Protein AF-A0A7V9JT36-F1 (afdb_monomer)

Structure (mmCIF, N/CA/C/O backbone):
data_AF-A0A7V9JT36-F1
#
_entry.id   AF-A0A7V9JT36-F1
#
loop_
_atom_site.group_PDB
_atom_site.id
_atom_site.type_symbol
_atom_site.label_atom_id
_atom_site.label_alt_id
_atom_site.label_comp_id
_atom_site.label_asym_id
_atom_site.label_entity_id
_atom_site.label_seq_id
_atom_site.pdbx_PDB_ins_code
_atom_site.Cartn_x
_atom_site.Cartn_y
_atom_site.Cartn_z
_atom_site.occupancy
_atom_site.B_iso_or_equiv
_atom_site.auth_seq_id
_atom_site.auth_comp_id
_atom_site.auth_asym_id
_atom_site.auth_atom_id
_atom_site.pdbx_PDB_model_num
ATOM 1 N N . MET A 1 1 ? -65.929 8.886 84.415 1.00 33.97 1 MET A N 1
ATOM 2 C CA . MET A 1 1 ? -65.923 7.506 84.951 1.00 33.97 1 MET A CA 1
ATOM 3 C C . MET A 1 1 ? -67.337 7.181 85.400 1.00 33.97 1 MET A C 1
ATOM 5 O O . MET A 1 1 ? -67.935 8.020 86.059 1.00 33.97 1 MET A O 1
ATOM 9 N N . VAL A 1 2 ? -67.877 6.020 85.024 1.00 34.97 2 VAL A N 1
ATOM 10 C CA . 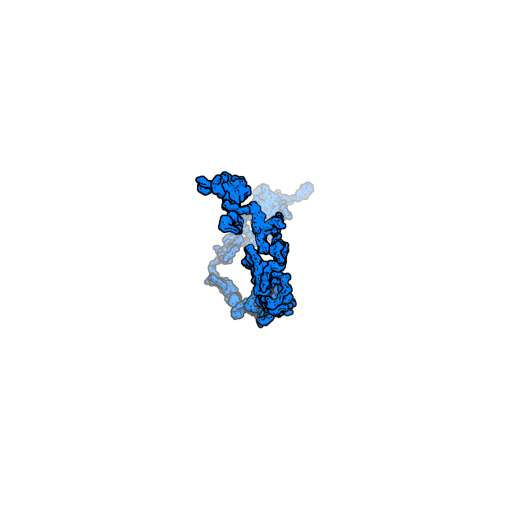VAL A 1 2 ? -69.152 5.509 85.555 1.00 34.97 2 VAL A CA 1
ATOM 11 C C . VAL A 1 2 ? -68.795 4.335 86.457 1.00 34.97 2 VAL A C 1
ATOM 13 O O . VAL A 1 2 ? -68.430 3.274 85.961 1.00 34.97 2 VAL A O 1
ATOM 16 N N . GLY A 1 3 ? -68.810 4.559 87.768 1.00 36.75 3 GLY A N 1
ATOM 17 C CA . GLY A 1 3 ? -68.701 3.493 88.760 1.00 36.75 3 GLY A CA 1
ATOM 18 C C . GLY A 1 3 ? -70.102 3.074 89.184 1.00 36.75 3 GLY A C 1
ATOM 19 O O . GLY A 1 3 ? -70.925 3.930 89.502 1.00 36.75 3 GLY A O 1
ATOM 20 N N . ARG A 1 4 ? -70.390 1.773 89.155 1.00 37.62 4 ARG A N 1
ATOM 21 C CA . ARG A 1 4 ? -71.619 1.204 89.715 1.00 37.62 4 ARG A CA 1
ATOM 22 C C . ARG A 1 4 ? -71.351 0.865 91.185 1.00 37.62 4 ARG A C 1
ATOM 24 O O . ARG A 1 4 ? -70.444 0.085 91.446 1.00 37.62 4 ARG A O 1
ATOM 31 N N . ILE A 1 5 ? -72.126 1.439 92.103 1.00 40.00 5 ILE A N 1
ATOM 32 C C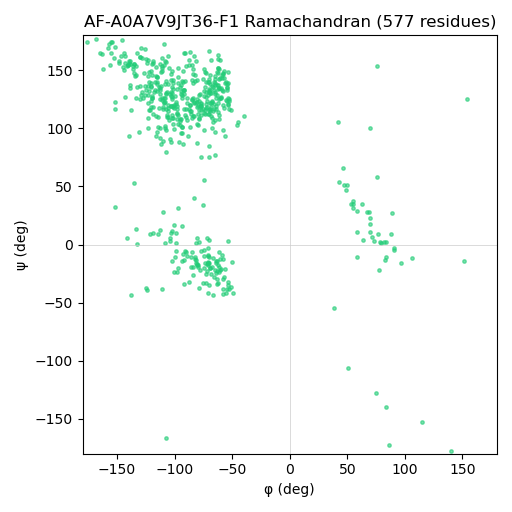A . ILE A 1 5 ? -72.195 1.062 93.530 1.00 40.00 5 ILE A CA 1
ATOM 33 C C . ILE A 1 5 ? -73.482 0.223 93.722 1.00 40.00 5 ILE A C 1
ATOM 35 O O . ILE A 1 5 ? -74.411 0.396 92.924 1.00 40.00 5 ILE A O 1
ATOM 39 N N . PRO A 1 6 ? -73.541 -0.743 94.665 1.00 46.94 6 PRO A N 1
ATOM 40 C CA . PRO A 1 6 ? -74.615 -1.724 94.732 1.00 46.94 6 PRO A CA 1
ATOM 41 C C . PRO A 1 6 ? -75.752 -1.268 95.661 1.00 46.94 6 PRO A C 1
ATOM 43 O O . PRO A 1 6 ? -75.815 -1.653 96.823 1.00 46.94 6 PRO A O 1
ATOM 46 N N . ASP A 1 7 ? -76.692 -0.501 95.125 1.00 44.97 7 ASP A N 1
ATOM 47 C CA . ASP A 1 7 ? -78.078 -0.415 95.596 1.00 44.97 7 ASP A CA 1
ATOM 48 C C . ASP A 1 7 ? -79.015 -0.249 94.381 1.00 44.97 7 ASP A C 1
ATOM 50 O O . ASP A 1 7 ? -78.597 0.214 93.319 1.00 44.97 7 ASP A O 1
ATOM 54 N N . GLU A 1 8 ? -80.262 -0.731 94.462 1.00 46.22 8 GLU A N 1
ATOM 55 C CA . GLU A 1 8 ? -81.133 -0.858 93.274 1.00 46.22 8 GLU A CA 1
ATOM 56 C C . GLU A 1 8 ? -81.645 0.482 92.707 1.00 46.22 8 GLU A C 1
ATOM 58 O O . GLU A 1 8 ? -82.151 0.485 91.587 1.00 46.22 8 GLU A O 1
ATOM 63 N N . ASP A 1 9 ? -81.440 1.619 93.387 1.00 43.53 9 ASP A N 1
ATOM 64 C CA . ASP A 1 9 ? -82.061 2.902 93.013 1.00 43.53 9 ASP A CA 1
ATOM 65 C C . ASP A 1 9 ? -81.127 4.138 92.989 1.00 43.53 9 ASP A C 1
ATOM 67 O O . ASP A 1 9 ? -81.622 5.265 92.865 1.00 43.53 9 ASP A O 1
ATOM 71 N N . THR A 1 10 ? -79.792 3.989 93.023 1.00 45.12 10 THR A N 1
ATOM 72 C CA . THR A 1 10 ? -78.876 5.152 92.987 1.00 45.12 10 THR A CA 1
ATOM 73 C C . THR A 1 10 ? -77.756 5.026 91.942 1.00 45.12 10 THR A C 1
ATOM 75 O O . THR A 1 10 ? -77.109 3.993 91.800 1.00 45.12 10 THR A O 1
ATOM 78 N N . ALA A 1 11 ? -77.483 6.105 91.195 1.00 46.34 11 ALA A N 1
ATOM 79 C CA . ALA A 1 11 ? -76.348 6.195 90.271 1.00 46.34 11 ALA A CA 1
ATOM 80 C C . ALA A 1 11 ? -75.558 7.492 90.500 1.00 46.34 11 ALA A C 1
ATOM 82 O O . ALA A 1 11 ? -76.111 8.588 90.417 1.00 46.34 11 ALA A O 1
ATOM 83 N N . LEU A 1 12 ? -74.247 7.377 90.739 1.00 47.62 12 LEU A N 1
ATOM 84 C CA . LEU A 1 12 ? -73.328 8.515 90.736 1.00 47.62 12 LEU A CA 1
ATOM 85 C C . LEU A 1 12 ? -72.775 8.704 89.318 1.00 47.62 12 LEU A C 1
ATOM 87 O O . LEU A 1 12 ? -71.972 7.903 88.838 1.00 47.62 12 LEU A O 1
ATOM 91 N N . LEU A 1 13 ? -73.191 9.775 88.642 1.00 52.53 13 LEU A N 1
ATOM 92 C CA . LEU A 1 13 ? -72.681 10.136 87.321 1.00 52.53 13 LEU A CA 1
ATOM 93 C C . LEU A 1 13 ? -71.737 11.339 87.439 1.00 52.53 13 LEU A C 1
ATOM 95 O O . LEU A 1 13 ? -72.173 12.463 87.685 1.00 52.53 13 LEU A O 1
ATOM 99 N N . VAL A 1 14 ? -70.439 11.101 87.233 1.00 51.47 14 VAL A N 1
ATOM 100 C CA . VAL A 1 14 ? -69.422 12.158 87.135 1.00 51.47 14 VAL A CA 1
ATOM 101 C C . VAL A 1 14 ? -69.098 12.383 85.658 1.00 51.47 14 VAL A C 1
ATOM 103 O O . VAL A 1 14 ? -68.410 11.573 85.025 1.00 51.47 14 VAL A O 1
ATOM 106 N N . LEU A 1 15 ? -69.624 13.476 85.100 1.00 51.66 15 LEU A N 1
ATOM 107 C CA . LEU A 1 15 ? -69.366 13.905 83.725 1.00 51.66 15 LEU A CA 1
ATOM 108 C C . LEU A 1 15 ? -68.200 14.898 83.717 1.00 51.66 15 LEU A C 1
ATOM 110 O O . LEU A 1 15 ? -68.239 15.913 84.409 1.00 51.66 15 LEU A O 1
ATOM 114 N N . TRP A 1 16 ? -67.174 14.617 82.914 1.00 42.22 16 TRP A N 1
ATOM 115 C CA . TRP A 1 16 ? -66.037 15.515 82.706 1.00 42.22 16 TRP A CA 1
ATOM 116 C C . TRP A 1 16 ? -65.960 15.872 81.216 1.00 42.22 16 TRP A C 1
ATOM 118 O O . TRP A 1 16 ? -65.930 14.972 80.376 1.00 42.22 16 TRP A O 1
ATOM 128 N N . GLY A 1 17 ? -65.995 17.168 80.879 1.00 58.31 17 GLY A N 1
ATOM 129 C CA . GLY A 1 17 ? -65.944 17.665 79.493 1.00 58.31 17 GLY A CA 1
ATOM 130 C C . GLY A 1 17 ? -67.211 18.383 78.990 1.00 58.31 17 GLY A C 1
ATOM 131 O O . GLY A 1 17 ? -67.945 19.001 79.759 1.00 58.31 17 GLY A O 1
ATOM 132 N N . LEU A 1 18 ? -67.435 18.344 77.667 1.00 48.69 18 LEU A N 1
ATOM 133 C CA . LEU A 1 18 ? -68.406 19.109 76.842 1.00 48.69 18 LEU A CA 1
ATOM 134 C C . LEU A 1 18 ? -69.900 19.061 77.254 1.00 48.69 18 LEU A C 1
ATOM 136 O O . LEU A 1 18 ? -70.725 19.653 76.570 1.00 48.69 18 LEU A O 1
ATOM 140 N N . CYS A 1 19 ? -70.262 18.392 78.350 1.00 51.53 19 CYS A N 1
ATOM 141 C CA . CYS A 1 19 ? -71.650 18.166 78.771 1.00 51.53 19 CYS A CA 1
ATOM 142 C C . CYS A 1 19 ? -72.093 18.981 80.002 1.00 51.53 19 CYS A C 1
ATOM 144 O O . CYS A 1 19 ? -73.231 18.826 80.438 1.00 51.53 19 CYS A O 1
ATOM 146 N N . CYS A 1 20 ? -71.235 19.830 80.579 1.00 58.12 20 CYS A N 1
ATOM 147 C CA . CYS A 1 20 ? -71.697 20.827 81.551 1.00 58.12 20 CYS A CA 1
ATOM 148 C C . CYS A 1 20 ? -72.524 21.904 80.835 1.00 58.12 20 CYS A C 1
ATOM 150 O O . CYS A 1 20 ? -72.083 22.420 79.808 1.00 58.12 20 CYS A O 1
ATOM 152 N N . LEU A 1 21 ? -73.702 22.229 81.378 1.00 65.69 21 LEU A N 1
ATOM 153 C CA . LEU A 1 21 ? -74.489 23.382 80.939 1.00 65.69 21 LEU A CA 1
ATOM 154 C C . LEU A 1 21 ? -73.643 24.645 81.146 1.00 65.69 21 LEU A C 1
ATOM 156 O O . LEU A 1 21 ? -73.108 24.856 82.237 1.00 65.69 21 LEU A O 1
ATOM 160 N N . ASP A 1 22 ? -73.483 25.438 80.091 1.00 64.38 22 ASP A N 1
ATOM 161 C CA . ASP A 1 22 ? -72.765 26.707 80.172 1.00 64.38 22 ASP A CA 1
ATOM 162 C C . ASP A 1 22 ? -73.573 27.717 81.031 1.00 64.38 22 ASP A C 1
ATOM 164 O O . ASP A 1 22 ? -74.776 27.553 81.242 1.00 64.38 22 ASP A O 1
ATOM 168 N N . ASP A 1 23 ? -72.898 28.739 81.568 1.00 68.31 23 ASP A N 1
ATOM 169 C CA . ASP A 1 23 ? -73.474 29.843 82.366 1.00 68.31 23 ASP A CA 1
ATOM 170 C C . ASP A 1 23 ? -74.009 29.515 83.783 1.00 68.31 23 ASP A C 1
ATOM 172 O O . ASP A 1 23 ? -74.713 30.327 84.390 1.00 68.31 23 ASP A O 1
ATOM 176 N N . LEU A 1 24 ? -73.635 28.375 84.377 1.00 72.56 24 LEU A N 1
ATOM 177 C CA . LEU A 1 24 ? -73.885 28.103 85.803 1.00 72.56 24 LEU A CA 1
ATOM 178 C C . LEU A 1 24 ? -72.840 28.780 86.707 1.00 72.56 24 LEU A C 1
ATOM 180 O O . LEU A 1 24 ? -71.645 28.785 86.409 1.00 72.56 24 LEU A O 1
ATOM 184 N N . ALA A 1 25 ? -73.274 29.303 87.855 1.00 74.94 25 ALA A N 1
ATOM 185 C CA . ALA A 1 25 ? -72.378 29.898 88.840 1.00 74.94 25 ALA A CA 1
ATOM 186 C C . ALA A 1 25 ? -71.472 28.818 89.472 1.00 74.94 25 ALA A C 1
ATOM 188 O O . ALA A 1 25 ? -71.966 27.741 89.830 1.00 74.94 25 ALA A O 1
ATOM 189 N N . PRO A 1 26 ? -70.160 29.077 89.637 1.00 72.06 26 PRO A N 1
ATOM 190 C CA . PRO A 1 26 ? -69.265 28.162 90.338 1.00 72.06 26 PRO A CA 1
ATOM 191 C C . PRO A 1 26 ? -69.738 27.904 91.774 1.00 72.06 26 PRO A C 1
ATOM 193 O O . PRO A 1 26 ? -70.296 28.788 92.425 1.00 72.06 26 PRO A O 1
ATOM 196 N N . HIS A 1 27 ? -69.503 26.692 92.270 1.00 72.00 27 HIS A N 1
ATOM 197 C CA . HIS A 1 27 ? -69.822 26.231 93.627 1.00 72.00 27 HIS A CA 1
ATOM 198 C C . HIS A 1 27 ? -71.288 26.411 94.045 1.00 72.00 27 HIS A C 1
ATOM 200 O O . HIS A 1 27 ? -71.579 26.627 95.221 1.00 72.00 27 HIS A O 1
ATOM 206 N N . THR A 1 28 ? -72.219 26.333 93.092 1.00 72.88 28 THR A N 1
ATOM 207 C CA . THR A 1 28 ? -73.651 26.526 93.348 1.00 72.88 28 THR A CA 1
ATOM 208 C C . THR A 1 28 ? -74.431 25.231 93.118 1.00 72.88 28 THR A C 1
ATOM 210 O O . THR A 1 28 ? -74.217 24.530 92.125 1.00 72.88 28 THR A O 1
ATOM 213 N N . ASP A 1 29 ? -75.342 24.930 94.046 1.00 75.81 29 ASP A N 1
ATOM 214 C CA . ASP A 1 29 ? -76.279 23.808 93.966 1.00 75.81 29 ASP A CA 1
ATOM 215 C C . ASP A 1 29 ? -77.513 24.203 93.152 1.00 75.81 29 ASP A C 1
ATOM 217 O O . ASP A 1 29 ? -78.193 25.177 93.474 1.00 75.81 29 ASP A O 1
ATOM 221 N N . TYR A 1 30 ? -77.835 23.412 92.133 1.00 78.00 30 TYR A N 1
ATOM 222 C CA . TYR A 1 30 ? -79.008 23.597 91.287 1.00 78.00 30 TYR A CA 1
ATOM 223 C C . TYR A 1 30 ? -80.019 22.459 91.484 1.00 78.00 30 TYR A C 1
ATOM 225 O O . TYR A 1 30 ? -79.692 21.268 91.396 1.00 78.00 30 TYR A O 1
ATOM 233 N N . TRP A 1 31 ? -81.270 22.849 91.727 1.00 78.31 31 TRP A N 1
ATOM 234 C CA . TRP A 1 31 ? -82.426 21.991 91.998 1.00 78.31 31 TRP A CA 1
ATOM 235 C C . TRP A 1 31 ? -83.398 22.015 90.809 1.00 78.31 31 TRP A C 1
ATOM 237 O O . TRP A 1 31 ? -83.438 23.007 90.082 1.00 78.31 31 TRP A O 1
ATOM 247 N N . LEU A 1 32 ? -84.204 20.966 90.609 1.00 76.88 32 LEU A N 1
ATOM 248 C CA . LEU A 1 32 ? -85.340 21.025 89.668 1.00 76.88 32 LEU A CA 1
ATOM 249 C C . LEU A 1 32 ? -86.350 22.067 90.169 1.00 76.88 32 LEU A C 1
ATOM 251 O O . LEU A 1 32 ? -86.789 21.987 91.317 1.00 76.88 32 LEU A O 1
ATOM 255 N N . ASP A 1 33 ? -86.720 23.024 89.322 1.00 73.50 33 ASP A N 1
ATOM 256 C CA . ASP A 1 33 ? -87.750 24.007 89.652 1.00 73.50 33 ASP A CA 1
ATOM 257 C C . ASP A 1 33 ? -89.136 23.327 89.635 1.00 73.50 33 ASP A C 1
ATOM 259 O O . ASP A 1 33 ? -89.564 22.841 88.582 1.00 73.50 33 ASP A O 1
ATOM 263 N N . PRO A 1 34 ? -89.864 23.262 90.767 1.00 70.12 34 PRO A N 1
ATOM 264 C CA . PRO A 1 34 ? -91.188 22.644 90.799 1.00 70.12 34 PRO A CA 1
ATOM 265 C C . PRO A 1 34 ? -92.258 23.480 90.074 1.00 70.12 34 PRO A C 1
ATOM 267 O O . PRO A 1 34 ? -93.328 22.956 89.769 1.00 70.12 34 PRO A O 1
ATOM 270 N N . VAL A 1 35 ? -91.998 24.765 89.796 1.00 75.69 35 VAL A N 1
ATOM 271 C CA . VAL A 1 35 ? -92.928 25.690 89.127 1.00 75.69 35 VAL A CA 1
ATOM 272 C C . VAL A 1 35 ? -92.790 25.623 87.604 1.00 75.69 35 VAL A C 1
ATOM 274 O O . VAL A 1 35 ? -93.780 25.781 86.888 1.00 75.69 35 VAL A O 1
ATOM 277 N N . VAL A 1 36 ? -91.581 25.364 87.095 1.00 76.25 36 VAL A N 1
ATOM 278 C CA . VAL A 1 36 ? -91.288 25.296 85.656 1.00 76.25 36 VAL A CA 1
ATOM 279 C C . VAL A 1 36 ? -90.687 23.927 85.315 1.00 76.25 36 VAL A C 1
ATOM 281 O O . VAL A 1 36 ? -89.489 23.716 85.511 1.00 76.25 36 VAL A O 1
ATOM 284 N N . PRO A 1 37 ? -91.484 22.985 84.771 1.00 73.06 37 PRO A N 1
ATOM 285 C CA . PRO A 1 37 ? -91.005 21.647 84.438 1.00 73.06 37 PRO A CA 1
ATOM 286 C C . PRO A 1 37 ? -89.764 21.684 83.535 1.00 73.06 37 PRO A C 1
ATOM 288 O O . PRO A 1 37 ? -89.810 22.201 82.420 1.00 73.06 37 PRO A O 1
ATOM 291 N N . GLY A 1 38 ? -88.657 21.115 84.018 1.00 67.06 38 GLY A N 1
ATOM 292 C CA . GLY A 1 38 ? -87.394 21.008 83.280 1.00 67.06 38 GLY A CA 1
ATOM 293 C C . GLY A 1 38 ? -86.412 22.172 83.460 1.00 67.06 38 GLY A C 1
ATOM 294 O O . GLY A 1 38 ? -85.308 22.087 82.926 1.00 67.06 38 GLY A O 1
ATOM 295 N N . ALA A 1 39 ? -86.759 23.223 84.211 1.00 76.56 39 ALA A N 1
ATOM 296 C CA . ALA A 1 39 ? -85.820 24.291 84.561 1.00 76.56 39 ALA A CA 1
ATOM 297 C C . ALA A 1 39 ? -85.023 23.962 85.838 1.00 76.56 39 ALA A C 1
ATOM 299 O O . ALA A 1 39 ? -85.476 23.203 86.697 1.00 76.56 39 ALA A O 1
ATOM 300 N N . LEU A 1 40 ? -83.831 24.553 85.963 1.00 77.44 40 LEU A N 1
ATOM 301 C CA . LEU A 1 40 ? -82.982 24.460 87.153 1.00 77.44 40 LEU A CA 1
ATOM 302 C C . LEU A 1 40 ? -83.013 25.779 87.929 1.00 77.44 40 LEU A C 1
ATOM 304 O O . LEU A 1 40 ? -82.909 26.849 87.331 1.00 77.44 40 LEU A O 1
ATOM 308 N N . THR A 1 41 ? -83.093 25.706 89.257 1.00 78.25 41 THR A N 1
ATOM 309 C CA . THR A 1 41 ? -83.057 26.870 90.152 1.00 78.25 41 THR A CA 1
ATOM 310 C C . THR A 1 41 ? -81.926 26.749 91.180 1.00 78.25 41 THR A C 1
ATOM 312 O O . THR A 1 41 ? -81.739 25.674 91.755 1.00 78.25 41 THR A O 1
ATOM 315 N N . PRO A 1 42 ? -81.162 27.826 91.449 1.00 80.88 42 PRO A N 1
ATOM 316 C CA . PRO A 1 42 ? -80.162 27.846 92.518 1.00 80.88 42 PRO A CA 1
ATOM 317 C C . PRO A 1 42 ? -80.787 28.005 93.919 1.00 80.88 42 PRO A C 1
ATOM 319 O O . PRO A 1 42 ? -80.085 27.961 94.927 1.00 80.88 42 PRO A O 1
ATOM 322 N N . VAL A 1 43 ? -82.106 28.220 94.009 1.00 79.44 43 VAL A N 1
ATOM 323 C CA . VAL A 1 43 ? -82.835 28.358 95.276 1.00 79.44 43 VAL A CA 1
ATOM 324 C C . VAL A 1 43 ? -83.493 27.027 95.625 1.00 79.44 43 VAL A C 1
ATOM 326 O O . VAL A 1 43 ? -84.302 26.516 94.857 1.00 79.44 43 VAL A O 1
ATOM 329 N N . LYS A 1 44 ? -83.177 26.474 96.801 1.00 79.44 44 LYS A N 1
ATOM 330 C CA . LYS A 1 44 ? -83.735 25.198 97.266 1.00 79.44 44 LYS A CA 1
ATOM 331 C C . LYS A 1 44 ? -85.269 25.280 97.424 1.00 79.44 44 LYS A C 1
ATOM 333 O O . LYS A 1 44 ? -85.731 26.092 98.229 1.00 79.44 44 LYS A O 1
ATOM 338 N N . PRO A 1 45 ? -86.055 24.434 96.732 1.00 78.19 45 PRO A N 1
ATOM 339 C CA . PRO A 1 45 ? -87.506 24.376 96.905 1.00 78.19 45 PRO A CA 1
ATOM 340 C C . PRO A 1 45 ? -87.923 23.964 98.324 1.00 78.19 45 PRO A C 1
ATOM 342 O O . PRO A 1 45 ? -87.240 23.172 98.977 1.00 78.19 45 PRO A O 1
ATOM 345 N N . THR A 1 46 ? -89.057 24.485 98.803 1.00 73.31 46 THR A N 1
ATOM 346 C CA . THR A 1 46 ? -89.604 24.163 100.135 1.00 73.31 46 THR A CA 1
ATOM 347 C C . THR A 1 46 ? -90.321 22.813 100.200 1.00 73.31 46 THR A C 1
ATOM 349 O O . THR A 1 46 ? -90.415 22.248 101.285 1.00 73.31 46 THR A O 1
ATOM 352 N N . GLU A 1 47 ? -90.780 22.276 99.067 1.00 62.56 47 GLU A N 1
ATOM 353 C CA . GLU A 1 47 ? -91.404 20.950 98.947 1.00 62.56 47 GLU A CA 1
ATOM 354 C C . GLU A 1 47 ? -90.658 20.130 97.878 1.00 62.56 47 GLU A C 1
ATOM 356 O O . GLU A 1 47 ? -90.276 20.673 96.842 1.00 62.56 47 GLU A O 1
ATOM 361 N N . ASP A 1 48 ? -90.390 18.852 98.168 1.00 58.94 48 ASP A N 1
ATOM 362 C CA . ASP A 1 48 ? -89.677 17.879 97.318 1.00 58.94 48 ASP A CA 1
ATOM 363 C C . ASP A 1 48 ? -88.405 18.383 96.594 1.00 58.94 48 ASP A C 1
ATOM 365 O O . ASP A 1 48 ? -88.266 18.219 95.375 1.00 58.94 48 ASP A O 1
ATOM 369 N N . PRO A 1 49 ? -87.419 18.961 97.311 1.00 67.06 49 PRO A N 1
ATOM 370 C CA . PRO A 1 49 ? -86.203 19.454 96.681 1.00 67.06 49 PRO A CA 1
ATOM 371 C C . PRO A 1 49 ? -85.367 18.284 96.132 1.00 67.06 49 PRO A C 1
ATOM 373 O O . PRO A 1 49 ? -84.747 17.535 96.886 1.00 67.06 49 PRO A O 1
ATOM 376 N N . ARG A 1 50 ? -85.314 18.147 94.802 1.00 63.78 50 ARG A N 1
ATOM 377 C CA . ARG A 1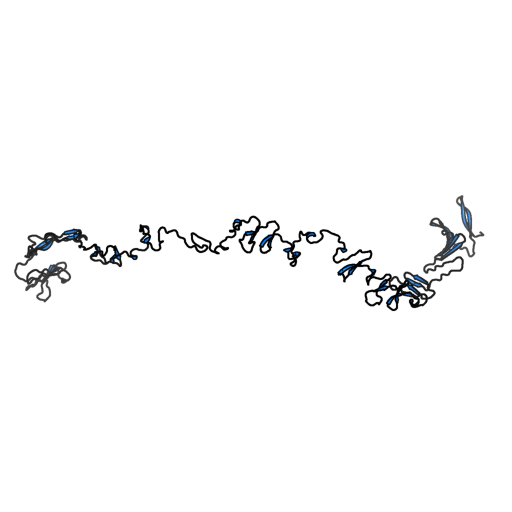 50 ? -84.420 17.209 94.102 1.00 63.78 50 ARG A CA 1
ATOM 378 C C . ARG A 1 50 ? -83.176 17.949 93.624 1.00 63.78 50 ARG A C 1
ATOM 380 O O . ARG A 1 50 ? -83.266 18.779 92.718 1.00 63.78 50 ARG A O 1
ATOM 387 N N . LEU A 1 51 ? -82.039 17.686 94.268 1.00 64.50 51 LEU A N 1
ATOM 388 C CA . LEU A 1 51 ? -80.741 18.219 93.850 1.00 64.50 51 LEU A CA 1
ATOM 389 C C . LEU A 1 51 ? -80.345 17.521 92.551 1.00 64.50 51 LEU A C 1
ATOM 391 O O . LEU A 1 51 ? -80.501 16.307 92.449 1.00 64.50 51 LEU A O 1
ATOM 395 N N . ILE A 1 52 ? -79.877 18.265 91.551 1.00 66.06 52 ILE A N 1
ATOM 396 C CA . ILE A 1 52 ? -79.545 17.667 90.249 1.00 66.06 52 ILE A CA 1
ATOM 397 C C . ILE A 1 52 ? -78.115 17.949 89.862 1.00 66.06 52 ILE A C 1
ATOM 399 O O . ILE A 1 52 ? -77.464 17.047 89.353 1.00 66.06 52 ILE A O 1
ATOM 403 N N . LEU A 1 53 ? -77.595 19.147 90.122 1.00 67.44 53 LEU A N 1
ATOM 404 C CA . LEU A 1 53 ? -76.257 19.526 89.680 1.00 67.44 53 LEU A CA 1
ATOM 405 C C . LEU A 1 53 ? -75.573 20.389 90.737 1.00 67.44 53 LEU A C 1
ATOM 407 O O . LEU A 1 53 ? -76.109 21.418 91.134 1.00 67.44 53 LEU A O 1
ATOM 411 N N . HIS A 1 54 ? -74.368 19.996 91.145 1.00 64.06 54 HIS A N 1
ATOM 412 C CA . HIS A 1 54 ? -73.403 20.894 91.773 1.00 64.06 54 HIS A CA 1
ATOM 413 C C . HIS A 1 54 ? -72.373 21.306 90.717 1.00 64.06 54 HIS A C 1
ATOM 415 O O . HIS A 1 54 ? -71.701 20.443 90.143 1.00 64.06 54 HIS A O 1
ATOM 421 N N . SER A 1 55 ? -72.269 22.607 90.443 1.00 64.38 55 SER A N 1
ATOM 422 C CA . SER A 1 55 ? -71.252 23.167 89.545 1.00 64.38 55 SER A CA 1
ATOM 423 C C . SER A 1 55 ? -69.973 23.438 90.338 1.00 64.38 55 SER A C 1
ATOM 425 O O . SER A 1 55 ? -70.014 24.215 91.285 1.00 64.38 55 SER A O 1
ATOM 427 N N . ALA A 1 56 ? -68.844 22.821 89.986 1.00 59.41 56 ALA A N 1
ATOM 428 C CA . ALA A 1 56 ? -67.529 23.101 90.570 1.00 59.41 56 ALA A CA 1
ATOM 429 C C . ALA A 1 56 ? -66.621 23.849 89.573 1.00 59.41 56 ALA A C 1
ATOM 431 O O . ALA A 1 56 ? -66.837 23.815 88.357 1.00 59.41 56 ALA A O 1
ATOM 432 N N . GLU A 1 57 ? -65.601 24.546 90.083 1.00 64.00 57 GLU A N 1
ATOM 433 C CA . GLU A 1 57 ? -64.621 25.269 89.263 1.00 64.00 57 GLU A CA 1
ATOM 434 C C . GLU A 1 57 ? -63.972 24.336 88.212 1.00 64.00 57 GLU A C 1
ATOM 436 O O . GLU A 1 57 ? -63.622 23.195 88.511 1.00 64.00 57 GLU A O 1
ATOM 441 N N . GLY A 1 58 ? -63.839 24.795 86.958 1.00 61.38 58 GLY A N 1
ATOM 442 C CA . GLY A 1 58 ? -63.182 24.025 85.886 1.00 61.38 58 GLY A CA 1
ATOM 443 C C . GLY A 1 58 ? -64.066 23.070 85.060 1.00 61.38 58 GLY A C 1
ATOM 444 O O . GLY A 1 58 ? -63.545 22.101 84.512 1.00 61.38 58 GLY A O 1
ATOM 445 N N . ARG A 1 59 ? -65.378 23.339 84.919 1.00 59.88 59 ARG A N 1
ATOM 446 C CA . ARG A 1 59 ? -66.356 22.504 84.166 1.00 59.88 59 ARG A CA 1
ATOM 447 C C . ARG A 1 59 ? -66.539 21.089 84.744 1.00 59.88 59 ARG A C 1
ATOM 449 O O . ARG A 1 59 ? -66.757 20.133 83.998 1.00 59.88 59 ARG A O 1
ATOM 456 N N . LEU A 1 60 ? -66.463 20.947 86.067 1.00 57.19 60 LEU A N 1
ATOM 457 C CA . LEU A 1 60 ? -66.802 19.706 86.761 1.00 57.19 60 LEU A CA 1
ATOM 458 C C . LEU A 1 60 ? -68.238 19.801 87.296 1.00 57.19 60 LEU A C 1
ATOM 460 O O . LEU A 1 60 ? -68.515 20.593 88.192 1.00 57.19 60 LEU A O 1
ATOM 464 N N . CYS A 1 61 ? -69.147 18.992 86.752 1.00 59.16 61 CYS A N 1
ATOM 465 C CA . CYS A 1 61 ? -70.538 18.926 87.200 1.00 59.16 61 CYS A CA 1
ATOM 466 C C . CYS A 1 61 ? -70.785 17.595 87.921 1.00 59.16 61 CYS A C 1
ATOM 468 O O . CYS A 1 61 ? -70.591 16.528 87.335 1.00 59.16 61 CYS A O 1
ATOM 470 N N . VAL A 1 62 ? -71.220 17.647 89.183 1.00 60.66 62 VAL A N 1
ATOM 471 C CA . VAL A 1 62 ? -71.542 16.449 89.977 1.00 60.66 62 VAL A CA 1
ATOM 472 C C . VAL A 1 62 ? -73.057 16.315 90.090 1.00 60.66 62 VAL A C 1
ATOM 474 O O . VAL A 1 62 ? -73.714 17.185 90.664 1.00 60.66 62 VAL A O 1
ATOM 477 N N . VAL A 1 63 ? -73.612 15.226 89.552 1.00 61.38 63 VAL A N 1
ATOM 478 C CA . VAL A 1 63 ? -75.040 14.905 89.676 1.00 61.38 63 VAL A CA 1
ATOM 479 C C . VAL A 1 63 ? -75.262 14.106 90.955 1.00 61.38 63 VAL A C 1
ATOM 481 O O . VAL A 1 63 ? -74.734 13.005 91.099 1.00 61.38 63 VAL A O 1
ATOM 484 N N . ARG A 1 64 ? -76.033 14.662 91.897 1.00 58.19 64 ARG A N 1
ATOM 485 C CA . ARG A 1 64 ? -76.402 13.995 93.157 1.00 58.19 64 ARG A CA 1
ATOM 486 C C . ARG A 1 64 ? -77.897 13.693 93.175 1.00 58.19 64 ARG A C 1
ATOM 488 O O . ARG A 1 64 ? -78.673 14.514 93.646 1.00 58.19 64 ARG A O 1
ATOM 495 N N . THR A 1 65 ? -78.314 12.515 92.721 1.00 53.31 65 THR A N 1
ATOM 496 C CA . THR A 1 65 ? -79.700 12.062 92.918 1.00 53.31 65 THR A CA 1
ATOM 497 C C . THR A 1 65 ? -79.855 11.498 94.329 1.00 53.31 65 THR A C 1
ATOM 499 O O . THR A 1 65 ? -79.650 10.312 94.559 1.00 53.31 65 THR A O 1
ATOM 502 N N . GLY A 1 66 ? -80.161 12.362 95.297 1.00 49.12 66 GLY A N 1
ATOM 503 C CA . GLY A 1 66 ? -80.458 11.949 96.668 1.00 49.12 66 GLY A CA 1
ATOM 504 C C . GLY A 1 66 ? -81.947 11.668 96.852 1.00 49.12 66 GLY A C 1
ATOM 505 O O . GLY A 1 66 ? -82.744 12.605 96.905 1.00 49.12 66 GLY A O 1
ATOM 506 N N . GLY A 1 67 ? -82.320 10.394 96.973 1.00 43.75 67 GLY A N 1
ATOM 507 C CA . GLY A 1 67 ? -83.587 9.994 97.580 1.00 43.75 67 GLY A CA 1
ATOM 508 C C . GLY A 1 67 ? -83.515 10.218 99.091 1.00 43.75 67 GLY A C 1
ATOM 509 O O . GLY A 1 67 ? -82.613 9.720 99.760 1.00 43.75 67 GLY A O 1
ATOM 510 N N . GLY A 1 68 ? -84.443 11.003 99.635 1.00 50.62 68 GLY A N 1
ATOM 511 C CA . GLY A 1 68 ? -84.582 11.185 101.075 1.00 50.62 68 GLY A CA 1
ATOM 512 C C . GLY A 1 68 ? -85.019 9.884 101.748 1.00 50.62 68 GLY A C 1
ATOM 513 O O . GLY A 1 68 ? -86.184 9.512 101.666 1.00 50.62 68 GLY A O 1
ATOM 514 N N . GLY A 1 69 ? -84.101 9.215 102.443 1.00 42.19 69 GLY A N 1
ATOM 515 C CA . GLY A 1 69 ? -84.389 8.078 103.314 1.00 42.19 69 GLY A CA 1
ATOM 516 C C . GLY A 1 69 ? -83.346 8.001 104.425 1.00 42.19 69 GLY A C 1
ATOM 517 O O . GLY A 1 69 ? -82.160 7.864 104.153 1.00 42.19 69 GLY A O 1
ATOM 518 N N . GLY A 1 70 ? -83.774 8.160 105.679 1.00 50.78 70 GLY A N 1
ATOM 519 C CA . GLY A 1 70 ? -82.914 8.289 106.860 1.00 50.78 70 GLY A CA 1
ATOM 520 C C . GLY A 1 70 ? -82.160 7.019 107.273 1.00 50.78 70 GLY A C 1
ATOM 521 O O . GLY A 1 70 ? -82.496 6.414 108.286 1.00 50.78 70 GLY A O 1
ATOM 522 N N . GLY A 1 71 ? -81.104 6.671 106.541 1.00 52.53 71 GLY A N 1
ATOM 523 C CA . GLY A 1 71 ? -79.973 5.868 107.013 1.00 52.53 71 GLY A CA 1
ATOM 524 C C . GLY A 1 71 ? -78.698 6.696 106.858 1.00 52.53 71 GLY A C 1
ATOM 525 O O . GLY A 1 71 ? -78.586 7.430 105.882 1.00 52.53 71 GLY A O 1
ATOM 526 N N . ALA A 1 72 ? -77.789 6.660 107.837 1.00 59.47 72 ALA A N 1
ATOM 527 C CA . ALA A 1 72 ? -76.572 7.478 107.873 1.00 59.47 72 ALA A CA 1
ATOM 528 C C . ALA A 1 72 ? -75.842 7.479 106.513 1.00 59.47 72 ALA A C 1
ATOM 530 O O . ALA A 1 72 ? -75.214 6.493 106.142 1.00 59.47 72 ALA A O 1
ATOM 531 N N . SER A 1 73 ? -75.978 8.565 105.744 1.00 60.59 73 SER A N 1
ATOM 532 C CA . SER A 1 73 ? -75.326 8.688 104.442 1.00 60.59 73 SER A CA 1
ATOM 533 C C . SER A 1 73 ? -73.829 8.832 104.645 1.00 60.59 73 SER A C 1
ATOM 535 O O . SER A 1 73 ? -73.398 9.684 105.422 1.00 60.59 73 SER A O 1
ATOM 537 N N . ALA A 1 74 ? -73.058 8.040 103.909 1.00 68.62 74 ALA A N 1
ATOM 538 C CA . ALA A 1 74 ? -71.630 8.246 103.763 1.00 68.62 74 ALA A CA 1
ATOM 539 C C . ALA A 1 74 ? -71.362 9.694 103.310 1.00 68.62 74 ALA A C 1
ATOM 541 O O . ALA A 1 74 ? -71.826 10.131 102.255 1.00 68.62 74 ALA A O 1
ATOM 542 N N . THR A 1 75 ? -70.670 10.465 104.143 1.00 75.06 75 THR A N 1
ATOM 543 C CA . THR A 1 75 ? -70.285 11.861 103.888 1.00 75.06 75 THR A CA 1
ATOM 544 C C . THR A 1 75 ? -68.859 11.988 103.356 1.00 75.06 75 THR A C 1
ATOM 546 O O . THR A 1 75 ? -68.527 12.995 102.730 1.00 75.06 75 THR A O 1
ATOM 549 N N . THR A 1 76 ? -68.027 10.966 103.564 1.00 80.69 76 THR A N 1
ATOM 550 C CA . THR A 1 76 ? -66.648 10.869 103.085 1.00 80.69 76 THR A CA 1
ATOM 551 C C . THR A 1 76 ? -66.405 9.531 102.384 1.00 80.69 76 THR A C 1
ATOM 553 O O . THR A 1 76 ? -67.152 8.575 102.578 1.00 80.69 76 THR A O 1
ATOM 556 N N . PHE A 1 77 ? -65.347 9.444 101.570 1.00 80.62 77 PHE A N 1
ATOM 557 C CA . PHE A 1 77 ? -64.940 8.189 100.917 1.00 80.62 77 PHE A CA 1
ATOM 558 C C . PHE A 1 77 ? -64.664 7.066 101.938 1.00 80.62 77 PHE A C 1
ATOM 560 O O . PHE A 1 77 ? -64.896 5.905 101.634 1.00 80.62 77 PHE A O 1
ATOM 567 N N . ALA A 1 78 ? -64.260 7.424 103.165 1.00 82.06 78 ALA A N 1
ATOM 568 C CA . ALA A 1 78 ? -64.030 6.502 104.279 1.00 82.06 78 ALA A CA 1
ATOM 569 C C . ALA A 1 78 ? -65.310 5.933 104.912 1.00 82.06 78 ALA A C 1
ATOM 571 O O . ALA A 1 78 ? -65.238 4.965 105.661 1.00 82.06 78 ALA A O 1
ATOM 572 N N . ASP A 1 79 ? -66.469 6.539 104.646 1.00 81.38 79 ASP A N 1
ATOM 573 C CA . ASP A 1 79 ? -67.742 6.096 105.222 1.00 81.38 79 ASP A CA 1
ATOM 574 C C . ASP A 1 79 ? -68.378 4.952 104.402 1.00 81.38 79 ASP A C 1
ATOM 576 O O . ASP A 1 79 ? -69.412 4.406 104.794 1.00 81.38 79 ASP A O 1
ATOM 580 N N . LEU A 1 80 ? -67.795 4.607 103.248 1.00 83.50 80 LEU A N 1
ATOM 581 C CA . LEU A 1 80 ? -68.228 3.491 102.412 1.00 83.50 80 LEU A CA 1
ATOM 582 C C . LEU A 1 80 ? -67.716 2.175 103.008 1.00 83.50 80 LEU A C 1
ATOM 584 O O . LEU A 1 80 ? -66.535 2.031 103.301 1.00 83.50 80 LEU A O 1
ATOM 588 N N . THR A 1 81 ? -68.609 1.200 103.190 1.00 84.12 81 THR A N 1
ATOM 589 C CA . THR A 1 81 ? -68.291 -0.061 103.887 1.00 84.12 81 THR A CA 1
ATOM 590 C C . THR A 1 81 ? -67.312 -0.955 103.133 1.00 84.12 81 THR A C 1
ATOM 592 O O . THR A 1 81 ? -66.738 -1.859 103.727 1.00 84.12 81 THR A O 1
ATOM 595 N N . ASP A 1 82 ? -67.171 -0.735 101.829 1.00 84.94 82 ASP A N 1
ATOM 596 C CA . ASP A 1 82 ? -66.258 -1.438 100.937 1.00 84.94 82 ASP A CA 1
ATOM 597 C C . ASP A 1 82 ? -64.962 -0.651 100.685 1.00 84.94 82 ASP A C 1
ATOM 599 O O . ASP A 1 82 ? -64.192 -1.021 99.807 1.00 84.94 82 ASP A O 1
ATOM 603 N N . VAL A 1 83 ? -64.707 0.431 101.426 1.00 87.88 83 VAL A N 1
ATOM 604 C CA . VAL A 1 83 ? -63.503 1.256 101.301 1.00 87.88 83 VAL A CA 1
ATOM 605 C C . VAL A 1 83 ? -62.752 1.258 102.621 1.00 87.88 83 VAL A C 1
ATOM 607 O O . VAL A 1 83 ? -63.286 1.643 103.658 1.00 87.88 83 VAL A O 1
ATOM 610 N N . ASP A 1 84 ? -61.472 0.913 102.570 1.00 85.88 84 ASP A N 1
ATOM 611 C CA . ASP A 1 84 ? -60.581 1.047 103.709 1.00 85.88 84 ASP A CA 1
ATOM 612 C C . ASP A 1 84 ? -59.472 2.053 103.422 1.00 85.88 84 ASP A C 1
ATOM 614 O O . ASP A 1 84 ? -58.421 1.740 102.874 1.00 85.88 84 ASP A O 1
ATOM 618 N N . VAL A 1 85 ? -59.733 3.293 103.824 1.00 85.19 85 VAL A N 1
ATOM 619 C CA . VAL A 1 85 ? -58.751 4.388 103.863 1.00 85.19 85 VAL A CA 1
ATOM 620 C C . VAL A 1 85 ? -58.447 4.813 105.300 1.00 85.19 85 VAL A C 1
ATOM 622 O O . VAL A 1 85 ? -57.892 5.886 105.535 1.00 85.19 85 VAL A O 1
ATOM 625 N N . THR A 1 86 ? -58.875 4.008 106.280 1.00 81.31 86 THR A N 1
ATOM 626 C CA . THR A 1 86 ? -58.797 4.357 107.706 1.00 81.31 86 THR A CA 1
ATOM 627 C C . THR A 1 86 ? -57.786 3.503 108.449 1.00 81.31 86 THR A C 1
ATOM 629 O O . THR A 1 86 ? -57.056 4.037 109.285 1.00 81.31 86 THR A O 1
ATOM 632 N N . THR A 1 87 ? -57.688 2.209 108.127 1.00 82.75 87 THR A N 1
ATOM 633 C CA . THR A 1 87 ? -56.631 1.345 108.667 1.00 82.75 87 THR A CA 1
ATOM 634 C C . THR A 1 87 ? -55.287 1.676 108.021 1.00 82.75 87 THR A C 1
ATOM 636 O O . THR A 1 87 ? -54.252 1.651 108.687 1.00 82.75 87 THR A O 1
ATOM 639 N N . THR A 1 88 ? -55.317 2.071 106.745 1.00 80.00 88 THR A N 1
ATOM 640 C CA . THR A 1 88 ? -54.180 2.562 105.965 1.00 80.00 88 THR A CA 1
ATOM 641 C C . THR A 1 88 ? -54.568 3.865 105.263 1.00 80.00 88 THR A C 1
ATOM 643 O O . THR A 1 88 ? -55.202 3.844 104.210 1.00 80.00 88 THR A O 1
ATOM 646 N N . PRO A 1 89 ? -54.233 5.029 105.848 1.00 85.75 89 PRO A N 1
ATOM 647 C CA . PRO A 1 89 ? -54.491 6.316 105.211 1.00 85.75 89 PRO A CA 1
ATOM 648 C C . PRO A 1 89 ? -53.731 6.455 103.878 1.00 85.75 89 PRO A C 1
ATOM 650 O O . PRO A 1 89 ? -52.536 6.153 103.852 1.00 85.75 89 PRO A O 1
ATOM 653 N N . PRO A 1 90 ? -54.373 6.933 102.793 1.00 87.88 90 PRO A N 1
ATOM 654 C CA . PRO A 1 90 ? -53.708 7.133 101.509 1.00 87.88 90 PRO A CA 1
ATOM 655 C C . PRO A 1 90 ? -52.630 8.218 101.592 1.00 87.88 90 PRO A C 1
ATOM 657 O O . PRO A 1 90 ? -52.828 9.258 102.226 1.00 87.88 90 PRO A O 1
ATOM 660 N N . THR A 1 91 ? -51.519 8.008 100.891 1.00 87.56 91 THR A N 1
ATOM 661 C CA . THR A 1 91 ? -50.506 9.034 100.607 1.00 87.56 91 THR A CA 1
ATOM 662 C C . THR A 1 91 ? -50.576 9.493 99.149 1.00 87.56 91 THR A C 1
ATOM 664 O O . THR A 1 91 ? -51.137 8.807 98.293 1.00 87.56 91 THR A O 1
ATOM 667 N N . ASP A 1 92 ? -49.987 10.653 98.843 1.00 81.25 92 ASP A N 1
ATOM 668 C CA . ASP A 1 92 ? -49.867 11.140 97.462 1.00 81.25 92 ASP A CA 1
ATOM 669 C C . ASP A 1 92 ? -49.190 10.094 96.561 1.00 81.25 92 ASP A C 1
ATOM 671 O O . ASP A 1 92 ? -48.204 9.467 96.949 1.00 81.25 92 ASP A O 1
ATOM 675 N N . GLY A 1 93 ? -49.719 9.921 95.345 1.00 78.31 93 GLY A N 1
ATOM 676 C CA . GLY A 1 93 ? -49.230 8.922 94.386 1.00 78.31 93 GLY A CA 1
ATOM 677 C C . GLY A 1 93 ? -49.869 7.535 94.516 1.00 78.31 93 GLY A C 1
ATOM 678 O O . GLY A 1 93 ? -49.427 6.609 93.841 1.00 78.31 93 GLY A O 1
ATOM 679 N N . GLN A 1 94 ? -50.912 7.390 95.338 1.00 86.00 94 GLN A N 1
ATOM 680 C CA . GLN A 1 94 ? -51.690 6.157 95.468 1.00 86.00 94 GLN A CA 1
ATOM 681 C C . GLN A 1 94 ? -53.056 6.258 94.780 1.00 86.00 94 GLN A C 1
ATOM 683 O O . GLN A 1 94 ? -53.650 7.334 94.681 1.00 86.00 94 GLN A O 1
ATOM 688 N N . ALA A 1 95 ? -53.577 5.120 94.328 1.00 84.62 95 ALA A N 1
ATOM 689 C CA . ALA A 1 95 ? -54.950 4.978 93.852 1.00 84.62 95 ALA A CA 1
ATOM 690 C C . ALA A 1 95 ? -55.702 3.945 94.699 1.00 84.62 95 ALA A C 1
ATOM 692 O O . ALA A 1 95 ? -55.098 3.046 95.280 1.00 84.62 95 ALA A O 1
ATOM 693 N N . ALA A 1 96 ? -57.030 4.057 94.750 1.00 86.31 96 ALA A N 1
ATOM 694 C CA . ALA A 1 96 ? -57.867 3.013 95.330 1.00 86.31 96 ALA A CA 1
ATOM 695 C C . ALA A 1 96 ? -57.853 1.785 94.405 1.00 86.31 96 ALA A C 1
ATOM 697 O O . ALA A 1 96 ? -58.323 1.854 93.267 1.00 86.31 96 ALA A O 1
ATOM 698 N N . VAL A 1 97 ? -57.311 0.671 94.893 1.00 85.25 97 VAL A N 1
ATOM 699 C CA . VAL A 1 97 ? -57.232 -0.606 94.177 1.00 85.25 97 VAL A CA 1
ATOM 700 C C . VAL A 1 97 ? -58.049 -1.643 94.940 1.00 85.25 97 VAL A C 1
ATOM 702 O O . VAL A 1 97 ? -57.948 -1.749 96.161 1.00 85.25 97 VAL A O 1
ATOM 705 N N . TRP A 1 98 ? -58.887 -2.391 94.221 1.00 87.88 98 TRP A N 1
ATOM 706 C CA . TRP A 1 98 ? -59.706 -3.449 94.807 1.00 87.88 98 TRP A CA 1
ATOM 707 C C . TRP A 1 98 ? -58.820 -4.582 95.331 1.00 87.88 98 TRP A C 1
ATOM 709 O O . TRP A 1 98 ? -58.077 -5.197 94.563 1.00 87.88 98 TRP A O 1
ATOM 719 N N . ASN A 1 99 ? -58.913 -4.867 96.628 1.00 81.25 99 ASN A N 1
ATOM 720 C CA . ASN A 1 99 ? -58.297 -6.027 97.252 1.00 81.25 99 ASN A CA 1
ATOM 721 C C . ASN A 1 99 ? -59.332 -7.154 97.338 1.00 81.25 99 ASN A C 1
ATOM 723 O O . ASN A 1 99 ? -60.197 -7.148 98.209 1.00 81.25 99 ASN A O 1
ATOM 727 N N . ASP A 1 100 ? -59.227 -8.143 96.449 1.00 83.94 100 ASP A N 1
ATOM 728 C CA . ASP A 1 100 ? -60.170 -9.265 96.409 1.00 83.94 100 ASP A CA 1
ATOM 729 C C . ASP A 1 100 ? -60.092 -10.162 97.659 1.00 83.94 100 ASP A C 1
ATOM 731 O O . ASP A 1 100 ? -61.095 -10.738 98.068 1.00 83.94 100 ASP A O 1
ATOM 735 N N . ALA A 1 101 ? -58.936 -10.250 98.326 1.00 84.19 101 ALA A N 1
ATOM 736 C CA . ALA A 1 101 ? -58.804 -11.057 99.541 1.00 84.19 101 ALA A CA 1
ATOM 737 C C . ALA A 1 101 ? -59.564 -10.445 100.728 1.00 84.19 101 ALA A C 1
ATOM 739 O O . ALA A 1 101 ? -60.119 -11.168 101.554 1.00 84.19 101 ALA A O 1
ATOM 740 N N . GLU A 1 102 ? -59.599 -9.116 100.796 1.00 84.62 102 GLU A N 1
ATOM 741 C CA . GLU A 1 102 ? -60.250 -8.374 101.878 1.00 84.62 102 GLU A CA 1
ATOM 742 C C . GLU A 1 102 ? -61.640 -7.859 101.486 1.00 84.62 102 GLU A C 1
ATOM 744 O O . GLU A 1 102 ? -62.400 -7.458 102.361 1.00 84.62 102 GLU A O 1
ATOM 749 N N . GLN A 1 103 ? -62.001 -7.942 100.198 1.00 87.62 103 GLN A N 1
ATOM 750 C CA . GLN A 1 103 ? -63.230 -7.396 99.609 1.00 87.62 103 GLN A CA 1
ATOM 751 C C . GLN A 1 103 ? -63.394 -5.889 99.895 1.00 87.62 103 GLN A C 1
ATOM 753 O O . GLN A 1 103 ? -64.501 -5.414 100.150 1.00 87.62 103 GLN A O 1
ATOM 758 N N . LEU A 1 104 ? -62.279 -5.148 99.871 1.00 88.69 104 LEU A N 1
ATOM 759 C CA . LEU A 1 104 ? -62.208 -3.715 100.174 1.00 88.69 104 LEU A CA 1
ATOM 760 C C . LEU A 1 104 ? -61.365 -2.975 99.125 1.00 88.69 104 LEU A C 1
ATOM 762 O O . LEU A 1 104 ? -60.360 -3.486 98.631 1.00 88.69 104 LEU A O 1
ATOM 766 N N . TRP A 1 105 ? -61.736 -1.738 98.811 1.00 87.38 105 TRP A N 1
ATOM 767 C CA . TRP A 1 105 ? -60.902 -0.779 98.094 1.00 87.38 105 TRP A CA 1
ATOM 768 C C . TRP A 1 105 ? -59.877 -0.182 99.051 1.00 87.38 105 TRP A C 1
ATOM 770 O O . TRP A 1 105 ? -60.250 0.494 100.009 1.00 87.38 105 TRP A O 1
ATOM 780 N N . MET A 1 106 ? -58.594 -0.383 98.763 1.00 87.19 106 MET A N 1
ATOM 781 C CA . MET A 1 106 ? -57.500 0.110 99.602 1.00 87.19 106 MET A CA 1
ATOM 782 C C . MET A 1 106 ? -56.559 1.018 98.809 1.00 87.19 106 MET A C 1
ATOM 784 O O . MET A 1 106 ? -56.366 0.792 97.608 1.00 87.19 106 MET A O 1
ATOM 788 N N . PRO A 1 107 ? -55.931 2.023 99.442 1.00 88.69 107 PRO A N 1
ATOM 789 C CA . PRO A 1 107 ? -54.844 2.772 98.828 1.00 88.69 107 PRO A CA 1
ATOM 790 C C . PRO A 1 107 ? -53.677 1.856 98.464 1.00 88.69 107 PRO A C 1
ATOM 792 O O . PRO A 1 107 ? -53.158 1.131 99.313 1.00 88.69 107 PRO A O 1
ATOM 795 N N . ARG A 1 108 ? -53.241 1.907 97.206 1.00 82.88 108 ARG A N 1
ATOM 796 C CA . ARG A 1 108 ? -52.003 1.268 96.749 1.00 82.88 108 ARG A CA 1
ATOM 797 C C . ARG A 1 108 ? -51.215 2.183 95.835 1.00 82.88 108 ARG A C 1
ATOM 799 O O . ARG A 1 108 ? -51.789 3.017 95.134 1.00 82.88 108 ARG A O 1
ATOM 806 N N . ASP A 1 109 ? -49.901 1.999 95.842 1.00 83.06 109 ASP A N 1
ATOM 807 C CA . ASP A 1 109 ? -48.988 2.719 94.964 1.00 83.06 109 ASP A CA 1
ATOM 808 C C . ASP A 1 109 ? -49.333 2.435 93.500 1.00 83.06 109 ASP A C 1
ATOM 810 O O . ASP A 1 109 ? -49.547 1.288 93.100 1.00 83.06 109 ASP A O 1
ATOM 814 N N . ILE A 1 110 ? -49.373 3.487 92.684 1.00 79.62 110 ILE A N 1
ATOM 815 C CA . ILE A 1 110 ? -49.448 3.352 91.231 1.00 79.62 110 ILE A CA 1
ATOM 816 C C . ILE A 1 110 ? -48.082 3.632 90.623 1.00 79.62 110 ILE A C 1
ATOM 818 O O . ILE A 1 110 ? -47.360 4.537 91.039 1.00 79.62 110 ILE A O 1
ATOM 822 N N . VAL A 1 111 ? -47.723 2.868 89.594 1.00 74.00 111 VAL A N 1
ATOM 823 C CA . VAL A 1 111 ? -46.507 3.144 88.831 1.00 74.00 111 VAL A CA 1
ATOM 824 C C . VAL A 1 111 ? -46.761 4.357 87.943 1.00 74.00 111 VAL A C 1
ATOM 826 O O . VAL A 1 111 ? -47.356 4.245 86.873 1.00 74.00 111 VAL A O 1
ATOM 829 N N . ALA A 1 112 ? -46.311 5.524 88.395 1.00 67.25 112 ALA A N 1
ATOM 830 C CA . ALA A 1 112 ? -46.305 6.748 87.608 1.00 67.25 112 ALA A CA 1
ATOM 831 C C . ALA A 1 112 ? -44.875 7.019 87.120 1.00 67.25 112 ALA A C 1
ATOM 833 O O . ALA A 1 112 ? -44.092 7.692 87.785 1.00 67.25 112 ALA A O 1
ATOM 834 N N . SER A 1 113 ? -44.509 6.475 85.961 1.00 62.75 113 SER A N 1
ATOM 835 C CA . SER A 1 113 ? -43.305 6.911 85.247 1.00 62.75 113 SER A CA 1
ATOM 836 C C . SER A 1 113 ? -43.736 7.553 83.937 1.00 62.75 113 SER A C 1
ATOM 838 O O . SER A 1 113 ? -44.080 6.859 82.981 1.00 62.75 113 SER A O 1
ATOM 840 N N . ASP A 1 114 ? -43.748 8.880 83.907 1.00 69.06 114 ASP A N 1
ATOM 841 C CA . ASP A 1 114 ? -43.926 9.646 82.680 1.00 69.06 114 ASP A CA 1
ATOM 842 C C . ASP A 1 114 ? -42.707 10.565 82.493 1.00 69.06 114 ASP A C 1
ATOM 844 O O . ASP A 1 114 ? -42.488 11.435 83.345 1.00 69.06 114 ASP A O 1
ATOM 848 N N . PRO A 1 115 ? -41.888 10.381 81.436 1.00 74.38 115 PRO A N 1
ATOM 849 C CA . PRO A 1 115 ? -41.951 9.340 80.394 1.00 74.38 115 PRO A CA 1
ATOM 850 C C . PRO A 1 115 ? -41.276 8.015 80.807 1.00 74.38 115 PRO A C 1
ATOM 852 O O . PRO A 1 115 ? -40.252 8.022 81.488 1.00 74.38 115 PRO A O 1
ATOM 855 N N . VAL A 1 116 ? -41.798 6.873 80.340 1.00 77.75 116 VAL A N 1
ATOM 856 C CA . VAL A 1 116 ? -41.097 5.570 80.396 1.00 77.75 116 VAL A CA 1
ATOM 857 C C . VAL A 1 116 ? -39.958 5.568 79.373 1.00 77.75 116 VAL A C 1
ATOM 859 O O . VAL A 1 116 ? -40.187 5.887 78.203 1.00 77.75 116 VAL A O 1
ATOM 862 N N . ASP A 1 117 ? -38.749 5.162 79.770 1.00 80.56 117 ASP A N 1
ATOM 863 C CA . ASP A 1 117 ? -37.639 5.014 78.823 1.00 80.56 117 ASP A CA 1
ATOM 864 C C . ASP A 1 117 ? -37.937 3.922 77.767 1.00 80.56 117 ASP A C 1
ATOM 866 O O . ASP A 1 117 ? -38.380 2.830 78.132 1.00 80.56 117 ASP A O 1
ATOM 870 N N . PRO A 1 118 ? -37.631 4.134 76.467 1.00 79.25 118 PRO A N 1
ATOM 871 C CA . PRO A 1 118 ? -37.997 3.215 75.374 1.00 79.25 118 PRO A CA 1
ATOM 872 C C . PRO A 1 118 ? -37.427 1.791 75.471 1.00 79.25 118 PRO A C 1
ATOM 874 O O . PRO A 1 118 ? -37.811 0.916 74.696 1.00 79.25 118 PRO A O 1
ATOM 877 N N . HIS A 1 119 ? -36.465 1.570 76.365 1.00 82.81 119 HIS A N 1
ATOM 878 C CA . HIS A 1 119 ? -35.784 0.290 76.566 1.00 82.81 119 HIS A CA 1
ATOM 879 C C . HIS A 1 119 ? -36.255 -0.447 77.816 1.00 82.81 119 HIS A C 1
ATOM 881 O O . HIS A 1 119 ? -35.706 -1.501 78.137 1.00 82.81 119 HIS A O 1
ATOM 887 N N . LEU A 1 120 ? -37.237 0.115 78.520 1.00 86.06 120 LEU A N 1
ATOM 888 C CA . LEU A 1 120 ? -37.797 -0.482 79.709 1.00 86.06 120 LEU A CA 1
ATOM 889 C C . LEU A 1 120 ? -39.082 -1.241 79.381 1.00 86.06 120 LEU A C 1
ATOM 891 O O . LEU A 1 120 ? -39.967 -0.740 78.690 1.00 86.06 120 LEU A O 1
ATOM 895 N N . VAL A 1 121 ? -39.186 -2.451 79.914 1.00 86.62 121 VAL A N 1
ATOM 896 C CA . VAL A 1 121 ? -40.405 -3.258 79.900 1.00 86.62 121 VAL A CA 1
ATOM 897 C C . VAL A 1 121 ? -41.001 -3.292 81.301 1.00 86.62 121 VAL A C 1
ATOM 899 O O . VAL A 1 121 ? -40.273 -3.348 82.296 1.00 86.62 121 VAL A O 1
ATOM 902 N N . LEU A 1 122 ? -42.330 -3.223 81.381 1.00 86.69 122 LEU A N 1
ATOM 903 C CA . LEU A 1 122 ? -43.053 -3.365 82.640 1.00 86.69 122 LEU A CA 1
ATOM 904 C C . LEU A 1 122 ? -43.097 -4.847 83.006 1.00 86.69 122 LEU A C 1
ATOM 906 O O . LEU A 1 122 ? -43.682 -5.645 82.273 1.00 86.69 122 LEU A O 1
ATOM 910 N N . ILE A 1 123 ? -42.518 -5.203 84.145 1.00 81.00 123 ILE A N 1
ATOM 911 C CA . ILE A 1 123 ? -42.669 -6.535 84.718 1.00 81.00 123 ILE A CA 1
ATOM 912 C C . ILE A 1 123 ? -43.680 -6.483 85.855 1.00 81.00 123 ILE A C 1
ATOM 914 O O . ILE A 1 123 ? -43.581 -5.669 86.775 1.00 81.00 123 ILE A O 1
ATOM 918 N N . GLY A 1 124 ? -44.695 -7.336 85.730 1.00 69.62 124 GLY A N 1
ATOM 919 C CA . GLY A 1 124 ? -45.754 -7.491 86.716 1.00 69.62 124 GLY A CA 1
ATOM 920 C C . GLY A 1 124 ? -45.219 -7.975 88.065 1.00 69.62 124 GLY A C 1
ATOM 921 O O . GLY A 1 124 ? -44.104 -8.502 88.127 1.00 69.62 124 GLY A O 1
ATOM 922 N N . PRO A 1 125 ? -46.012 -7.827 89.136 1.00 66.00 125 PRO A N 1
ATOM 923 C CA . PRO A 1 125 ? -45.659 -8.379 90.434 1.00 66.00 125 PRO A CA 1
ATOM 924 C C . PRO A 1 125 ? -45.324 -9.870 90.321 1.00 66.00 125 PRO A C 1
ATOM 926 O O . PRO A 1 125 ? -46.107 -10.653 89.780 1.00 66.00 125 PRO A O 1
ATOM 929 N N . THR A 1 126 ? -44.145 -10.270 90.794 1.00 67.06 126 THR A N 1
ATOM 930 C CA . THR A 1 126 ? -43.640 -11.643 90.629 1.00 67.06 126 THR A CA 1
ATOM 931 C C . THR A 1 126 ? -44.124 -12.599 91.721 1.00 67.06 126 THR A C 1
ATOM 933 O O . THR A 1 126 ? -43.954 -13.811 91.574 1.00 67.06 126 THR A O 1
ATOM 936 N N . SER A 1 127 ? -44.744 -12.085 92.790 1.00 63.44 127 SER A N 1
ATOM 937 C CA . SER A 1 127 ? -45.129 -12.870 93.972 1.00 63.44 127 SER A CA 1
ATOM 938 C C . SER A 1 127 ? -46.510 -12.553 94.549 1.00 63.44 127 SER A C 1
ATOM 940 O O . SER A 1 127 ? -47.235 -13.495 94.866 1.00 63.44 127 SER A O 1
ATOM 942 N N . ASP A 1 128 ? -46.898 -11.281 94.673 1.00 71.12 128 ASP A N 1
ATOM 943 C CA . ASP A 1 128 ? -48.192 -10.874 95.237 1.00 71.12 128 ASP A CA 1
ATOM 944 C C . ASP A 1 128 ? -48.908 -9.910 94.277 1.00 71.12 128 ASP A C 1
ATOM 946 O O . ASP A 1 128 ? -48.290 -8.936 93.858 1.00 71.12 128 ASP A O 1
ATOM 950 N N . PRO A 1 129 ? -50.200 -10.094 93.938 1.00 66.25 129 PRO A N 1
ATOM 951 C CA . PRO A 1 129 ? -50.992 -9.093 93.209 1.00 66.25 129 PRO A CA 1
ATOM 952 C C . PRO A 1 129 ? -50.931 -7.665 93.794 1.00 66.25 129 PRO A C 1
ATOM 954 O O . PRO A 1 129 ? -51.356 -6.715 93.136 1.00 66.25 129 PRO A O 1
ATOM 957 N N . ALA A 1 130 ? -50.454 -7.518 95.034 1.00 67.31 130 ALA A N 1
ATOM 958 C CA . ALA A 1 130 ? -50.171 -6.268 95.722 1.00 67.31 130 ALA A CA 1
ATOM 959 C C . ALA A 1 130 ? -48.819 -5.621 95.450 1.00 67.31 130 ALA A C 1
ATOM 961 O O . ALA A 1 130 ? -48.690 -4.427 95.726 1.00 67.31 130 ALA A O 1
ATOM 962 N N . ASP A 1 131 ? -47.836 -6.359 94.940 1.00 75.31 131 ASP A N 1
ATOM 963 C CA . ASP A 1 131 ? -46.511 -5.803 94.702 1.00 75.31 131 ASP A CA 1
ATOM 964 C C . ASP A 1 131 ? -46.563 -4.785 93.552 1.00 75.31 131 ASP A C 1
ATOM 966 O O . ASP A 1 131 ? -47.205 -4.983 92.514 1.00 75.31 131 ASP A O 1
ATOM 970 N N . THR A 1 132 ? -45.855 -3.673 93.722 1.00 71.75 132 THR A N 1
ATOM 971 C CA . THR A 1 132 ? -45.735 -2.654 92.681 1.00 71.75 132 THR A CA 1
ATOM 972 C C . THR A 1 132 ? -44.936 -3.229 91.505 1.00 71.75 132 THR A C 1
ATOM 974 O O . THR A 1 132 ? -43.793 -3.658 91.705 1.00 71.75 132 THR A O 1
ATOM 977 N N . PRO A 1 133 ? -45.476 -3.244 90.270 1.00 78.81 133 PRO A N 1
ATOM 978 C CA . PRO A 1 133 ? -44.707 -3.680 89.116 1.00 78.81 133 PRO A CA 1
ATOM 979 C C . PRO A 1 133 ? -43.517 -2.740 88.894 1.00 78.81 133 PRO A C 1
ATOM 981 O O . PRO A 1 133 ? -43.572 -1.551 89.204 1.00 78.81 133 PRO A O 1
ATOM 984 N N . THR A 1 134 ? -42.416 -3.267 88.369 1.00 83.81 134 THR A N 1
ATOM 985 C CA . THR A 1 134 ? -41.192 -2.480 88.157 1.00 83.81 134 THR A CA 1
ATOM 986 C C . THR A 1 134 ? -40.829 -2.446 86.684 1.00 83.81 134 THR A C 1
ATOM 988 O O . THR A 1 134 ? -41.236 -3.301 85.899 1.00 83.81 134 THR A O 1
ATOM 991 N N . PHE A 1 135 ? -40.080 -1.426 86.286 1.00 85.75 135 PHE A N 1
ATOM 992 C CA . PHE A 1 135 ? -39.495 -1.361 84.958 1.00 85.75 135 PHE A CA 1
ATOM 993 C C . PHE A 1 135 ? -38.093 -1.961 84.985 1.00 85.75 135 PHE A C 1
ATOM 995 O O . PHE A 1 135 ? -37.286 -1.616 85.850 1.00 85.75 135 PHE A O 1
ATOM 1002 N N . ARG A 1 136 ? -37.785 -2.824 84.017 1.00 87.19 136 ARG A N 1
ATOM 1003 C CA . ARG A 1 136 ? -36.432 -3.355 83.795 1.00 87.19 136 ARG A CA 1
ATOM 1004 C C . ARG A 1 136 ? -36.010 -3.171 82.345 1.00 87.19 136 ARG A C 1
ATOM 1006 O O . ARG A 1 136 ? -36.865 -2.995 81.482 1.00 87.19 136 ARG A O 1
ATOM 1013 N N . LEU A 1 137 ? -34.706 -3.229 82.081 1.00 88.88 137 LEU A N 1
ATOM 1014 C CA . LEU A 1 137 ? -34.194 -3.268 80.710 1.00 88.88 137 LEU A CA 1
ATOM 1015 C C . LEU A 1 137 ? -34.756 -4.485 79.968 1.00 88.88 137 LEU A C 1
ATOM 1017 O O . LEU A 1 137 ? -34.902 -5.549 80.562 1.00 88.88 137 LEU A O 1
ATOM 1021 N N . LEU A 1 138 ? -35.037 -4.311 78.677 1.00 86.44 138 LEU A N 1
ATOM 1022 C CA . LEU A 1 138 ? -35.397 -5.397 77.770 1.00 86.44 138 LEU A CA 1
ATOM 1023 C C . LEU A 1 138 ? -34.330 -6.501 77.813 1.00 86.44 138 LEU A C 1
ATOM 1025 O O . LEU A 1 138 ? -33.163 -6.262 77.489 1.00 86.44 138 LEU A O 1
ATOM 1029 N N . GLU A 1 139 ? -34.742 -7.710 78.170 1.00 87.19 139 GLU A N 1
ATOM 1030 C CA . GLU A 1 139 ? -33.903 -8.902 78.191 1.00 87.19 139 GLU A CA 1
ATOM 1031 C C . GLU A 1 139 ? -34.288 -9.881 77.075 1.00 87.19 139 GLU A C 1
ATOM 1033 O O . GLU A 1 139 ? -35.263 -9.696 76.347 1.00 87.19 139 GLU A O 1
ATOM 1038 N N . LEU A 1 140 ? -33.486 -10.938 76.914 1.00 82.38 140 LEU A N 1
ATOM 1039 C CA . LEU A 1 140 ? -33.698 -11.955 75.883 1.00 82.38 140 LEU A CA 1
ATOM 1040 C C . LEU A 1 140 ? -35.077 -12.622 76.002 1.00 82.38 140 LEU A C 1
ATOM 1042 O O . LEU A 1 140 ? -35.720 -12.851 74.983 1.00 82.38 140 LEU A O 1
ATOM 1046 N N . ASP A 1 141 ? -35.538 -12.874 77.228 1.00 83.94 141 ASP A N 1
ATOM 1047 C CA . ASP A 1 141 ? -36.822 -13.535 77.499 1.00 83.94 141 ASP A CA 1
ATOM 1048 C C . ASP A 1 141 ? -38.040 -12.647 77.181 1.00 83.94 141 ASP A C 1
ATOM 1050 O O . ASP A 1 141 ? -39.155 -13.148 77.054 1.00 83.94 141 ASP A O 1
ATOM 1054 N N . ASP A 1 142 ? -37.841 -11.334 77.021 1.00 84.00 142 ASP A N 1
ATOM 1055 C CA . ASP A 1 142 ? -38.892 -10.407 76.585 1.00 84.00 142 ASP A CA 1
ATOM 1056 C C . ASP A 1 142 ? -39.069 -10.407 75.054 1.00 84.00 142 ASP A C 1
ATOM 1058 O O . ASP A 1 142 ? -40.033 -9.840 74.525 1.00 84.00 142 ASP A O 1
ATOM 1062 N N . LEU A 1 143 ? -38.133 -11.015 74.315 1.00 83.00 143 LEU A N 1
ATOM 1063 C CA . LEU A 1 143 ? -38.220 -11.167 72.867 1.00 83.00 143 LEU A CA 1
ATOM 1064 C C . LEU A 1 143 ? -39.097 -12.378 72.507 1.00 83.00 143 LEU A C 1
ATOM 1066 O O . LEU A 1 143 ? -39.087 -13.390 73.205 1.00 83.00 143 LEU A O 1
ATOM 1070 N N . PRO A 1 144 ? -39.857 -12.317 71.398 1.00 80.81 144 PRO A N 1
ATOM 1071 C CA . PRO A 1 144 ? -40.663 -13.450 70.965 1.00 80.81 144 PRO A CA 1
ATOM 1072 C C . PRO A 1 144 ? -39.775 -14.654 70.626 1.00 80.81 144 PRO A C 1
ATOM 1074 O O . PRO A 1 144 ? -38.769 -14.509 69.930 1.00 80.81 144 PRO A O 1
ATOM 1077 N N . GLU A 1 145 ? -40.185 -15.849 71.051 1.00 82.94 145 GLU A N 1
ATOM 1078 C CA . GLU A 1 145 ? -39.541 -17.099 70.645 1.00 82.94 145 GLU A CA 1
ATOM 1079 C C . GLU A 1 145 ? -39.683 -17.298 69.125 1.00 82.94 145 GLU A C 1
ATOM 1081 O O . GLU A 1 145 ? -40.779 -17.198 68.564 1.00 82.94 145 GLU A O 1
ATOM 1086 N N . LEU A 1 146 ? -38.563 -17.557 68.440 1.00 84.69 146 LEU A N 1
ATOM 1087 C CA . LEU A 1 146 ? -38.512 -17.710 66.984 1.00 84.69 146 LEU A CA 1
ATOM 1088 C C . LEU A 1 146 ? -38.213 -19.168 66.616 1.00 84.69 146 LEU A C 1
ATOM 1090 O O . LEU A 1 146 ? -37.194 -19.719 67.018 1.00 84.69 146 LEU A O 1
ATOM 1094 N N . ALA A 1 147 ? -39.076 -19.783 65.804 1.00 71.94 147 ALA A N 1
ATOM 1095 C CA . ALA A 1 147 ? -39.018 -21.216 65.482 1.00 71.94 147 ALA A CA 1
ATOM 1096 C C . ALA A 1 147 ? -37.893 -21.638 64.504 1.00 71.94 147 ALA A C 1
ATOM 1098 O O . ALA A 1 147 ? -37.743 -22.826 64.224 1.00 71.94 147 ALA A O 1
ATOM 1099 N N . ALA A 1 148 ? -37.124 -20.696 63.946 1.00 78.69 148 ALA A N 1
ATOM 1100 C CA . ALA A 1 148 ? -36.093 -20.944 62.931 1.00 78.69 148 ALA A CA 1
ATOM 1101 C C . ALA A 1 148 ? -35.003 -19.858 62.953 1.00 78.69 148 ALA A C 1
ATOM 1103 O O . ALA A 1 148 ? -35.162 -18.834 63.622 1.00 78.69 148 ALA A O 1
ATOM 1104 N N . THR A 1 149 ? -33.939 -20.029 62.156 1.00 86.50 149 THR A N 1
ATOM 1105 C CA . THR A 1 149 ? -32.951 -18.976 61.864 1.00 86.50 149 THR A CA 1
ATOM 1106 C C . THR A 1 149 ? -33.652 -17.770 61.238 1.00 86.50 149 THR A C 1
ATOM 1108 O O . THR A 1 149 ? -33.991 -17.747 60.059 1.00 86.50 149 THR A O 1
ATOM 1111 N N . SER A 1 150 ? -33.927 -16.767 62.066 1.00 89.31 150 SER A N 1
ATOM 1112 C CA . SER A 1 150 ? -34.783 -15.637 61.714 1.00 89.31 150 SER A CA 1
ATOM 1113 C C . SER A 1 150 ? -34.153 -14.334 62.169 1.00 89.31 150 SER A C 1
ATOM 1115 O O . SER A 1 150 ? -33.389 -14.297 63.132 1.00 89.31 150 SER A O 1
ATOM 1117 N N . VAL A 1 151 ? -34.523 -13.249 61.500 1.00 89.69 151 VAL A N 1
ATOM 1118 C CA . VAL A 1 151 ? -34.201 -11.886 61.929 1.00 89.69 151 VAL A CA 1
ATOM 1119 C C . VAL A 1 151 ? -35.488 -11.149 62.278 1.00 89.69 151 VAL A C 1
ATOM 1121 O O . VAL A 1 151 ? -36.493 -11.293 61.585 1.00 89.69 151 VAL A O 1
ATOM 1124 N N . VAL A 1 152 ? -35.478 -10.358 63.351 1.00 89.25 152 VAL A N 1
ATOM 1125 C CA . VAL A 1 152 ? -36.602 -9.475 63.688 1.00 89.25 152 VAL A CA 1
ATOM 1126 C C . VAL A 1 152 ? -36.441 -8.186 62.895 1.00 89.25 152 VAL A C 1
ATOM 1128 O O . VAL A 1 152 ? -35.506 -7.421 63.123 1.00 89.25 152 VAL A O 1
ATOM 1131 N N . VAL A 1 153 ? -37.326 -7.962 61.928 1.00 88.44 153 VAL A N 1
ATOM 1132 C CA . VAL A 1 153 ? -37.220 -6.852 60.979 1.00 88.44 153 VAL A CA 1
ATOM 1133 C C . VAL A 1 153 ? -38.578 -6.219 60.726 1.00 88.44 153 VAL A C 1
ATOM 1135 O O . VAL A 1 153 ? -39.633 -6.831 60.896 1.00 88.44 153 VAL A O 1
ATOM 1138 N N . ASN A 1 154 ? -38.552 -4.975 60.267 1.00 91.31 154 ASN A N 1
ATOM 1139 C CA . ASN A 1 154 ? -39.676 -4.402 59.552 1.00 91.31 154 ASN A CA 1
ATOM 1140 C C . ASN A 1 154 ? -39.412 -4.590 58.055 1.00 91.31 154 ASN A C 1
ATOM 1142 O O . ASN A 1 154 ? -38.633 -3.846 57.460 1.00 91.31 154 ASN A O 1
ATOM 1146 N N . ALA A 1 155 ? -39.964 -5.659 57.477 1.00 88.19 155 ALA A N 1
ATOM 1147 C CA . ALA A 1 155 ? -39.643 -6.054 56.105 1.00 88.19 155 ALA A CA 1
ATOM 1148 C C . ALA A 1 155 ? -40.169 -5.057 55.060 1.00 88.19 155 ALA A C 1
ATOM 1150 O O . ALA A 1 155 ? -39.616 -4.952 53.967 1.00 88.19 155 ALA A O 1
ATOM 1151 N N . THR A 1 156 ? -41.217 -4.314 55.411 1.00 85.62 156 THR A N 1
ATOM 1152 C CA . THR A 1 156 ? -41.841 -3.282 54.583 1.00 85.62 156 THR A CA 1
ATOM 1153 C C . THR A 1 156 ? -41.321 -1.894 54.945 1.00 85.62 156 THR A C 1
ATOM 1155 O O . THR A 1 156 ? -40.994 -1.628 56.098 1.00 85.62 156 THR A O 1
ATOM 1158 N N . ALA A 1 157 ? -41.324 -0.962 53.992 1.00 81.69 157 ALA A N 1
ATOM 1159 C CA . ALA A 1 157 ? -40.928 0.431 54.228 1.00 81.69 157 ALA A CA 1
ATOM 1160 C C . ALA A 1 157 ? -41.916 1.247 55.101 1.00 81.69 157 ALA A C 1
ATOM 1162 O O . ALA A 1 157 ? -41.732 2.447 55.292 1.00 81.69 157 ALA A O 1
ATOM 1163 N N . THR A 1 158 ? -42.975 0.627 55.628 1.00 84.94 158 THR A N 1
ATOM 1164 C CA . THR A 1 158 ? -44.003 1.271 56.458 1.00 84.94 158 THR A CA 1
ATOM 1165 C C . THR A 1 158 ? -43.729 1.057 57.936 1.00 84.94 158 THR A C 1
ATOM 1167 O O . THR A 1 158 ? -43.400 -0.056 58.331 1.00 84.94 158 THR A O 1
ATOM 1170 N N . ALA A 1 159 ? -43.923 2.077 58.776 1.00 83.81 159 ALA A N 1
ATOM 1171 C CA . ALA A 1 159 ? -43.854 1.915 60.228 1.00 83.81 159 ALA A CA 1
ATOM 1172 C C . ALA A 1 159 ? -44.819 0.810 60.694 1.00 83.81 159 ALA A C 1
ATOM 1174 O O . ALA A 1 159 ? -46.012 0.848 60.400 1.00 83.81 159 ALA A O 1
ATOM 1175 N N . GLY A 1 160 ? -44.292 -0.183 61.402 1.00 81.50 160 GLY A N 1
ATOM 1176 C CA . GLY A 1 160 ? -45.046 -1.345 61.846 1.00 81.50 160 GLY A CA 1
ATOM 1177 C C . GLY A 1 160 ? -44.310 -2.079 62.955 1.00 81.50 160 GLY A C 1
ATOM 1178 O O . GLY A 1 160 ? -43.118 -1.856 63.182 1.00 81.50 160 GLY A O 1
ATOM 1179 N N . LYS A 1 161 ? -45.033 -2.953 63.658 1.00 82.75 161 LYS A N 1
ATOM 1180 C CA . LYS A 1 161 ? -44.434 -3.839 64.656 1.00 82.75 161 LYS A CA 1
ATOM 1181 C C . LYS A 1 161 ? -43.409 -4.744 63.951 1.00 82.75 161 LYS A C 1
ATOM 1183 O O . LYS A 1 161 ? -43.795 -5.418 62.994 1.00 82.75 161 LYS A O 1
ATOM 1188 N N . PRO A 1 162 ? -42.141 -4.786 64.401 1.00 86.44 162 PRO A N 1
ATOM 1189 C CA . PRO A 1 162 ? -41.171 -5.728 63.862 1.00 86.44 162 PRO A CA 1
ATOM 1190 C C . PRO A 1 162 ? -41.688 -7.164 63.975 1.00 86.44 162 PRO A C 1
ATOM 1192 O O . PRO A 1 162 ? -42.303 -7.539 64.975 1.00 86.44 162 PRO A O 1
ATOM 1195 N N . SER A 1 163 ? -41.445 -7.960 62.941 1.00 87.81 163 SER A N 1
ATOM 1196 C CA . SER A 1 163 ? -41.850 -9.364 62.876 1.00 87.81 163 SER A CA 1
ATOM 1197 C C . SER A 1 163 ? -40.667 -10.232 62.467 1.00 87.81 163 SER A C 1
ATOM 1199 O O . SER A 1 163 ? -39.655 -9.735 61.967 1.00 87.81 163 SER A O 1
ATOM 1201 N N . ALA A 1 164 ? -40.766 -11.529 62.732 1.00 89.25 164 ALA A N 1
ATOM 1202 C CA . ALA A 1 164 ? -39.724 -12.472 62.369 1.00 89.25 164 ALA A CA 1
ATOM 1203 C C . ALA A 1 164 ? -39.747 -12.747 60.861 1.00 89.25 164 ALA A C 1
ATOM 1205 O O . ALA A 1 164 ? -40.777 -13.136 60.312 1.00 89.25 164 ALA A O 1
ATOM 1206 N N . LEU A 1 165 ? -38.597 -12.592 60.212 1.00 91.00 165 LEU A N 1
ATOM 1207 C CA . LEU A 1 165 ? -38.360 -13.015 58.839 1.00 91.00 165 LEU A CA 1
ATOM 1208 C C . LEU A 1 165 ? -37.425 -14.228 58.858 1.00 91.00 165 LEU A C 1
ATOM 1210 O O . LEU A 1 165 ? -36.211 -14.086 59.028 1.00 91.00 165 LEU A O 1
ATOM 1214 N N . ALA A 1 166 ? -38.010 -15.416 58.713 1.00 91.12 166 ALA A N 1
ATOM 1215 C CA . ALA A 1 166 ? -37.279 -16.679 58.685 1.00 91.12 166 ALA A CA 1
ATOM 1216 C C . ALA A 1 166 ? -36.465 -16.822 57.392 1.00 91.12 166 ALA A C 1
ATOM 1218 O O . ALA A 1 166 ? -36.940 -16.459 56.314 1.00 91.12 166 ALA A O 1
ATOM 1219 N N . ALA A 1 167 ? -35.247 -17.349 57.507 1.00 90.81 167 ALA A N 1
ATOM 1220 C CA . ALA A 1 167 ? -34.461 -17.781 56.360 1.00 90.81 167 ALA A CA 1
ATOM 1221 C C . ALA A 1 167 ? -35.109 -19.027 55.734 1.00 90.81 167 ALA A C 1
ATOM 1223 O O . ALA A 1 167 ? -35.490 -19.957 56.444 1.00 90.81 167 ALA A O 1
ATOM 1224 N N . ASP A 1 168 ? -35.255 -19.035 54.409 1.00 86.88 168 ASP A N 1
ATOM 1225 C CA . ASP A 1 168 ? -35.900 -20.119 53.660 1.00 86.88 168 ASP A CA 1
ATOM 1226 C C . ASP A 1 168 ? -34.900 -21.121 53.052 1.00 86.88 168 ASP A C 1
ATOM 1228 O O . ASP A 1 168 ? -35.269 -22.272 52.817 1.00 86.88 168 ASP A O 1
ATOM 1232 N N . ALA A 1 169 ? -33.647 -20.710 52.816 1.00 89.44 169 ALA A N 1
ATOM 1233 C CA . ALA A 1 169 ? -32.559 -21.555 52.321 1.00 89.44 169 ALA A CA 1
ATOM 1234 C C . ALA A 1 169 ? -31.164 -21.000 52.686 1.00 89.44 169 ALA A C 1
ATOM 1236 O O . ALA A 1 169 ? -30.987 -19.792 52.845 1.00 89.44 169 ALA A O 1
ATOM 1237 N N . ASP A 1 170 ? -30.164 -21.886 52.760 1.00 89.25 170 ASP A N 1
ATOM 1238 C CA . ASP A 1 170 ? -28.779 -21.547 53.142 1.00 89.25 170 ASP A CA 1
ATOM 1239 C C . ASP A 1 170 ? -28.003 -20.761 52.064 1.00 89.25 170 ASP A C 1
ATOM 1241 O O . ASP A 1 170 ? -26.967 -20.162 52.350 1.00 89.25 170 ASP A O 1
ATOM 1245 N N . ASP A 1 171 ? -28.471 -20.753 50.813 1.00 91.25 171 ASP A N 1
ATOM 1246 C CA . ASP A 1 171 ? -27.808 -20.119 49.664 1.00 91.25 171 ASP A CA 1
ATOM 1247 C C . ASP A 1 171 ? -28.283 -18.681 49.391 1.00 91.25 171 ASP A C 1
ATOM 1249 O O . ASP A 1 171 ? -28.036 -18.115 48.318 1.00 91.25 171 ASP A O 1
ATOM 1253 N N . ARG A 1 172 ? -28.962 -18.069 50.366 1.00 91.94 172 ARG A N 1
ATOM 1254 C CA . ARG A 1 172 ? -29.561 -16.738 50.238 1.00 91.94 172 ARG A CA 1
ATOM 1255 C C . ARG A 1 172 ? -28.947 -15.719 51.176 1.00 91.94 172 ARG A C 1
ATOM 1257 O O . ARG A 1 172 ? -28.467 -16.025 52.262 1.00 91.94 172 ARG A O 1
ATOM 1264 N N . VAL A 1 173 ? -29.012 -14.462 50.751 1.00 93.44 173 VAL A N 1
ATOM 1265 C CA . VAL A 1 173 ? -28.596 -13.304 51.541 1.00 93.44 173 VAL A CA 1
ATOM 1266 C C . VAL A 1 173 ? -29.794 -12.405 51.817 1.00 93.44 173 VAL A C 1
ATOM 1268 O O . VAL A 1 173 ? -30.685 -12.258 50.977 1.00 93.44 173 VAL A O 1
ATOM 1271 N N . LEU A 1 174 ? -29.818 -11.794 53.002 1.00 93.12 174 LEU A N 1
ATOM 1272 C CA . LEU A 1 174 ? -30.819 -10.794 53.350 1.00 93.12 174 LEU A CA 1
ATOM 1273 C C . LEU A 1 174 ? -30.498 -9.511 52.588 1.00 93.12 174 LEU A C 1
ATOM 1275 O O . LEU A 1 174 ? -29.491 -8.857 52.859 1.00 93.12 174 LEU A O 1
ATOM 1279 N N . MET A 1 175 ? -31.347 -9.142 51.635 1.00 92.56 175 MET A N 1
ATOM 1280 C CA . MET A 1 175 ? -31.169 -7.919 50.864 1.00 92.56 175 MET A CA 1
ATOM 1281 C C . MET A 1 175 ? -32.487 -7.197 50.623 1.00 92.56 175 MET A C 1
ATOM 1283 O O . MET A 1 175 ? -33.572 -7.777 50.659 1.00 92.56 175 MET A O 1
ATOM 1287 N N . ARG A 1 176 ? -32.390 -5.889 50.387 1.00 90.88 176 ARG A N 1
ATOM 1288 C CA . ARG A 1 176 ? -33.542 -5.077 50.003 1.00 90.88 176 ARG A CA 1
ATOM 1289 C C . ARG A 1 176 ? -33.717 -5.148 48.491 1.00 90.88 176 ARG A C 1
ATOM 1291 O O . ARG A 1 176 ? -32.836 -4.714 47.755 1.00 90.88 176 ARG A O 1
ATOM 1298 N N . ALA A 1 177 ? -34.867 -5.633 48.040 1.00 88.88 177 ALA A N 1
ATOM 1299 C CA . ALA A 1 177 ? -35.245 -5.674 46.632 1.00 88.88 177 ALA A CA 1
ATOM 1300 C C . ALA A 1 177 ? -36.717 -5.279 46.485 1.00 88.88 177 ALA A C 1
ATOM 1302 O O . ALA A 1 177 ? -37.551 -5.736 47.265 1.00 88.88 177 ALA A O 1
ATOM 1303 N N . ALA A 1 178 ? -37.019 -4.415 45.507 1.00 86.88 178 ALA A N 1
ATOM 1304 C CA . ALA A 1 178 ? -38.358 -3.850 45.296 1.00 86.88 178 ALA A CA 1
ATOM 1305 C C . ALA A 1 178 ? -38.991 -3.321 46.604 1.00 86.88 178 ALA A C 1
ATOM 1307 O O . ALA A 1 178 ? -40.087 -3.717 46.985 1.00 86.88 178 ALA A O 1
ATOM 1308 N N . GLU A 1 179 ? -38.242 -2.479 47.329 1.00 90.06 179 GLU A N 1
ATOM 1309 C CA . GLU A 1 179 ? -38.661 -1.828 48.589 1.00 90.06 179 GLU A CA 1
ATOM 1310 C C . GLU A 1 179 ? -38.956 -2.763 49.775 1.00 90.06 179 GLU A C 1
ATOM 1312 O O . GLU A 1 179 ? -39.303 -2.291 50.855 1.00 90.06 179 GLU A O 1
ATOM 1317 N N . THR A 1 180 ? -38.735 -4.069 49.618 1.00 91.25 180 THR A N 1
ATOM 1318 C CA . THR A 1 180 ? -38.960 -5.070 50.665 1.00 91.25 180 THR A CA 1
ATOM 1319 C C . THR A 1 180 ? -37.639 -5.722 51.066 1.00 91.25 180 THR A C 1
ATOM 1321 O O . THR A 1 180 ? -36.800 -6.027 50.213 1.00 91.25 180 THR A O 1
ATOM 1324 N N . LEU A 1 181 ? -37.431 -5.930 52.364 1.00 92.88 181 LEU A N 1
ATOM 1325 C CA . LEU A 1 181 ? -36.324 -6.731 52.883 1.00 92.88 181 LEU A CA 1
ATOM 1326 C C . LEU A 1 181 ? -36.693 -8.220 52.799 1.00 92.88 181 LEU A C 1
ATOM 1328 O O . LEU A 1 181 ? -37.708 -8.631 53.355 1.00 92.88 181 LEU A O 1
ATOM 1332 N N . GLN A 1 182 ? -35.893 -9.016 52.091 1.00 92.25 182 GLN A N 1
ATOM 1333 C CA . GLN A 1 182 ? -36.196 -10.422 51.801 1.00 92.25 182 GLN A CA 1
ATOM 1334 C C . GLN A 1 182 ? -34.924 -11.259 51.590 1.00 92.25 182 GLN A C 1
ATOM 1336 O O . GLN A 1 182 ? -33.850 -10.719 51.311 1.00 92.25 182 GLN A O 1
ATOM 1341 N N . TRP A 1 183 ? -35.050 -12.582 51.713 1.00 93.12 183 TRP A N 1
ATOM 1342 C CA . TRP A 1 183 ? -33.978 -13.545 51.449 1.00 93.12 183 TRP A CA 1
ATOM 1343 C C . TRP A 1 183 ? -33.941 -13.918 49.967 1.00 93.12 183 TRP A C 1
ATOM 1345 O O . TRP A 1 183 ? -34.872 -14.524 49.431 1.00 93.12 183 TRP A O 1
ATOM 1355 N N . LEU A 1 184 ? -32.855 -13.564 49.285 1.00 92.81 184 LEU A N 1
ATOM 1356 C CA . LEU A 1 184 ? -32.706 -13.767 47.846 1.00 92.81 184 LEU A CA 1
ATOM 1357 C C . LEU A 1 184 ? -31.299 -14.259 47.500 1.00 92.81 184 LEU A C 1
ATOM 1359 O O . LEU A 1 184 ? -30.330 -13.987 48.207 1.00 92.81 184 LEU A O 1
ATOM 1363 N N . THR A 1 185 ? -31.174 -14.948 46.369 1.00 93.88 185 THR A N 1
ATOM 1364 C CA . THR A 1 185 ? -29.872 -15.194 45.739 1.00 93.88 185 THR A CA 1
ATOM 1365 C C . THR A 1 185 ? -29.309 -13.886 45.186 1.00 93.88 185 THR A C 1
ATOM 1367 O O . THR A 1 185 ? -30.067 -13.059 44.673 1.00 93.88 185 THR A O 1
ATOM 1370 N N . ILE A 1 186 ? -27.987 -13.711 45.214 1.00 92.19 186 ILE A N 1
ATOM 1371 C CA . ILE A 1 186 ? -27.333 -12.537 44.618 1.00 92.19 186 ILE A CA 1
ATOM 1372 C C . ILE A 1 186 ? -27.600 -12.524 43.105 1.00 92.19 186 ILE A C 1
ATOM 1374 O O . ILE A 1 186 ? -27.154 -13.407 42.376 1.00 92.19 186 ILE A O 1
ATOM 1378 N N . THR A 1 187 ? -28.346 -11.526 42.631 1.00 90.06 187 THR A N 1
ATOM 1379 C CA . THR A 1 187 ? -28.644 -11.342 41.204 1.00 90.06 187 THR A CA 1
ATOM 1380 C C . THR A 1 187 ? -27.545 -10.532 40.516 1.00 90.06 187 THR A C 1
ATOM 1382 O O . THR A 1 187 ? -26.743 -9.872 41.175 1.00 90.06 187 THR A O 1
ATOM 1385 N N . THR A 1 188 ? -27.522 -10.521 39.180 1.00 85.62 188 THR A N 1
ATOM 1386 C CA . THR A 1 188 ? -26.596 -9.661 38.422 1.00 85.62 188 THR A CA 1
ATOM 1387 C C . THR A 1 188 ? -26.782 -8.187 38.772 1.00 85.62 188 THR A C 1
ATOM 1389 O O . THR A 1 188 ? -25.804 -7.502 39.016 1.00 85.62 188 THR A O 1
ATOM 1392 N N . ALA A 1 189 ? -28.026 -7.714 38.895 1.00 86.31 189 ALA A N 1
ATOM 1393 C CA . ALA A 1 189 ? -28.325 -6.335 39.282 1.00 86.31 189 ALA A CA 1
ATOM 1394 C C . ALA A 1 189 ? -27.972 -6.008 40.748 1.00 86.31 189 ALA A C 1
ATOM 1396 O O . ALA A 1 189 ? -27.823 -4.836 41.087 1.00 86.31 189 ALA A O 1
ATOM 1397 N N . ALA A 1 190 ? -27.834 -7.017 41.620 1.00 88.94 190 ALA A N 1
ATOM 1398 C CA . ALA A 1 190 ? -27.404 -6.817 43.005 1.00 88.94 190 ALA A CA 1
ATOM 1399 C C . ALA A 1 190 ? -25.916 -6.434 43.110 1.00 88.94 190 ALA A C 1
ATOM 1401 O O . ALA A 1 190 ? -25.491 -5.892 44.130 1.00 88.94 190 ALA A O 1
ATOM 1402 N N . ILE A 1 191 ? -25.131 -6.681 42.056 1.00 90.88 191 ILE A N 1
ATOM 1403 C CA . ILE A 1 191 ? -23.736 -6.260 41.933 1.00 90.88 191 ILE A CA 1
ATOM 1404 C C . ILE A 1 191 ? -23.652 -5.243 40.793 1.00 90.88 191 ILE A C 1
ATOM 1406 O O . ILE A 1 191 ? -23.781 -5.597 39.628 1.00 90.88 191 ILE A O 1
ATOM 1410 N N . GLY A 1 192 ? -23.419 -3.971 41.115 1.00 89.25 192 GLY A N 1
ATOM 1411 C CA . GLY A 1 192 ? -23.276 -2.937 40.086 1.00 89.25 192 GLY A CA 1
ATOM 1412 C C . GLY A 1 192 ? -22.087 -3.177 39.144 1.00 89.25 192 GLY A C 1
ATOM 1413 O O . GLY A 1 192 ? -21.116 -3.855 39.498 1.00 89.25 192 GLY A O 1
ATOM 1414 N N . ASP A 1 193 ? -22.133 -2.554 37.966 1.00 90.25 193 ASP A N 1
ATOM 1415 C CA . ASP A 1 193 ? -21.029 -2.587 37.005 1.00 90.25 193 ASP A CA 1
ATOM 1416 C C . ASP A 1 193 ? -19.712 -2.138 37.661 1.00 90.25 193 ASP A C 1
ATOM 1418 O O . ASP A 1 193 ? -19.676 -1.211 38.477 1.00 90.25 193 ASP A O 1
ATOM 1422 N N . ALA A 1 194 ? -18.622 -2.834 37.322 1.00 89.31 194 ALA A N 1
ATOM 1423 C CA . ALA A 1 194 ? -17.274 -2.618 37.858 1.00 89.31 194 ALA A CA 1
ATOM 1424 C C . ALA A 1 194 ? -17.124 -2.739 39.394 1.00 89.31 194 ALA A C 1
ATOM 1426 O O . ALA A 1 194 ? -16.062 -2.427 39.934 1.00 89.31 194 ALA A O 1
ATOM 1427 N N . GLN A 1 195 ? -18.136 -3.228 40.124 1.00 94.06 195 GLN A N 1
ATOM 1428 C CA . GLN A 1 195 ? -18.021 -3.414 41.575 1.00 94.06 195 GLN A CA 1
ATOM 1429 C C . GLN A 1 195 ? -17.124 -4.595 41.952 1.00 94.06 195 GLN A C 1
ATOM 1431 O O . GLN A 1 195 ? -16.544 -4.584 43.038 1.00 94.06 195 GLN A O 1
ATOM 1436 N N . VAL A 1 196 ? -16.976 -5.598 41.086 1.00 93.19 196 VAL A N 1
ATOM 1437 C CA . VAL A 1 196 ? -16.006 -6.687 41.265 1.00 93.19 196 VAL A CA 1
ATOM 1438 C C . VAL A 1 196 ? -14.727 -6.309 40.526 1.00 93.19 196 VAL A C 1
ATOM 1440 O O . VAL A 1 196 ? -14.664 -6.393 39.305 1.00 93.19 196 VAL A O 1
ATOM 1443 N N . THR A 1 197 ? -13.725 -5.846 41.271 1.00 93.38 197 THR A N 1
ATOM 1444 C CA . THR A 1 197 ? -12.396 -5.506 40.746 1.00 93.38 197 THR A CA 1
ATOM 1445 C C . THR A 1 197 ? -11.454 -6.702 40.843 1.00 93.38 197 THR A C 1
ATOM 1447 O O . THR A 1 197 ? -11.702 -7.621 41.623 1.00 93.38 197 THR A O 1
ATOM 1450 N N . ASP A 1 198 ? -10.325 -6.659 40.135 1.00 91.00 198 ASP A N 1
ATOM 1451 C CA . ASP A 1 198 ? -9.307 -7.719 40.185 1.00 91.00 198 ASP A CA 1
ATOM 1452 C C . ASP A 1 198 ? -8.844 -8.019 41.619 1.00 91.00 198 ASP A C 1
ATOM 1454 O O . ASP A 1 198 ? -8.698 -9.174 42.000 1.00 91.00 198 ASP A O 1
ATOM 1458 N N . ALA A 1 199 ? -8.712 -6.994 42.470 1.00 93.19 199 ALA A N 1
ATOM 1459 C CA . ALA A 1 199 ? -8.339 -7.162 43.878 1.00 93.19 199 ALA A CA 1
ATOM 1460 C C . ALA A 1 199 ? -9.381 -7.938 44.709 1.00 93.19 199 ALA A C 1
ATOM 1462 O O . ALA A 1 199 ? -9.036 -8.521 45.735 1.00 93.19 199 ALA A O 1
ATOM 1463 N N . LYS A 1 200 ? -10.652 -7.946 44.284 1.00 94.56 200 LYS A N 1
ATOM 1464 C CA . LYS A 1 200 ? -11.719 -8.744 44.912 1.00 94.56 200 LYS A CA 1
ATOM 1465 C C . LYS A 1 200 ? -11.713 -10.200 44.431 1.00 94.56 200 LYS A C 1
ATOM 1467 O O . LYS A 1 200 ? -12.397 -11.029 45.027 1.00 94.56 200 LYS A O 1
ATOM 1472 N N . ILE A 1 201 ? -10.948 -10.528 43.389 1.00 93.19 201 ILE A N 1
ATOM 1473 C CA . ILE A 1 201 ? -10.848 -11.867 42.807 1.00 93.19 201 ILE A CA 1
ATOM 1474 C C . ILE A 1 201 ? -9.490 -12.471 43.181 1.00 93.19 201 ILE A C 1
ATOM 1476 O O . ILE A 1 201 ? -8.476 -12.219 42.540 1.00 93.19 201 ILE A O 1
ATOM 1480 N N . GLN A 1 202 ? -9.460 -13.319 44.210 1.00 93.62 202 GLN A N 1
ATOM 1481 C CA . GLN A 1 202 ? -8.213 -13.971 44.630 1.00 93.62 202 GLN A CA 1
ATOM 1482 C C . GLN A 1 202 ? -7.682 -14.959 43.578 1.00 93.62 202 GLN A C 1
ATOM 1484 O O . GLN A 1 202 ? -6.482 -15.024 43.324 1.00 93.62 202 GLN A O 1
ATOM 1489 N N . SER A 1 203 ? -8.569 -15.768 42.995 1.00 90.81 203 SER A N 1
ATOM 1490 C CA . SER A 1 203 ? -8.246 -16.676 41.892 1.00 90.81 203 SER A CA 1
ATOM 1491 C C . SER A 1 203 ? -9.518 -17.127 41.177 1.00 90.81 203 SER A C 1
ATOM 1493 O O . SER A 1 203 ? -10.585 -17.232 41.785 1.00 90.81 203 SER A O 1
ATOM 1495 N N . VAL A 1 204 ? -9.398 -17.432 39.886 1.00 90.19 204 VAL A N 1
ATOM 1496 C CA . VAL A 1 204 ? -10.437 -18.105 39.099 1.00 90.19 204 VAL A CA 1
ATOM 1497 C C . VAL A 1 204 ? -9.785 -19.299 38.424 1.00 90.19 204 VAL A C 1
ATOM 1499 O O . VAL A 1 204 ? -8.765 -19.160 37.753 1.00 90.19 204 VAL A O 1
ATOM 1502 N N . ALA A 1 205 ? -10.355 -20.488 38.612 1.00 88.81 205 ALA A N 1
ATOM 1503 C CA . ALA A 1 205 ? -9.880 -21.674 37.914 1.00 88.81 205 ALA A CA 1
ATOM 1504 C C . ALA A 1 205 ? -10.044 -21.486 36.399 1.00 88.81 205 ALA A C 1
ATOM 1506 O O . ALA A 1 205 ? -11.113 -21.084 35.943 1.00 88.81 205 ALA A O 1
ATOM 1507 N N . TRP A 1 206 ? -9.012 -21.828 35.624 1.00 87.81 206 TRP A N 1
ATOM 1508 C CA . TRP A 1 206 ? -8.994 -21.642 34.168 1.00 87.81 206 TRP A CA 1
ATOM 1509 C C . TRP A 1 206 ? -10.210 -22.262 33.463 1.00 87.81 206 TRP A C 1
ATOM 1511 O O . TRP A 1 206 ? -10.800 -21.656 32.576 1.00 87.81 206 TRP A O 1
ATOM 1521 N N . THR A 1 207 ? -10.654 -23.429 33.938 1.00 87.56 207 THR A N 1
ATOM 1522 C CA . THR A 1 207 ? -11.823 -24.160 33.421 1.00 87.56 207 THR A CA 1
ATOM 1523 C C . THR A 1 207 ? -13.158 -23.433 33.601 1.00 87.56 207 THR A C 1
ATOM 1525 O O . THR A 1 207 ? -14.144 -23.832 32.987 1.00 87.56 207 THR A O 1
ATOM 1528 N N . LYS A 1 208 ? -13.218 -22.385 34.434 1.00 90.00 208 LYS A N 1
ATOM 1529 C CA . LYS A 1 208 ? -14.421 -21.569 34.658 1.00 90.00 208 LYS A CA 1
ATOM 1530 C C . LYS A 1 208 ? -14.498 -20.338 33.748 1.00 90.00 208 LYS A C 1
ATOM 1532 O O . LYS A 1 208 ? -15.521 -19.662 33.757 1.00 90.00 208 LYS A O 1
ATOM 1537 N N . ILE A 1 209 ? -13.446 -20.033 32.987 1.00 89.62 209 ILE A N 1
ATOM 1538 C CA . ILE A 1 209 ? -13.400 -18.877 32.086 1.00 89.62 209 ILE A CA 1
ATOM 1539 C C . ILE A 1 209 ? -13.726 -19.359 30.667 1.00 89.62 209 ILE A C 1
ATOM 1541 O O . ILE A 1 209 ? -13.019 -20.197 30.113 1.00 89.62 209 ILE A O 1
ATOM 1545 N N . THR A 1 210 ? -14.799 -18.845 30.068 1.00 88.62 210 THR A N 1
ATOM 1546 C CA . THR A 1 210 ? -15.215 -19.187 28.697 1.00 88.62 210 THR A CA 1
ATOM 1547 C C . THR A 1 210 ? -14.465 -18.358 27.652 1.00 88.62 210 THR A C 1
ATOM 1549 O O . THR A 1 210 ? -14.108 -17.214 27.919 1.00 88.62 210 THR A O 1
ATOM 1552 N N . GLY A 1 211 ? -14.267 -18.897 26.443 1.00 85.75 211 GLY A N 1
ATOM 1553 C CA . GLY A 1 211 ? -13.560 -18.196 25.356 1.00 85.75 211 GLY A CA 1
ATOM 1554 C C . GLY A 1 211 ? -12.034 -18.171 25.507 1.00 85.75 211 GLY A C 1
ATOM 1555 O O . GLY A 1 211 ? -11.350 -17.476 24.761 1.00 85.75 211 GLY A O 1
ATOM 1556 N N . THR A 1 212 ? -11.498 -18.927 26.465 1.00 83.19 212 THR A N 1
ATOM 1557 C CA . THR A 1 212 ? -10.062 -19.098 26.678 1.00 83.19 212 THR A CA 1
ATOM 1558 C C . THR A 1 212 ? -9.493 -20.244 25.836 1.00 83.19 212 THR A C 1
ATOM 1560 O O . THR A 1 212 ? -10.229 -21.147 25.422 1.00 83.19 212 THR A O 1
ATOM 1563 N N . PRO A 1 213 ? -8.170 -20.254 25.590 1.00 83.12 213 PRO A N 1
ATOM 1564 C CA . PRO A 1 213 ? -7.469 -21.445 25.123 1.00 83.12 213 PRO A CA 1
ATOM 1565 C C . PRO A 1 213 ? -7.716 -22.660 26.028 1.00 83.12 213 PRO A C 1
ATOM 1567 O O . PRO A 1 213 ? -7.840 -22.530 27.244 1.00 83.12 213 PRO A O 1
ATOM 1570 N N . THR A 1 214 ? -7.717 -23.865 25.457 1.00 80.62 214 THR A N 1
ATOM 1571 C CA . THR A 1 214 ? -8.025 -25.120 26.173 1.00 80.62 214 THR A CA 1
ATOM 1572 C C . THR A 1 214 ? -7.043 -25.480 27.297 1.00 80.62 214 THR A C 1
ATOM 1574 O O . THR A 1 214 ? -7.365 -26.326 28.129 1.00 80.62 214 THR A O 1
ATOM 1577 N N . ALA A 1 215 ? -5.869 -24.843 27.357 1.00 78.50 215 ALA A N 1
ATOM 1578 C CA . ALA A 1 215 ? -4.865 -25.020 28.405 1.00 78.50 215 ALA A CA 1
ATOM 1579 C C . ALA A 1 215 ? -4.194 -23.683 28.770 1.00 78.50 215 ALA A C 1
ATOM 1581 O O . ALA A 1 215 ? -4.101 -22.787 27.929 1.00 78.50 215 ALA A O 1
ATOM 1582 N N . PHE A 1 216 ? -3.701 -23.573 30.011 1.00 76.38 216 PHE A N 1
ATOM 1583 C CA . PHE A 1 216 ? -2.859 -22.465 30.470 1.00 76.38 216 PHE A CA 1
ATOM 1584 C C . PHE A 1 216 ? -1.516 -22.983 31.029 1.00 76.38 216 PHE A C 1
ATOM 1586 O O . PHE A 1 216 ? -1.536 -23.852 31.904 1.00 76.38 216 PHE A O 1
ATOM 1593 N N . PRO A 1 217 ? -0.365 -22.444 30.580 1.00 77.44 217 PRO A N 1
ATOM 1594 C CA . PRO A 1 217 ? -0.248 -21.516 29.455 1.00 77.44 217 PRO A CA 1
ATOM 1595 C C . PRO A 1 217 ? -0.717 -22.181 28.143 1.00 77.44 217 PRO A C 1
ATOM 1597 O O . PRO A 1 217 ? -0.656 -23.409 28.031 1.00 77.44 217 PRO A O 1
ATOM 1600 N N . PRO A 1 218 ? -1.229 -21.407 27.168 1.00 80.31 218 PRO A N 1
ATOM 1601 C CA . PRO A 1 218 ? -1.644 -21.962 25.886 1.00 80.31 218 PRO A CA 1
ATOM 1602 C C . PRO A 1 218 ? -0.479 -22.705 25.236 1.00 80.31 218 PRO A C 1
ATOM 1604 O O . PRO A 1 218 ? 0.668 -22.257 25.281 1.00 80.31 218 PRO A O 1
ATOM 1607 N N . THR A 1 219 ? -0.773 -23.856 24.634 1.00 81.50 219 THR A N 1
ATOM 1608 C CA . THR A 1 219 ? 0.234 -24.612 23.892 1.00 81.50 219 THR A CA 1
ATOM 1609 C C . THR A 1 219 ? 0.739 -23.760 22.729 1.00 81.50 219 THR A C 1
ATOM 1611 O O . THR A 1 219 ? -0.039 -23.023 22.110 1.00 81.50 219 THR A O 1
ATOM 1614 N N . ALA A 1 220 ? 2.040 -23.849 22.440 1.00 80.81 220 ALA A N 1
ATOM 1615 C CA . ALA A 1 220 ? 2.610 -23.198 21.269 1.00 80.81 220 ALA A CA 1
ATOM 1616 C C . ALA A 1 220 ? 1.821 -23.631 20.027 1.00 80.81 220 ALA A C 1
ATO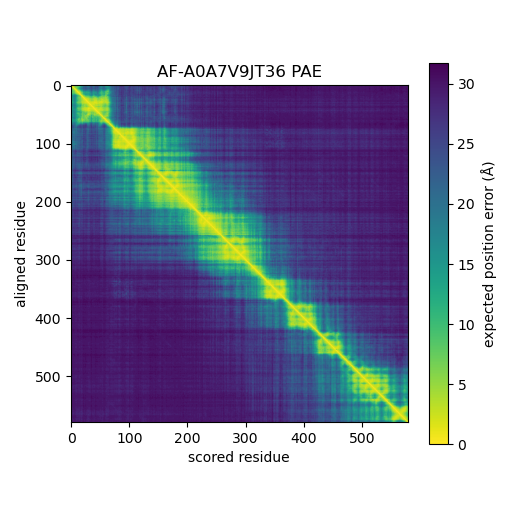M 1618 O O . ALA A 1 220 ? 1.616 -24.823 19.794 1.00 80.81 220 ALA A O 1
ATOM 1619 N N . HIS A 1 221 ? 1.342 -22.652 19.273 1.00 85.06 221 HIS A N 1
ATOM 1620 C CA . HIS A 1 221 ? 0.593 -22.848 18.045 1.00 85.06 221 HIS A CA 1
ATOM 1621 C C . HIS A 1 221 ? 0.961 -21.740 17.071 1.00 85.06 221 HIS A C 1
ATOM 1623 O O . HIS A 1 221 ? 1.545 -20.723 17.450 1.00 85.06 221 HIS A O 1
ATOM 1629 N N . ASP A 1 222 ? 0.610 -21.964 15.816 1.00 90.31 222 ASP A N 1
ATOM 1630 C CA . ASP A 1 222 ? 0.900 -21.045 14.740 1.00 90.31 222 ASP A CA 1
ATOM 1631 C C . ASP A 1 222 ? -0.321 -20.220 14.356 1.00 90.31 222 ASP A C 1
ATOM 1633 O O . ASP A 1 222 ? -1.438 -20.735 14.268 1.00 90.31 222 ASP A O 1
ATOM 1637 N N . HIS A 1 223 ? -0.086 -18.946 14.057 1.00 88.75 223 HIS A N 1
ATOM 1638 C CA . HIS A 1 223 ? -1.081 -18.097 13.419 1.00 88.75 223 HIS A CA 1
ATOM 1639 C C . HIS A 1 223 ? -0.895 -18.137 11.908 1.00 88.75 223 HIS A C 1
ATOM 1641 O O . HIS A 1 223 ? 0.232 -18.103 11.412 1.00 88.75 223 HIS A O 1
ATOM 1647 N N . VAL A 1 224 ? -2.007 -18.175 11.176 1.00 94.06 224 VAL A N 1
ATOM 1648 C CA . VAL A 1 224 ? -2.000 -17.958 9.728 1.00 94.06 224 VAL A CA 1
ATOM 1649 C C . VAL A 1 224 ? -1.649 -16.495 9.465 1.00 94.06 224 VAL A C 1
ATOM 1651 O O . VAL A 1 224 ? -2.236 -15.596 10.067 1.00 94.06 224 VAL A O 1
ATOM 1654 N N . LEU A 1 225 ? -0.681 -16.270 8.581 1.00 95.31 225 LEU A N 1
ATOM 1655 C CA . LEU A 1 225 ? -0.262 -14.937 8.155 1.00 95.31 225 LEU A CA 1
ATOM 1656 C C . LEU A 1 225 ? -1.075 -14.488 6.933 1.00 95.31 225 LEU A C 1
ATOM 1658 O O . LEU A 1 225 ? -1.560 -15.318 6.163 1.00 95.31 225 LEU A O 1
ATOM 1662 N N . GLY A 1 226 ? -1.224 -13.176 6.757 1.00 91.50 226 GLY A N 1
ATOM 1663 C CA . GLY A 1 226 ? -1.932 -12.579 5.623 1.00 91.50 226 GLY A CA 1
ATOM 1664 C C . GLY A 1 226 ? -1.313 -11.252 5.183 1.00 91.50 226 GLY A C 1
ATOM 1665 O O . GLY A 1 226 ? -0.385 -10.749 5.819 1.00 91.50 226 GLY A O 1
ATOM 1666 N N . GLY A 1 227 ? -1.850 -10.679 4.103 1.00 92.62 227 GLY A N 1
ATOM 1667 C CA . GLY A 1 227 ? -1.287 -9.492 3.454 1.00 92.62 227 GLY A CA 1
ATOM 1668 C C . GLY A 1 227 ? -0.034 -9.849 2.656 1.00 92.62 227 GLY A C 1
ATOM 1669 O O . GLY A 1 227 ? -0.055 -10.791 1.865 1.00 92.62 227 GLY A O 1
ATOM 1670 N N . ASP A 1 228 ? 1.058 -9.131 2.911 1.00 93.88 228 ASP A N 1
ATOM 1671 C CA . ASP A 1 228 ? 2.347 -9.332 2.232 1.00 93.88 228 ASP A CA 1
ATOM 1672 C C . ASP A 1 228 ? 3.045 -10.639 2.635 1.00 93.88 228 ASP A C 1
ATOM 1674 O O . ASP A 1 228 ? 4.024 -11.062 2.015 1.00 93.88 228 ASP A O 1
ATOM 1678 N N . LEU A 1 229 ? 2.533 -11.299 3.678 1.00 94.94 229 LEU A N 1
ATOM 1679 C CA . LEU A 1 229 ? 2.986 -12.596 4.153 1.00 94.94 229 LEU A CA 1
ATOM 1680 C C . LEU A 1 229 ? 1.916 -13.667 3.918 1.00 94.94 229 LEU A C 1
ATOM 1682 O O . LEU A 1 229 ? 0.715 -13.426 3.996 1.00 94.94 229 LEU A O 1
ATOM 1686 N N . THR A 1 230 ? 2.380 -14.886 3.675 1.00 95.19 230 THR A N 1
ATOM 1687 C CA . THR A 1 230 ? 1.585 -16.113 3.563 1.00 95.19 230 THR A CA 1
ATOM 1688 C C . THR A 1 230 ? 2.178 -17.196 4.460 1.00 95.19 230 THR A C 1
ATOM 1690 O O . THR A 1 230 ? 3.285 -17.053 4.987 1.00 95.19 230 THR A O 1
ATOM 1693 N N . GLY A 1 231 ? 1.441 -18.292 4.638 1.00 94.31 231 GLY A N 1
ATOM 1694 C CA . GLY A 1 231 ? 1.857 -19.402 5.490 1.00 94.31 231 GLY A CA 1
ATOM 1695 C C . GLY A 1 231 ? 1.510 -19.155 6.956 1.00 94.31 231 GLY A C 1
ATOM 1696 O O . GLY A 1 231 ? 0.425 -18.661 7.271 1.00 94.31 231 GLY A O 1
ATOM 1697 N N . THR A 1 232 ? 2.416 -19.533 7.851 1.00 95.62 232 THR A N 1
ATOM 1698 C CA . THR A 1 232 ? 2.230 -19.441 9.304 1.00 95.62 232 THR A CA 1
ATOM 1699 C C . THR A 1 232 ? 3.363 -18.679 9.977 1.00 95.62 232 THR A C 1
ATOM 1701 O O . THR A 1 232 ? 4.408 -18.456 9.378 1.00 95.62 232 THR A O 1
ATOM 1704 N N . THR A 1 233 ? 3.199 -18.318 11.249 1.00 93.19 233 THR A N 1
ATOM 1705 C CA . THR A 1 233 ? 4.266 -17.712 12.064 1.00 93.19 233 THR A CA 1
ATOM 1706 C C . THR A 1 233 ? 5.568 -18.523 12.100 1.00 93.19 233 THR A C 1
ATOM 1708 O O . THR A 1 233 ? 6.639 -17.923 12.150 1.00 93.19 233 THR A O 1
ATOM 1711 N N . SER A 1 234 ? 5.514 -19.857 12.029 1.00 9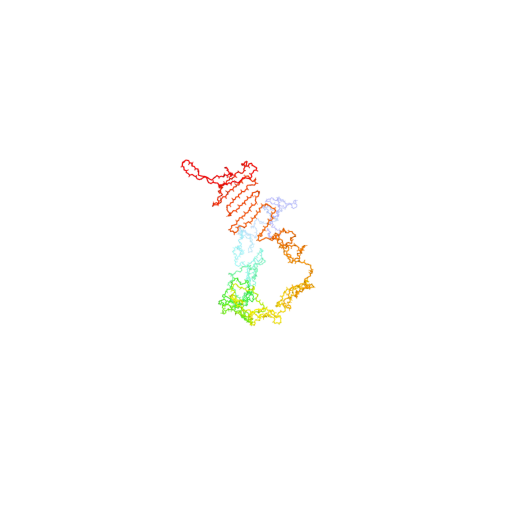3.31 234 SER A N 1
ATOM 1712 C CA . SER A 1 234 ? 6.696 -20.732 11.941 1.00 93.31 234 SER A CA 1
ATOM 1713 C C . SER A 1 234 ? 7.229 -20.947 10.519 1.00 93.31 234 SER A C 1
ATOM 1715 O O . SER A 1 234 ? 8.384 -21.338 10.348 1.00 93.31 234 SER A O 1
ATOM 1717 N N . ALA A 1 235 ? 6.409 -20.692 9.500 1.00 93.25 235 ALA A N 1
ATOM 1718 C CA . ALA A 1 235 ? 6.721 -20.921 8.093 1.00 93.25 235 ALA A CA 1
ATOM 1719 C C . ALA A 1 235 ? 6.283 -19.718 7.246 1.00 93.25 235 ALA A C 1
ATOM 1721 O O . ALA A 1 235 ? 5.520 -19.851 6.286 1.00 93.25 235 ALA A O 1
ATOM 1722 N N . ALA A 1 236 ? 6.742 -18.530 7.641 1.00 95.81 236 ALA A N 1
ATOM 1723 C CA . ALA A 1 236 ? 6.386 -17.288 6.977 1.00 95.81 236 ALA A CA 1
ATOM 1724 C C . ALA A 1 236 ? 7.064 -17.206 5.605 1.00 95.81 236 ALA A C 1
ATOM 1726 O O . ALA A 1 236 ? 8.284 -17.345 5.494 1.00 95.81 236 ALA A O 1
ATOM 1727 N N . ALA A 1 237 ? 6.277 -16.932 4.569 1.00 95.12 237 ALA A N 1
ATOM 1728 C CA . ALA A 1 237 ? 6.772 -16.655 3.228 1.00 95.12 237 ALA A CA 1
ATOM 1729 C C . ALA A 1 237 ? 6.205 -15.329 2.722 1.00 95.12 237 ALA A C 1
ATOM 1731 O O . ALA A 1 237 ? 5.070 -14.976 3.036 1.00 95.12 237 ALA A O 1
ATOM 1732 N N . ILE A 1 238 ? 6.974 -14.609 1.908 1.00 95.25 238 ILE A N 1
ATOM 1733 C CA . ILE A 1 238 ? 6.466 -13.434 1.191 1.00 95.25 238 ILE A CA 1
ATOM 1734 C C . ILE A 1 238 ? 5.401 -13.908 0.198 1.00 95.25 238 ILE A C 1
ATOM 1736 O O . ILE A 1 238 ? 5.628 -14.873 -0.538 1.00 95.25 238 ILE A O 1
ATOM 1740 N N . ALA A 1 239 ? 4.238 -13.257 0.186 1.00 94.19 239 ALA A N 1
ATOM 1741 C CA . ALA A 1 239 ? 3.160 -13.622 -0.722 1.00 94.19 239 ALA A CA 1
ATOM 1742 C C . ALA A 1 239 ? 3.576 -13.382 -2.189 1.00 94.19 239 ALA A C 1
ATOM 1744 O O . ALA A 1 239 ? 4.281 -12.410 -2.482 1.00 94.19 239 ALA A O 1
ATOM 1745 N N . PRO A 1 240 ? 3.142 -14.222 -3.147 1.00 91.88 240 PRO A N 1
ATOM 1746 C CA . PRO A 1 240 ? 3.372 -13.955 -4.562 1.00 91.88 240 PRO A CA 1
ATOM 1747 C C . PRO A 1 240 ? 2.850 -12.567 -4.955 1.00 91.88 240 PRO A C 1
ATOM 1749 O O . PRO A 1 240 ? 1.677 -12.266 -4.756 1.00 91.88 240 PRO A O 1
ATOM 1752 N N . GLY A 1 241 ? 3.726 -11.732 -5.515 1.00 90.50 241 GLY A N 1
ATOM 1753 C CA . GLY A 1 241 ? 3.381 -10.367 -5.924 1.00 90.50 241 GLY A CA 1
ATOM 1754 C C . GLY A 1 241 ? 3.322 -9.332 -4.796 1.00 90.50 241 GLY A C 1
ATOM 1755 O O . GLY A 1 241 ? 3.032 -8.185 -5.097 1.00 90.50 241 GLY A O 1
ATOM 1756 N N . ALA A 1 242 ? 3.628 -9.689 -3.541 1.00 93.44 242 ALA A N 1
ATOM 1757 C CA . ALA A 1 242 ? 3.648 -8.734 -2.423 1.00 93.44 242 ALA A CA 1
ATOM 1758 C C . ALA A 1 242 ? 4.811 -7.733 -2.456 1.00 93.44 242 ALA A C 1
ATOM 1760 O O . ALA A 1 242 ? 4.810 -6.765 -1.710 1.00 93.44 242 ALA A O 1
ATOM 1761 N N . VAL A 1 243 ? 5.834 -7.988 -3.273 1.00 92.25 243 VAL A N 1
ATOM 1762 C CA . VAL A 1 243 ? 6.949 -7.058 -3.461 1.00 92.25 243 VAL A CA 1
ATOM 1763 C C . VAL A 1 243 ? 6.871 -6.530 -4.882 1.00 92.25 243 VAL A C 1
ATOM 1765 O O . VAL A 1 243 ? 7.285 -7.219 -5.820 1.00 92.25 243 VAL A O 1
ATOM 1768 N N . ASP A 1 244 ? 6.337 -5.321 -5.031 1.00 89.56 244 ASP A N 1
ATOM 1769 C CA . ASP A 1 244 ? 6.339 -4.573 -6.278 1.00 89.56 244 ASP A CA 1
ATOM 1770 C C . ASP A 1 244 ? 7.324 -3.386 -6.214 1.00 89.56 244 ASP A C 1
ATOM 1772 O O . ASP A 1 244 ? 8.248 -3.342 -5.394 1.00 89.56 244 ASP A O 1
ATOM 1776 N N . THR A 1 245 ? 7.229 -2.457 -7.163 1.00 84.50 245 THR A N 1
ATOM 1777 C CA . THR A 1 245 ? 8.097 -1.271 -7.206 1.00 84.50 245 THR A CA 1
ATOM 1778 C C . THR A 1 245 ? 7.903 -0.305 -6.031 1.00 84.50 245 THR A C 1
ATOM 1780 O O . THR A 1 245 ? 8.808 0.473 -5.749 1.00 84.50 245 THR A O 1
ATOM 1783 N N . SER A 1 246 ? 6.750 -0.333 -5.363 1.00 88.94 246 SER A N 1
ATOM 1784 C CA . SER A 1 246 ? 6.398 0.475 -4.191 1.00 88.94 246 SER A CA 1
ATOM 1785 C C . SER A 1 246 ? 7.177 0.026 -2.952 1.00 88.94 246 SER A C 1
ATOM 1787 O O . SER A 1 246 ? 7.712 0.857 -2.215 1.00 88.94 246 SER A O 1
ATOM 1789 N N . GLU A 1 247 ? 7.322 -1.286 -2.755 1.00 92.00 247 GLU A N 1
ATOM 1790 C CA . GLU A 1 247 ? 7.984 -1.866 -1.580 1.00 92.00 247 GLU A CA 1
ATOM 1791 C C . GLU A 1 247 ? 9.517 -1.853 -1.711 1.00 92.00 247 GLU A C 1
ATOM 1793 O O . GLU A 1 247 ? 10.242 -1.977 -0.719 1.00 92.00 247 GLU A O 1
ATOM 1798 N N . ILE A 1 248 ? 10.039 -1.665 -2.930 1.00 91.06 248 ILE A N 1
ATOM 1799 C CA . ILE A 1 248 ? 11.472 -1.529 -3.207 1.00 91.06 248 ILE A CA 1
ATOM 1800 C C . ILE A 1 248 ? 11.827 -0.050 -3.389 1.00 91.06 248 ILE A C 1
ATOM 1802 O O . ILE A 1 248 ? 11.711 0.512 -4.475 1.00 91.06 248 ILE A O 1
ATOM 1806 N N . ALA A 1 249 ? 12.367 0.576 -2.341 1.00 88.38 249 ALA A N 1
ATOM 1807 C CA . ALA A 1 249 ? 12.863 1.948 -2.437 1.00 88.38 249 ALA A CA 1
ATOM 1808 C C . ALA A 1 249 ? 13.945 2.111 -3.528 1.00 88.38 249 ALA A C 1
ATOM 1810 O O . ALA A 1 249 ? 14.759 1.213 -3.775 1.00 88.38 249 ALA A O 1
ATOM 1811 N N . ASN A 1 250 ? 14.014 3.299 -4.137 1.00 83.56 250 ASN A N 1
ATOM 1812 C CA . ASN A 1 250 ? 15.037 3.629 -5.133 1.00 83.56 250 ASN A CA 1
ATOM 1813 C C . ASN A 1 250 ? 16.451 3.350 -4.592 1.00 83.56 250 ASN A C 1
ATOM 1815 O O . ASN A 1 250 ? 16.852 3.877 -3.556 1.00 83.56 250 ASN A O 1
ATOM 1819 N N . GLY A 1 251 ? 17.215 2.513 -5.302 1.00 82.12 251 GLY A N 1
ATOM 1820 C CA . GLY A 1 251 ? 18.571 2.115 -4.905 1.00 82.12 251 GLY A CA 1
ATOM 1821 C C . GLY A 1 251 ? 18.651 1.033 -3.817 1.00 82.12 251 GLY A C 1
ATOM 1822 O O . GLY A 1 251 ? 19.756 0.627 -3.458 1.00 82.12 251 GLY A O 1
ATOM 1823 N N . ALA A 1 252 ? 17.523 0.510 -3.316 1.00 87.75 252 ALA A N 1
ATOM 1824 C CA . ALA A 1 252 ? 17.515 -0.574 -2.329 1.00 87.75 252 ALA A CA 1
ATOM 1825 C C . ALA A 1 252 ? 18.140 -1.868 -2.876 1.00 87.75 252 ALA A C 1
ATOM 1827 O O . ALA A 1 252 ? 18.739 -2.640 -2.120 1.00 87.75 252 ALA A O 1
ATOM 1828 N N . ILE A 1 253 ? 18.042 -2.091 -4.188 1.00 88.19 253 ILE A N 1
ATOM 1829 C CA . ILE A 1 253 ? 18.735 -3.164 -4.899 1.00 88.19 253 ILE A CA 1
ATOM 1830 C C . ILE A 1 253 ? 20.115 -2.658 -5.335 1.00 88.19 253 ILE A C 1
ATOM 1832 O O . ILE A 1 253 ? 20.278 -2.017 -6.370 1.00 88.19 253 ILE A O 1
ATOM 1836 N N . THR A 1 254 ? 21.120 -2.916 -4.502 1.00 84.31 254 THR A N 1
ATOM 1837 C CA . THR A 1 254 ? 22.516 -2.545 -4.759 1.00 84.31 254 THR A CA 1
ATOM 1838 C C . THR A 1 254 ? 23.211 -3.583 -5.644 1.00 84.31 254 THR A C 1
ATOM 1840 O O . THR A 1 254 ? 22.765 -4.725 -5.740 1.00 84.31 254 THR A O 1
ATOM 1843 N N . ARG A 1 255 ? 24.344 -3.225 -6.268 1.00 71.88 255 ARG A N 1
ATOM 1844 C CA . ARG A 1 255 ? 25.110 -4.143 -7.142 1.00 71.88 255 ARG A CA 1
ATOM 1845 C C . ARG A 1 255 ? 25.393 -5.521 -6.510 1.00 71.88 255 ARG A C 1
ATOM 1847 O O . ARG A 1 255 ? 25.194 -6.508 -7.206 1.00 71.88 255 ARG A O 1
ATOM 1854 N N . PRO A 1 256 ? 25.761 -5.639 -5.215 1.00 77.88 256 PRO A N 1
ATOM 1855 C CA . PRO A 1 256 ? 25.938 -6.946 -4.571 1.00 77.88 256 PRO A CA 1
ATOM 1856 C C . PRO A 1 256 ? 24.665 -7.805 -4.490 1.00 77.88 256 PRO A C 1
ATOM 1858 O O . PRO A 1 256 ? 24.766 -9.021 -4.367 1.00 77.88 256 PRO A O 1
ATOM 1861 N N . LYS A 1 257 ? 23.471 -7.194 -4.546 1.00 83.94 257 LYS A N 1
ATOM 1862 C CA . LYS A 1 257 ? 22.177 -7.894 -4.488 1.00 83.94 257 LYS A CA 1
ATOM 1863 C C . LYS A 1 257 ? 21.744 -8.482 -5.839 1.00 83.94 257 LYS A C 1
ATOM 1865 O O . LYS A 1 257 ? 20.868 -9.336 -5.856 1.00 83.94 257 LYS A O 1
ATOM 1870 N N . LEU A 1 258 ? 22.352 -8.066 -6.955 1.00 78.69 258 LEU A N 1
ATOM 1871 C CA . LEU A 1 258 ? 21.997 -8.478 -8.324 1.00 78.69 258 LEU A CA 1
ATOM 1872 C C . LEU A 1 258 ? 22.877 -9.622 -8.876 1.00 78.69 258 LEU A C 1
ATOM 1874 O O . LEU A 1 258 ? 23.075 -9.710 -10.083 1.00 78.69 258 LEU A O 1
ATOM 1878 N N . ALA A 1 259 ? 23.354 -10.520 -8.004 1.00 69.62 259 ALA A N 1
ATOM 1879 C CA . ALA A 1 259 ? 24.398 -11.530 -8.254 1.00 69.62 259 ALA A CA 1
ATOM 1880 C C . ALA A 1 259 ? 25.830 -10.941 -8.285 1.00 69.62 259 ALA A C 1
ATOM 1882 O O . ALA A 1 259 ? 26.006 -9.753 -8.562 1.00 69.62 259 ALA A O 1
ATOM 1883 N N . PRO A 1 260 ? 26.877 -11.732 -7.961 1.00 68.12 260 PRO A N 1
ATOM 1884 C CA . PRO A 1 260 ? 28.260 -11.255 -7.963 1.00 68.12 260 PRO A CA 1
ATOM 1885 C C . PRO A 1 260 ? 28.749 -11.003 -9.398 1.00 68.12 260 PRO A C 1
ATOM 1887 O O . PRO A 1 260 ? 29.374 -11.850 -10.026 1.00 68.12 260 PRO A O 1
ATOM 1890 N N . ILE A 1 261 ? 28.456 -9.817 -9.929 1.00 73.38 261 ILE A N 1
ATOM 1891 C CA . ILE A 1 261 ? 29.008 -9.316 -11.192 1.00 73.38 261 ILE A CA 1
ATOM 1892 C C . ILE A 1 261 ? 30.417 -8.760 -10.956 1.00 73.38 261 ILE A C 1
ATOM 1894 O O . ILE A 1 261 ? 30.591 -7.667 -10.412 1.00 73.38 261 ILE A O 1
ATOM 1898 N N . THR A 1 262 ? 31.439 -9.516 -11.362 1.00 70.31 262 THR A N 1
ATOM 1899 C CA . THR A 1 262 ? 32.833 -9.052 -11.402 1.00 70.31 262 THR A CA 1
ATOM 1900 C C . THR A 1 262 ? 33.135 -8.477 -12.788 1.00 70.31 262 THR A C 1
ATOM 1902 O O . THR A 1 262 ? 33.098 -9.200 -13.777 1.00 70.31 262 THR A O 1
ATOM 1905 N N . GLY A 1 263 ? 33.442 -7.178 -12.861 1.00 78.31 263 GLY A N 1
ATOM 1906 C CA . GLY A 1 263 ? 33.771 -6.487 -14.117 1.00 78.31 263 GLY A CA 1
ATOM 1907 C C . GLY A 1 263 ? 32.558 -5.959 -14.907 1.00 78.31 263 GLY A C 1
ATOM 1908 O O . GLY A 1 263 ? 31.438 -5.946 -14.386 1.00 78.31 263 GLY A O 1
ATOM 1909 N N . PRO A 1 264 ? 32.778 -5.452 -16.136 1.00 82.44 264 PRO A N 1
ATOM 1910 C CA . PRO A 1 264 ? 31.717 -5.017 -17.042 1.00 82.44 264 PRO A CA 1
ATOM 1911 C C . PRO A 1 264 ? 30.934 -6.237 -17.537 1.00 82.44 264 PRO A C 1
ATOM 1913 O O . PRO A 1 264 ? 31.483 -7.095 -18.218 1.00 82.44 264 PRO A O 1
ATOM 1916 N N . ALA A 1 265 ? 29.660 -6.326 -17.171 1.00 87.44 265 ALA A N 1
ATOM 1917 C CA . ALA A 1 265 ? 28.792 -7.439 -17.530 1.00 87.44 265 ALA A CA 1
ATOM 1918 C C . ALA A 1 265 ? 27.349 -6.953 -17.674 1.00 87.44 265 ALA A C 1
ATOM 1920 O O . ALA A 1 265 ? 26.955 -5.956 -17.064 1.00 87.44 265 ALA A O 1
ATOM 1921 N N . VAL A 1 266 ? 26.549 -7.692 -18.438 1.00 88.56 266 VAL A N 1
ATOM 1922 C CA . VAL A 1 266 ? 25.098 -7.502 -18.535 1.00 88.56 266 VAL A CA 1
ATOM 1923 C C . VAL A 1 266 ? 24.413 -8.703 -17.897 1.00 88.56 266 VAL A C 1
ATOM 1925 O O . VAL A 1 266 ? 24.811 -9.842 -18.123 1.00 88.56 266 VAL A O 1
ATOM 1928 N N . LEU A 1 267 ? 23.375 -8.466 -17.098 1.00 88.19 267 LEU A N 1
ATOM 1929 C CA . LEU A 1 267 ? 22.540 -9.545 -16.576 1.00 88.19 267 LEU A CA 1
ATOM 1930 C C . LEU A 1 267 ? 21.546 -9.969 -17.652 1.00 88.19 267 LEU A C 1
ATOM 1932 O O . LEU A 1 267 ? 20.721 -9.171 -18.094 1.00 88.19 267 LEU A O 1
ATOM 1936 N N . GLY A 1 268 ? 21.624 -11.225 -18.072 1.00 87.81 268 GLY A N 1
ATOM 1937 C CA . GLY A 1 268 ? 20.781 -11.748 -19.134 1.00 87.81 268 GLY A CA 1
ATOM 1938 C C . GLY A 1 268 ? 20.656 -13.261 -19.084 1.00 87.81 268 GLY A C 1
ATOM 1939 O O . GLY A 1 268 ? 21.356 -13.955 -18.349 1.00 87.81 268 GLY A O 1
ATOM 1940 N N . ARG A 1 269 ? 19.729 -13.785 -19.881 1.00 89.06 269 ARG A N 1
ATOM 1941 C CA . ARG A 1 269 ? 19.621 -15.222 -20.134 1.00 89.06 269 ARG A CA 1
ATOM 1942 C C . ARG A 1 269 ? 20.315 -15.515 -21.453 1.00 89.06 269 ARG A C 1
ATOM 1944 O O . ARG A 1 269 ? 19.870 -15.028 -22.487 1.00 89.06 269 ARG A O 1
ATOM 1951 N N . ALA A 1 270 ? 21.388 -16.303 -21.410 1.00 87.88 270 ALA A N 1
ATOM 1952 C CA . ALA A 1 270 ? 22.107 -16.700 -22.620 1.00 87.88 270 ALA A CA 1
ATOM 1953 C C . ALA A 1 270 ? 21.220 -17.532 -23.559 1.00 87.88 270 ALA A C 1
ATOM 1955 O O . ALA A 1 270 ? 21.320 -17.418 -24.772 1.00 87.88 270 ALA A O 1
ATOM 1956 N N . THR A 1 271 ? 20.318 -18.345 -23.007 1.00 83.75 271 THR A N 1
ATOM 1957 C CA . THR A 1 271 ? 19.370 -19.172 -23.761 1.00 83.75 271 THR A CA 1
ATOM 1958 C C . THR A 1 271 ? 17.934 -18.892 -23.314 1.00 83.75 271 THR A C 1
ATOM 1960 O O . THR A 1 271 ? 17.682 -18.391 -22.214 1.00 83.75 271 THR A O 1
ATOM 1963 N N . GLY A 1 272 ? 16.953 -19.239 -24.154 1.00 78.50 272 GLY A N 1
ATOM 1964 C CA . GLY A 1 272 ? 15.525 -19.035 -23.870 1.00 78.50 272 GLY A CA 1
ATOM 1965 C C . GLY A 1 272 ? 15.006 -19.732 -22.602 1.00 78.50 272 GLY A C 1
ATOM 1966 O O . GLY A 1 272 ? 13.902 -19.438 -22.156 1.00 78.50 272 GLY A O 1
ATOM 1967 N N . THR A 1 273 ? 15.797 -20.595 -21.956 1.00 73.81 273 THR A N 1
ATOM 1968 C CA . THR A 1 273 ? 15.475 -21.366 -20.740 1.00 73.81 273 THR A CA 1
ATOM 1969 C C . THR A 1 273 ? 16.630 -21.286 -19.734 1.00 73.81 273 THR A C 1
ATOM 1971 O O . THR A 1 273 ? 17.751 -21.620 -20.095 1.00 73.81 273 THR A O 1
ATOM 1974 N N . GLY A 1 274 ? 16.386 -20.887 -18.479 1.00 73.50 274 GLY A N 1
ATOM 1975 C CA . GLY A 1 274 ? 17.411 -20.883 -17.420 1.00 73.50 274 GLY A CA 1
ATOM 1976 C C . GLY A 1 274 ? 17.358 -19.671 -16.485 1.00 73.50 274 GLY A C 1
ATOM 1977 O O . GLY A 1 274 ? 16.476 -18.817 -16.605 1.00 73.50 274 GLY A O 1
ATOM 1978 N N . LEU A 1 275 ? 18.304 -19.617 -15.543 1.00 80.81 275 LEU A N 1
ATOM 1979 C CA . LEU A 1 275 ? 18.484 -18.486 -14.629 1.00 80.81 275 LEU A CA 1
ATOM 1980 C C . LEU A 1 275 ? 19.099 -17.285 -15.364 1.00 80.81 275 LEU A C 1
ATOM 1982 O O . LEU A 1 275 ? 19.882 -17.451 -16.300 1.00 80.81 275 LEU A O 1
ATOM 1986 N N . VAL A 1 276 ? 18.752 -16.074 -14.926 1.00 85.50 276 VAL A N 1
ATOM 1987 C CA . VAL A 1 276 ? 19.481 -14.858 -15.314 1.00 85.50 276 VAL A CA 1
ATOM 1988 C C . VAL A 1 276 ? 20.891 -14.956 -14.734 1.00 85.50 276 VAL A C 1
ATOM 1990 O O . VAL A 1 276 ? 21.040 -15.229 -13.545 1.00 85.50 276 VAL A O 1
ATOM 1993 N N . ASN A 1 277 ? 21.912 -14.743 -15.561 1.00 86.19 277 ASN A N 1
ATOM 1994 C CA . ASN A 1 277 ? 23.309 -14.762 -15.140 1.00 86.19 277 ASN A CA 1
ATOM 1995 C C . ASN A 1 277 ? 24.060 -13.543 -15.693 1.00 86.19 277 ASN A C 1
ATOM 1997 O O . ASN A 1 277 ? 23.588 -12.869 -16.609 1.00 86.19 277 ASN A O 1
ATOM 2001 N N . ALA A 1 278 ? 25.240 -13.269 -15.141 1.00 87.94 278 ALA A N 1
ATOM 2002 C CA . ALA A 1 278 ? 26.167 -12.311 -15.720 1.00 87.94 278 ALA A CA 1
ATOM 2003 C C . ALA A 1 278 ? 26.707 -12.844 -17.054 1.00 87.94 278 ALA A C 1
ATOM 2005 O O . ALA A 1 278 ? 27.291 -13.926 -17.112 1.00 87.94 278 ALA A O 1
ATOM 2006 N N . LEU A 1 279 ? 26.507 -12.074 -18.118 1.00 89.38 279 LEU A N 1
ATOM 2007 C CA . LEU A 1 279 ? 27.161 -12.249 -19.404 1.00 89.38 279 LEU A CA 1
ATOM 2008 C C . LEU A 1 279 ? 28.270 -11.207 -19.476 1.00 89.38 279 LEU A C 1
ATOM 2010 O O . LEU A 1 279 ? 27.996 -10.008 -19.397 1.00 89.38 279 LEU A O 1
ATOM 2014 N N . SER A 1 280 ? 29.505 -11.670 -19.606 1.00 90.31 280 SER A N 1
ATOM 2015 C CA . SER A 1 280 ? 30.684 -10.812 -19.671 1.00 90.31 280 SER A CA 1
ATOM 2016 C C . SER A 1 280 ? 31.399 -11.029 -21.000 1.00 90.31 280 SER A C 1
ATOM 2018 O O . SER A 1 280 ? 31.410 -12.163 -21.488 1.00 90.31 280 SER A O 1
ATOM 2020 N N . PRO A 1 281 ? 32.010 -9.984 -21.575 1.00 89.88 281 PRO A N 1
ATOM 2021 C CA . PRO A 1 281 ? 32.939 -10.157 -22.676 1.00 89.88 281 PRO A CA 1
ATOM 2022 C C . PRO A 1 281 ? 34.167 -10.936 -22.194 1.00 89.88 281 PRO A C 1
ATOM 2024 O O . PRO A 1 281 ? 34.670 -10.712 -21.089 1.00 89.88 281 PRO A O 1
ATOM 2027 N N . ALA A 1 282 ? 34.635 -11.863 -23.021 1.00 87.50 282 ALA A N 1
ATOM 2028 C CA . ALA A 1 282 ? 35.890 -12.569 -22.808 1.00 87.50 282 ALA A CA 1
ATOM 2029 C C . ALA A 1 282 ? 37.087 -11.665 -23.140 1.00 87.50 282 ALA A C 1
ATOM 2031 O O . ALA A 1 282 ? 38.129 -11.757 -22.489 1.00 87.50 282 ALA A O 1
ATOM 2032 N N . THR A 1 283 ? 36.927 -10.778 -24.125 1.00 88.69 283 THR A N 1
ATOM 2033 C CA . THR A 1 283 ? 37.960 -9.843 -24.592 1.00 88.69 283 THR A CA 1
ATOM 2034 C C . THR A 1 283 ? 37.387 -8.461 -24.898 1.00 88.69 283 THR A C 1
ATOM 2036 O O . THR A 1 283 ? 36.198 -8.303 -25.169 1.00 88.69 283 THR A O 1
ATOM 2039 N N . GLU A 1 284 ? 38.243 -7.440 -24.881 1.00 88.25 284 GLU A N 1
ATOM 2040 C CA . GLU A 1 284 ? 37.878 -6.091 -25.324 1.00 88.25 284 GLU A CA 1
ATOM 2041 C C . GLU A 1 284 ? 37.460 -6.089 -26.808 1.00 88.25 284 GLU A C 1
ATOM 2043 O O . GLU A 1 284 ? 38.004 -6.842 -27.614 1.00 88.25 284 GLU A O 1
ATOM 2048 N N . GLY A 1 285 ? 36.467 -5.265 -27.160 1.00 84.62 285 GLY A N 1
ATOM 2049 C CA . GLY A 1 285 ? 35.935 -5.155 -28.527 1.00 84.62 285 GLY A CA 1
ATOM 2050 C C . GLY A 1 285 ? 34.771 -6.097 -28.861 1.00 84.62 285 GLY A C 1
ATOM 2051 O O . GLY A 1 285 ? 34.184 -5.984 -29.935 1.00 84.62 285 GLY A O 1
ATOM 2052 N N . GLU A 1 286 ? 34.386 -6.999 -27.956 1.00 92.12 286 GLU A N 1
ATOM 2053 C CA . GLU A 1 286 ? 33.189 -7.821 -28.140 1.00 92.12 286 GLU A CA 1
ATOM 2054 C C . GLU A 1 286 ? 31.901 -7.028 -27.885 1.00 92.12 286 GLU A C 1
ATOM 2056 O O . GLU A 1 286 ? 31.802 -6.235 -26.946 1.00 92.12 286 GLU A O 1
ATOM 2061 N N . VAL A 1 287 ? 30.872 -7.298 -28.687 1.00 91.12 287 VAL A N 1
ATOM 2062 C CA . VAL A 1 287 ? 29.539 -6.710 -28.528 1.00 91.12 287 VAL A CA 1
ATOM 2063 C C . VAL A 1 287 ? 28.540 -7.767 -28.086 1.00 91.12 287 VAL A C 1
ATOM 2065 O O . VAL A 1 287 ? 28.680 -8.949 -28.408 1.00 91.12 287 VAL A O 1
ATOM 2068 N N . LEU A 1 288 ? 27.499 -7.344 -27.369 1.00 92.75 288 LEU A N 1
ATOM 2069 C CA . LEU A 1 288 ? 26.380 -8.222 -27.058 1.00 92.75 288 LEU A CA 1
ATOM 2070 C C . LEU A 1 288 ? 25.614 -8.524 -28.349 1.00 92.75 288 LEU A C 1
ATOM 2072 O O . LEU A 1 288 ? 25.060 -7.625 -28.981 1.00 92.75 288 LEU A O 1
ATOM 2076 N N . ARG A 1 289 ? 25.568 -9.796 -28.728 1.00 89.62 289 ARG A N 1
ATOM 2077 C CA . ARG A 1 289 ? 24.911 -10.276 -29.941 1.00 89.62 289 ARG A CA 1
ATOM 2078 C C . ARG A 1 289 ? 24.187 -11.585 -29.676 1.00 89.62 289 ARG A C 1
ATOM 2080 O O . ARG A 1 289 ? 24.547 -12.350 -28.783 1.00 89.62 289 ARG A O 1
ATOM 2087 N N . GLN A 1 290 ? 23.159 -11.853 -30.470 1.00 89.94 290 GLN A N 1
ATOM 2088 C CA . GLN A 1 290 ? 22.510 -13.156 -30.489 1.00 89.94 290 GLN A CA 1
ATOM 2089 C C . GLN A 1 290 ? 22.973 -13.921 -31.727 1.00 89.94 290 GLN A C 1
ATOM 2091 O O . GLN A 1 290 ? 22.741 -13.479 -32.848 1.00 89.94 290 GLN A O 1
ATOM 2096 N N . GLN A 1 291 ? 23.606 -15.075 -31.530 1.00 85.69 291 GLN A N 1
ATOM 2097 C CA . GLN A 1 291 ? 24.057 -15.945 -32.614 1.00 85.69 291 GLN A CA 1
ATOM 2098 C C . GLN A 1 291 ? 23.555 -17.367 -32.359 1.00 85.69 291 GLN A C 1
ATOM 2100 O O . GLN A 1 291 ? 23.704 -17.898 -31.262 1.00 85.69 291 GLN A O 1
ATOM 2105 N N . GLY A 1 292 ? 22.902 -17.978 -33.353 1.00 84.88 292 GLY A N 1
ATOM 2106 C CA . GLY A 1 292 ? 22.404 -19.355 -33.233 1.00 84.88 292 GLY A CA 1
ATOM 2107 C C . GLY A 1 292 ? 21.416 -19.575 -32.077 1.00 84.88 292 GLY A C 1
ATOM 2108 O O . GLY A 1 292 ? 21.369 -20.662 -31.512 1.00 84.88 292 GLY A O 1
ATOM 2109 N N . GLY A 1 293 ? 20.655 -18.545 -31.685 1.00 86.94 293 GLY A N 1
ATOM 2110 C CA . GLY A 1 293 ? 19.711 -18.623 -30.562 1.00 86.94 293 GLY A CA 1
ATOM 2111 C C . GLY A 1 293 ? 20.327 -18.403 -29.175 1.00 86.94 293 GLY A C 1
ATOM 2112 O O . GLY A 1 293 ? 19.594 -18.456 -28.188 1.00 86.94 293 GLY A O 1
ATOM 2113 N N . VAL A 1 294 ? 21.631 -18.121 -29.094 1.00 88.62 294 VAL A N 1
ATOM 2114 C CA . VAL A 1 294 ? 22.340 -17.819 -27.846 1.00 88.62 294 VAL A CA 1
ATOM 2115 C C . VAL A 1 294 ? 22.693 -16.335 -27.798 1.00 88.62 294 VAL A C 1
ATOM 2117 O O . VAL A 1 294 ? 23.312 -15.816 -28.724 1.00 88.62 294 VAL A O 1
ATOM 2120 N N . LEU A 1 295 ? 22.296 -15.651 -26.727 1.00 91.62 295 LEU A N 1
ATOM 2121 C CA . LEU A 1 295 ? 22.706 -14.284 -26.415 1.00 91.62 295 LEU A CA 1
ATOM 2122 C C . LEU A 1 295 ? 24.052 -14.312 -25.679 1.00 91.62 295 LEU A C 1
ATOM 2124 O O . LEU A 1 295 ? 24.179 -14.960 -24.641 1.00 91.62 295 LEU A O 1
ATOM 2128 N N . GLY A 1 296 ? 25.048 -13.594 -26.189 1.00 91.31 296 GLY A N 1
ATOM 2129 C CA . GLY A 1 296 ? 26.378 -13.534 -25.589 1.00 91.31 296 GLY A CA 1
ATOM 2130 C C . GLY A 1 296 ? 27.242 -12.432 -26.188 1.00 91.31 296 GLY A C 1
ATOM 2131 O O . GLY A 1 296 ? 26.824 -11.727 -27.103 1.00 91.31 296 GLY A O 1
ATOM 2132 N N . PHE A 1 297 ? 28.448 -12.269 -25.655 1.00 92.06 297 PHE A N 1
ATOM 2133 C CA . PHE A 1 297 ? 29.433 -11.359 -26.228 1.00 92.06 297 PHE A CA 1
ATOM 2134 C C . PHE A 1 297 ? 30.211 -12.053 -27.350 1.00 92.06 297 PHE A C 1
ATOM 2136 O O . PHE A 1 297 ? 30.487 -13.250 -27.283 1.00 92.06 297 PHE A O 1
ATOM 2143 N N . GLY A 1 298 ? 30.516 -11.315 -28.413 1.00 90.44 298 GLY A N 1
ATOM 2144 C CA . GLY A 1 298 ? 31.461 -11.745 -29.437 1.00 90.44 298 GLY A CA 1
ATOM 2145 C C . GLY A 1 298 ? 31.692 -10.671 -30.494 1.00 90.44 298 GLY A C 1
ATOM 2146 O O . GLY A 1 298 ? 31.033 -9.632 -30.495 1.00 90.44 298 GLY A O 1
ATOM 2147 N N . LEU A 1 299 ? 32.629 -10.928 -31.403 1.00 89.12 299 LEU A N 1
ATOM 2148 C CA . LEU A 1 299 ? 32.961 -10.015 -32.499 1.00 89.12 299 LEU A CA 1
ATOM 2149 C C . LEU A 1 299 ? 31.863 -9.996 -33.573 1.00 89.12 299 LEU A C 1
ATOM 2151 O O . LEU A 1 299 ? 31.234 -11.018 -33.844 1.00 89.12 299 LEU A O 1
ATOM 2155 N N . ILE A 1 300 ? 31.656 -8.853 -34.226 1.00 85.44 300 ILE A N 1
ATOM 2156 C CA . ILE A 1 300 ? 30.874 -8.788 -35.469 1.00 85.44 300 ILE A CA 1
ATOM 2157 C C . ILE A 1 300 ? 31.804 -9.244 -36.597 1.00 85.44 300 ILE A C 1
ATOM 2159 O O . ILE A 1 300 ? 32.793 -8.576 -36.871 1.00 85.44 300 ILE A O 1
ATOM 2163 N N . GLY A 1 301 ? 31.522 -10.401 -37.198 1.00 79.25 301 GLY A N 1
ATOM 2164 C CA . GLY A 1 301 ? 32.237 -10.869 -38.390 1.00 79.25 301 GLY A CA 1
ATOM 2165 C C . GLY A 1 301 ? 31.550 -10.405 -39.673 1.00 79.25 301 GLY A C 1
ATOM 2166 O O . GLY A 1 301 ? 30.374 -10.041 -39.633 1.00 79.25 301 GLY A O 1
ATOM 2167 N N . ASP A 1 302 ? 32.254 -10.484 -40.800 1.00 70.94 302 ASP A N 1
ATOM 2168 C CA . ASP A 1 302 ? 31.762 -10.037 -42.113 1.00 70.94 302 ASP A CA 1
ATOM 2169 C C . ASP A 1 302 ? 30.428 -10.701 -42.494 1.00 70.94 302 ASP A C 1
ATOM 2171 O O . ASP A 1 302 ? 29.490 -10.020 -42.896 1.00 70.94 302 ASP A O 1
ATOM 2175 N N . ASP A 1 303 ? 30.280 -12.003 -42.228 1.00 70.94 303 ASP A N 1
ATOM 2176 C CA . ASP A 1 303 ? 29.039 -12.761 -42.469 1.00 70.94 303 ASP A CA 1
ATOM 2177 C C . ASP A 1 303 ? 27.843 -12.285 -41.618 1.00 70.94 303 ASP A C 1
ATOM 2179 O O . ASP A 1 303 ? 26.698 -12.662 -41.868 1.00 70.94 303 ASP A O 1
ATOM 2183 N N . SER A 1 304 ? 28.095 -11.501 -40.563 1.00 70.81 304 SER A N 1
ATOM 2184 C CA . SER A 1 304 ? 27.061 -10.917 -39.694 1.00 70.81 304 SER A CA 1
ATOM 2185 C C . SER A 1 304 ? 26.585 -9.545 -40.180 1.00 70.81 304 SER A C 1
ATOM 2187 O O . SER A 1 304 ? 25.649 -8.990 -39.601 1.00 70.81 304 SER A O 1
ATOM 2189 N N . ILE A 1 305 ? 27.220 -8.992 -41.216 1.00 75.31 305 ILE A N 1
ATOM 2190 C CA . ILE A 1 305 ? 26.832 -7.746 -41.872 1.00 75.31 305 ILE A CA 1
ATOM 2191 C C . ILE A 1 305 ? 26.112 -8.136 -43.159 1.00 75.31 305 ILE A C 1
ATOM 2193 O O . ILE A 1 305 ? 26.733 -8.630 -44.091 1.00 75.31 305 ILE A O 1
ATOM 2197 N N . ASP A 1 306 ? 24.796 -7.930 -43.210 1.00 72.56 306 ASP A N 1
ATOM 2198 C CA . ASP A 1 306 ? 24.015 -8.210 -44.417 1.00 72.56 306 ASP A CA 1
ATOM 2199 C C . ASP A 1 306 ? 24.523 -7.331 -45.584 1.00 72.56 306 ASP A C 1
ATOM 2201 O O . ASP A 1 306 ? 24.329 -6.106 -45.559 1.00 72.56 306 ASP A O 1
ATOM 2205 N N . PRO A 1 307 ? 25.157 -7.923 -46.617 1.00 63.38 307 PRO A N 1
ATOM 2206 C CA . PRO A 1 307 ? 25.731 -7.165 -47.722 1.00 63.38 307 PRO A CA 1
ATOM 2207 C C . PRO A 1 307 ? 24.650 -6.523 -48.601 1.00 63.38 307 PRO A C 1
ATOM 2209 O O . PRO A 1 307 ? 24.931 -5.552 -49.301 1.00 63.38 307 PRO A O 1
ATOM 2212 N N . ALA A 1 308 ? 23.409 -7.023 -48.554 1.00 60.97 308 ALA A N 1
ATOM 2213 C CA . ALA A 1 308 ? 22.277 -6.458 -49.279 1.00 60.97 308 ALA A CA 1
ATOM 2214 C C . ALA A 1 308 ? 21.611 -5.299 -48.519 1.00 60.97 308 ALA A C 1
ATOM 2216 O O . ALA A 1 308 ? 21.024 -4.417 -49.147 1.00 60.97 308 ALA A O 1
ATOM 2217 N N . ALA A 1 309 ? 21.717 -5.269 -47.185 1.00 63.53 309 ALA A N 1
ATOM 2218 C CA . ALA A 1 309 ? 21.171 -4.189 -46.361 1.00 63.53 309 ALA A CA 1
ATOM 2219 C C . ALA A 1 309 ? 22.073 -2.949 -46.290 1.00 63.53 309 ALA A C 1
ATOM 2221 O O . ALA A 1 309 ? 21.587 -1.914 -45.841 1.00 63.53 309 ALA A O 1
ATOM 2222 N N . GLY A 1 310 ? 23.339 -3.060 -46.723 1.00 60.69 310 GLY A N 1
ATOM 2223 C CA . GLY A 1 310 ? 24.309 -1.979 -46.927 1.00 60.69 310 GLY A CA 1
ATOM 2224 C C . GLY A 1 310 ? 24.332 -0.912 -45.828 1.00 60.69 310 GLY A C 1
ATOM 2225 O O . GLY A 1 310 ? 23.484 -0.019 -45.786 1.00 60.69 310 GLY A O 1
ATOM 2226 N N . ILE A 1 311 ? 25.352 -0.909 -44.965 1.00 70.75 311 ILE A N 1
ATOM 2227 C CA . ILE A 1 311 ? 25.549 0.228 -44.055 1.00 70.75 311 ILE A CA 1
ATOM 2228 C C . ILE A 1 311 ? 25.884 1.452 -44.914 1.00 70.75 311 ILE A C 1
ATOM 2230 O O . ILE A 1 311 ? 26.962 1.541 -45.495 1.00 70.75 311 ILE A O 1
ATOM 2234 N N . ALA A 1 312 ? 24.929 2.378 -45.040 1.00 71.00 312 ALA A N 1
ATOM 2235 C CA . ALA A 1 312 ? 25.121 3.587 -45.830 1.00 71.00 312 ALA A CA 1
ATOM 2236 C C . ALA A 1 312 ? 26.381 4.327 -45.362 1.00 71.00 312 ALA A C 1
ATOM 2238 O O . ALA A 1 312 ? 26.554 4.539 -44.164 1.00 71.00 312 ALA A O 1
ATOM 2239 N N . TRP A 1 313 ? 27.214 4.767 -46.308 1.00 68.31 313 TRP A N 1
ATOM 2240 C CA . TRP A 1 313 ? 28.485 5.447 -46.034 1.00 68.31 313 TRP A CA 1
ATOM 2241 C C . TRP A 1 313 ? 28.346 6.617 -45.050 1.00 68.31 313 TRP A C 1
ATOM 2243 O O . TRP A 1 313 ? 29.171 6.811 -44.170 1.00 68.31 313 TRP A O 1
ATOM 2253 N N . SER A 1 314 ? 27.233 7.349 -45.131 1.00 74.00 314 SER A N 1
ATOM 2254 C CA . SER A 1 314 ? 26.909 8.469 -44.241 1.00 74.00 314 SER A CA 1
ATOM 2255 C C . SER A 1 314 ? 26.646 8.081 -42.780 1.00 74.00 314 SER A C 1
ATOM 2257 O O . SER A 1 314 ? 26.470 8.961 -41.944 1.00 74.00 314 SER A O 1
ATOM 2259 N N . LYS A 1 315 ? 26.498 6.786 -42.484 1.00 73.81 315 LYS A N 1
ATOM 2260 C CA . LYS A 1 315 ? 26.263 6.248 -41.137 1.00 73.81 315 LYS A CA 1
ATOM 2261 C C . LYS A 1 315 ? 27.546 5.730 -40.484 1.00 73.81 315 LYS A C 1
ATOM 2263 O O . LYS A 1 315 ? 27.491 5.330 -39.325 1.00 73.81 315 LYS A O 1
ATOM 2268 N N . LEU A 1 316 ? 28.660 5.719 -41.215 1.00 75.94 316 LEU A N 1
ATOM 2269 C CA . LEU A 1 316 ? 29.978 5.391 -40.688 1.00 75.94 316 LEU A CA 1
ATOM 2270 C C . LEU A 1 316 ? 30.686 6.694 -40.309 1.00 75.94 316 LEU A C 1
ATOM 2272 O O . LEU A 1 316 ? 30.684 7.651 -41.081 1.00 75.94 316 LEU A O 1
ATOM 2276 N N . ASP A 1 317 ? 31.268 6.738 -39.113 1.00 78.56 317 ASP A N 1
ATOM 2277 C CA . ASP A 1 317 ? 32.197 7.807 -38.755 1.00 78.56 317 ASP A CA 1
ATOM 2278 C C . ASP A 1 317 ? 33.517 7.551 -39.487 1.00 78.56 317 ASP A C 1
ATOM 2280 O O . ASP A 1 317 ? 34.195 6.554 -39.243 1.00 78.56 317 ASP A O 1
ATOM 2284 N N . THR A 1 318 ? 33.846 8.428 -40.430 1.00 74.06 318 THR A N 1
ATOM 2285 C CA . THR A 1 318 ? 35.035 8.308 -41.276 1.00 74.06 318 THR A CA 1
ATOM 2286 C C . THR A 1 318 ? 36.161 9.233 -40.830 1.00 74.06 318 THR A C 1
ATOM 2288 O O . THR A 1 318 ? 37.101 9.434 -41.594 1.00 74.06 318 THR A O 1
ATOM 2291 N N . THR A 1 319 ? 36.060 9.849 -39.646 1.00 77.19 319 THR A N 1
ATOM 2292 C CA . THR A 1 319 ? 37.012 10.877 -39.191 1.00 77.19 319 THR A CA 1
ATOM 2293 C C . THR A 1 319 ? 38.453 10.348 -39.147 1.00 77.19 319 THR A C 1
ATOM 2295 O O . THR A 1 319 ? 39.377 11.099 -39.453 1.00 77.19 319 THR A O 1
ATOM 2298 N N . ASP A 1 320 ? 38.622 9.044 -38.903 1.00 74.88 320 ASP A N 1
ATOM 2299 C CA . ASP A 1 320 ? 39.920 8.356 -38.873 1.00 74.88 320 ASP A CA 1
ATOM 2300 C C . ASP A 1 320 ? 40.102 7.316 -39.999 1.00 74.88 320 ASP A C 1
ATOM 2302 O O . ASP A 1 320 ? 41.074 6.562 -39.991 1.00 74.88 320 ASP A O 1
ATOM 2306 N N . ALA A 1 321 ? 39.189 7.251 -40.977 1.00 73.25 321 ALA A N 1
ATOM 2307 C CA . ALA A 1 321 ? 39.310 6.305 -42.085 1.00 73.25 321 ALA A CA 1
ATOM 2308 C C . ALA A 1 321 ? 40.484 6.699 -42.993 1.00 73.25 321 ALA A C 1
ATOM 2310 O O . ALA A 1 321 ? 40.520 7.794 -43.562 1.00 73.25 321 ALA A O 1
ATOM 2311 N N . THR A 1 322 ? 41.448 5.797 -43.160 1.00 74.44 322 THR A N 1
ATOM 2312 C CA . THR A 1 322 ? 42.531 5.978 -44.126 1.00 74.44 322 THR A CA 1
ATOM 2313 C C . THR A 1 322 ? 42.052 5.576 -45.523 1.00 74.44 322 THR A C 1
ATOM 2315 O O . THR A 1 322 ? 41.118 4.782 -45.655 1.00 74.44 322 THR A O 1
ATOM 2318 N N . PRO A 1 323 ? 42.684 6.063 -46.607 1.00 65.50 323 PRO A N 1
ATOM 2319 C CA . PRO A 1 323 ? 42.324 5.624 -47.953 1.00 65.50 323 PRO A CA 1
ATOM 2320 C C . PRO A 1 323 ? 42.353 4.090 -48.111 1.00 65.50 323 PRO A C 1
ATOM 2322 O O . PRO A 1 323 ? 41.480 3.525 -48.767 1.00 65.50 323 PRO A O 1
ATOM 2325 N N . ALA A 1 324 ? 43.284 3.403 -47.437 1.00 65.12 324 ALA A N 1
ATOM 2326 C CA . ALA A 1 324 ? 43.388 1.946 -47.480 1.00 65.12 324 ALA A CA 1
ATOM 2327 C C . ALA A 1 324 ? 42.144 1.232 -46.918 1.00 65.12 324 ALA A C 1
ATOM 2329 O O . ALA A 1 324 ? 41.761 0.190 -47.447 1.00 65.12 324 ALA A O 1
ATOM 2330 N N . ASP A 1 325 ? 41.477 1.815 -45.917 1.00 65.81 325 ASP A N 1
ATOM 2331 C CA . ASP A 1 325 ? 40.282 1.243 -45.277 1.00 65.81 325 ASP A CA 1
ATOM 2332 C C . ASP A 1 325 ? 39.053 1.260 -46.200 1.00 65.81 325 ASP A C 1
ATOM 2334 O O . ASP A 1 325 ? 38.072 0.559 -45.960 1.00 65.81 325 ASP A O 1
ATOM 2338 N N . VAL A 1 326 ? 39.104 2.053 -47.276 1.00 70.50 326 VAL A N 1
ATOM 2339 C CA . VAL A 1 326 ? 37.979 2.284 -48.199 1.00 70.50 326 VAL A CA 1
ATOM 2340 C C . VAL A 1 326 ? 38.289 1.836 -49.630 1.00 70.50 326 VAL A C 1
ATOM 2342 O O . VAL A 1 326 ? 37.544 2.142 -50.559 1.00 70.50 326 VAL A O 1
ATOM 2345 N N . GLY A 1 327 ? 39.412 1.135 -49.827 1.00 65.94 327 GLY A N 1
ATOM 2346 C CA . GLY A 1 327 ? 39.899 0.739 -51.151 1.00 65.94 327 GLY A CA 1
ATOM 2347 C C . GLY A 1 327 ? 40.400 1.907 -52.011 1.00 65.94 327 GLY A C 1
ATOM 2348 O O . GLY A 1 327 ? 40.654 1.727 -53.200 1.00 65.94 327 GLY A O 1
ATOM 2349 N N . ALA A 1 328 ? 40.563 3.099 -51.432 1.00 66.19 328 ALA A N 1
ATOM 2350 C CA . ALA A 1 328 ? 41.213 4.224 -52.083 1.00 66.19 328 ALA A CA 1
ATOM 2351 C C . ALA A 1 328 ? 42.731 4.115 -51.901 1.00 66.19 328 ALA A C 1
ATOM 2353 O O . ALA A 1 328 ? 43.249 3.765 -50.842 1.00 66.19 328 ALA A O 1
ATOM 2354 N N . ALA A 1 329 ? 43.496 4.417 -52.942 1.00 59.56 329 ALA A N 1
ATOM 2355 C CA . ALA A 1 329 ? 44.936 4.305 -52.814 1.00 59.56 329 ALA A CA 1
ATOM 2356 C C . ALA A 1 329 ? 45.491 5.340 -51.808 1.00 59.56 329 ALA A C 1
ATOM 2358 O O . ALA A 1 329 ? 45.141 6.520 -51.881 1.00 59.56 329 ALA A O 1
ATOM 2359 N N . PRO A 1 330 ? 46.400 4.933 -50.904 1.00 60.88 330 PRO A N 1
ATOM 2360 C CA . PRO A 1 330 ? 46.927 5.781 -49.829 1.00 60.88 330 PRO A CA 1
ATOM 2361 C C . PRO A 1 330 ? 47.864 6.911 -50.287 1.00 60.88 330 PRO A C 1
ATOM 2363 O O . PRO A 1 330 ? 48.289 7.718 -49.465 1.00 60.88 330 PRO A O 1
ATOM 2366 N N . ALA A 1 331 ? 48.175 7.002 -51.583 1.00 65.12 331 ALA A N 1
ATOM 2367 C CA . ALA A 1 331 ? 48.928 8.097 -52.191 1.00 65.12 331 ALA A CA 1
ATOM 2368 C C . ALA A 1 331 ? 48.629 8.199 -53.698 1.00 65.12 331 ALA A C 1
ATOM 2370 O O . ALA A 1 331 ? 48.002 7.308 -54.286 1.00 65.12 331 ALA A O 1
ATOM 2371 N N . SER A 1 332 ? 49.131 9.261 -54.346 1.00 59.66 332 SER A N 1
ATOM 2372 C CA . SER A 1 332 ? 49.189 9.316 -55.809 1.00 59.66 332 SER A CA 1
ATOM 2373 C C . SER A 1 332 ? 49.976 8.111 -56.314 1.00 59.66 332 SER A C 1
ATOM 2375 O O . SER A 1 332 ? 51.161 7.957 -56.018 1.00 59.66 332 SER A O 1
ATOM 2377 N N . HIS A 1 333 ? 49.311 7.264 -57.072 1.00 66.62 333 HIS A N 1
ATOM 2378 C CA . HIS A 1 333 ? 49.887 6.101 -57.716 1.00 66.62 333 HIS A CA 1
ATOM 2379 C C . HIS A 1 333 ? 49.594 6.227 -59.207 1.00 66.62 333 HIS A C 1
ATOM 2381 O O . HIS A 1 333 ? 48.687 6.946 -59.633 1.00 66.62 333 HIS A O 1
ATOM 2387 N N . THR A 1 334 ? 50.411 5.565 -60.007 1.00 62.75 334 THR A N 1
ATOM 2388 C CA . THR A 1 334 ? 50.245 5.513 -61.452 1.00 62.75 334 THR A CA 1
ATOM 2389 C C . THR A 1 334 ? 49.655 4.163 -61.805 1.00 62.75 334 THR A C 1
ATOM 2391 O O . THR A 1 334 ? 50.290 3.143 -61.542 1.00 62.75 334 THR A O 1
ATOM 2394 N N . HIS A 1 335 ? 48.477 4.172 -62.412 1.00 74.69 335 HIS A N 1
ATOM 2395 C CA . HIS A 1 335 ? 47.942 3.017 -63.115 1.00 74.69 335 HIS A CA 1
ATOM 2396 C C . HIS A 1 335 ? 48.299 3.110 -64.589 1.00 74.69 335 HIS A C 1
ATOM 2398 O O . HIS A 1 335 ? 48.261 4.192 -65.186 1.00 74.69 335 HIS A O 1
ATOM 2404 N N . LEU A 1 336 ? 48.635 1.972 -65.187 1.00 78.31 336 LEU A N 1
ATOM 2405 C CA . LEU A 1 336 ? 48.633 1.882 -66.639 1.00 78.31 336 LEU A CA 1
ATOM 2406 C C . LEU A 1 336 ? 47.177 1.900 -67.099 1.00 78.31 336 LEU A C 1
ATOM 2408 O O . LEU A 1 336 ? 46.323 1.257 -66.500 1.00 78.31 336 LEU A O 1
ATOM 2412 N N . ILE A 1 337 ? 46.878 2.603 -68.191 1.00 80.88 337 ILE A N 1
ATOM 2413 C CA . ILE A 1 337 ? 45.506 2.654 -68.718 1.00 80.88 337 ILE A CA 1
ATOM 2414 C C . ILE A 1 337 ? 44.979 1.258 -69.105 1.00 80.88 337 ILE A C 1
ATOM 2416 O O . ILE A 1 337 ? 43.779 1.042 -69.109 1.00 80.88 337 ILE A O 1
ATOM 2420 N N . SER A 1 338 ? 45.876 0.295 -69.354 1.00 79.75 338 SER A N 1
ATOM 2421 C CA . SER A 1 338 ? 45.569 -1.123 -69.588 1.00 79.75 338 SER A CA 1
ATOM 2422 C C . SER A 1 338 ? 45.098 -1.893 -68.347 1.00 79.75 338 SER A C 1
ATOM 2424 O O . SER A 1 338 ? 44.725 -3.053 -68.469 1.00 79.75 338 SER A O 1
ATOM 2426 N N . GLU A 1 339 ? 45.186 -1.302 -67.154 1.00 82.25 339 GLU A N 1
ATOM 2427 C CA . GLU A 1 339 ? 44.705 -1.896 -65.896 1.00 82.25 339 GLU A CA 1
ATOM 2428 C C . GLU A 1 339 ? 43.240 -1.538 -65.614 1.00 82.25 339 GLU A C 1
ATOM 2430 O O . GLU A 1 339 ? 42.630 -2.098 -64.704 1.00 82.25 339 GLU A O 1
ATOM 2435 N N . LEU A 1 340 ? 42.665 -0.615 -66.391 1.00 83.62 340 LEU A N 1
ATOM 2436 C CA . LEU A 1 340 ? 41.249 -0.290 -66.316 1.00 83.62 340 LEU A CA 1
ATOM 2437 C C . LEU A 1 340 ? 40.435 -1.419 -66.956 1.00 83.62 340 LEU A C 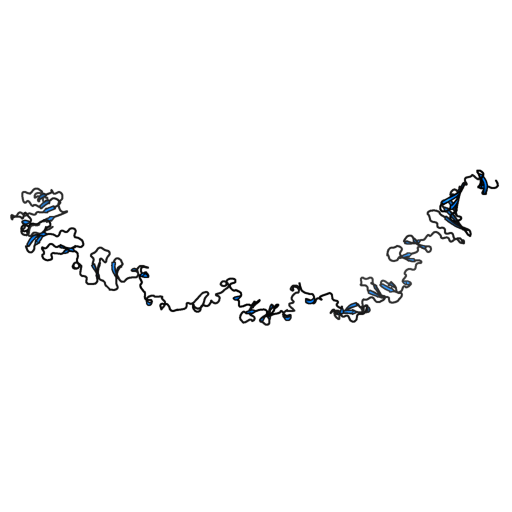1
ATOM 2439 O O . LEU A 1 340 ? 40.732 -1.878 -68.057 1.00 83.62 340 LEU A O 1
ATOM 2443 N N . SER A 1 341 ? 39.388 -1.864 -66.265 1.00 85.75 341 SER A N 1
ATOM 2444 C CA . SER A 1 341 ? 38.566 -3.016 -66.660 1.00 85.75 341 SER A CA 1
ATOM 2445 C C . SER A 1 341 ? 37.859 -2.861 -68.010 1.00 85.75 341 SER A C 1
ATOM 2447 O O . SER A 1 341 ? 37.477 -3.853 -68.622 1.00 85.75 341 SER A O 1
ATOM 2449 N N . ASP A 1 342 ? 37.643 -1.623 -68.448 1.00 85.62 342 ASP A N 1
ATOM 2450 C CA . ASP A 1 342 ? 36.959 -1.247 -69.684 1.00 85.62 342 ASP A CA 1
ATOM 2451 C C . ASP A 1 342 ? 37.934 -0.819 -70.794 1.00 85.62 342 ASP A C 1
ATOM 2453 O O . ASP A 1 342 ? 37.504 -0.321 -71.836 1.00 85.62 342 ASP A O 1
ATOM 2457 N N . VAL A 1 343 ? 39.241 -1.019 -70.598 1.00 87.75 343 VAL A N 1
ATOM 2458 C CA . VAL A 1 343 ? 40.284 -0.648 -71.556 1.00 87.75 343 VAL A CA 1
ATOM 2459 C C . VAL A 1 343 ? 41.118 -1.868 -71.935 1.00 87.75 343 VAL A C 1
ATOM 2461 O O . VAL A 1 343 ? 41.779 -2.491 -71.109 1.00 87.75 343 VAL A O 1
ATOM 2464 N N . GLN A 1 344 ? 41.155 -2.173 -73.227 1.00 88.06 344 GLN A N 1
ATOM 2465 C CA . GLN A 1 344 ? 41.957 -3.244 -73.800 1.00 88.06 344 GLN A CA 1
ATOM 2466 C C . GLN A 1 344 ? 43.022 -2.657 -74.734 1.00 88.06 344 GLN A C 1
ATOM 2468 O O . GLN A 1 344 ? 42.765 -2.391 -75.904 1.00 88.06 344 GLN A O 1
ATOM 2473 N N . VAL A 1 345 ? 44.247 -2.480 -74.232 1.00 83.56 345 VAL A N 1
ATOM 2474 C CA . VAL A 1 345 ? 45.383 -1.977 -75.023 1.00 83.56 345 VAL A CA 1
ATOM 2475 C C . VAL A 1 345 ? 46.396 -3.096 -75.254 1.00 83.56 345 VAL A C 1
ATOM 2477 O O . VAL A 1 345 ? 47.001 -3.592 -74.305 1.00 83.56 345 VAL A O 1
ATOM 2480 N N . VAL A 1 346 ? 46.611 -3.480 -76.515 1.00 77.56 346 VAL A N 1
ATOM 2481 C CA . VAL A 1 346 ? 47.584 -4.514 -76.906 1.00 77.56 346 VAL A CA 1
ATOM 2482 C C . VAL A 1 346 ? 48.665 -3.872 -77.773 1.00 77.56 346 VAL A C 1
ATOM 2484 O O . VAL A 1 346 ? 48.401 -3.463 -78.900 1.00 77.56 346 VAL A O 1
ATOM 2487 N N . SER A 1 347 ? 49.885 -3.778 -77.232 1.00 78.75 347 SER A N 1
ATOM 2488 C CA . SER A 1 347 ? 51.098 -3.314 -77.932 1.00 78.75 347 SER A CA 1
ATOM 2489 C C . SER A 1 347 ? 50.905 -2.031 -78.767 1.00 78.75 347 SER A C 1
ATOM 2491 O O . SER A 1 347 ? 51.029 -2.078 -79.992 1.00 78.75 347 SER A O 1
ATOM 2493 N N . PRO A 1 348 ? 50.617 -0.878 -78.130 1.00 81.94 348 PRO A N 1
ATOM 2494 C CA . PRO A 1 348 ? 50.323 0.354 -78.848 1.00 81.94 348 PRO A CA 1
ATOM 2495 C C . PRO A 1 348 ? 51.544 0.856 -79.630 1.00 81.94 348 PRO A C 1
ATOM 2497 O O . PRO A 1 348 ? 52.673 0.831 -79.135 1.00 81.94 348 PRO A O 1
ATOM 2500 N N . THR A 1 349 ? 51.312 1.345 -80.845 1.00 81.25 349 THR A N 1
ATOM 2501 C CA . THR A 1 349 ? 52.327 1.980 -81.699 1.00 81.25 349 THR A CA 1
ATOM 2502 C C . THR A 1 349 ? 52.064 3.481 -81.845 1.00 81.25 349 THR A C 1
ATOM 2504 O O . THR A 1 349 ? 50.969 3.972 -81.564 1.00 81.25 349 THR A O 1
ATOM 2507 N N . ILE A 1 350 ? 53.090 4.245 -82.240 1.00 74.38 350 ILE A N 1
ATOM 2508 C CA . ILE A 1 350 ? 52.977 5.702 -82.416 1.00 74.38 350 ILE A CA 1
ATOM 2509 C C . ILE A 1 350 ? 51.921 6.006 -83.486 1.00 74.38 350 ILE A C 1
ATOM 2511 O O . ILE A 1 350 ? 52.038 5.537 -84.613 1.00 74.38 350 ILE A O 1
ATOM 2515 N N . GLY A 1 351 ? 50.940 6.841 -83.133 1.00 72.31 351 GLY A N 1
ATOM 2516 C CA . GLY A 1 351 ? 49.872 7.291 -84.032 1.00 72.31 351 GLY A CA 1
ATOM 2517 C C . GLY A 1 351 ? 48.509 6.653 -83.768 1.00 72.31 351 GLY A C 1
ATOM 2518 O O . GLY A 1 351 ? 47.516 7.164 -84.272 1.00 72.31 351 GLY A O 1
ATOM 2519 N N . GLN A 1 352 ? 48.438 5.604 -82.945 1.00 82.94 352 GLN A N 1
ATOM 2520 C CA . GLN A 1 352 ? 47.170 4.979 -82.567 1.00 82.94 352 GLN A CA 1
ATOM 2521 C C . GLN A 1 352 ? 46.382 5.820 -81.554 1.00 82.94 352 GLN A C 1
ATOM 2523 O O . GLN A 1 352 ? 46.956 6.536 -80.729 1.00 82.94 352 GLN A O 1
ATOM 2528 N N . VAL A 1 353 ? 45.056 5.703 -81.599 1.00 81.44 353 VAL A N 1
ATOM 2529 C CA . VAL A 1 353 ? 44.115 6.359 -80.677 1.00 81.44 353 VAL A CA 1
ATOM 2530 C C . VAL A 1 353 ? 43.234 5.319 -79.995 1.00 81.44 353 VAL A C 1
ATOM 2532 O O . VAL A 1 353 ? 43.092 4.204 -80.487 1.00 81.44 353 VAL A O 1
ATOM 2535 N N . LEU A 1 354 ? 42.639 5.664 -78.853 1.00 86.38 354 LEU A N 1
ATOM 2536 C CA . LEU A 1 354 ? 41.621 4.813 -78.241 1.00 86.38 354 LEU A CA 1
ATOM 2537 C C . LEU A 1 354 ? 40.279 5.033 -78.935 1.00 86.38 354 LEU A C 1
ATOM 2539 O O . LEU A 1 354 ? 39.784 6.159 -78.996 1.00 86.38 354 LEU A O 1
ATOM 2543 N N . VAL A 1 355 ? 39.683 3.948 -79.414 1.00 82.31 355 VAL A N 1
ATOM 2544 C CA . VAL A 1 355 ? 38.355 3.939 -80.028 1.00 82.31 355 VAL A CA 1
ATOM 2545 C C . VAL A 1 355 ? 37.455 3.012 -79.223 1.00 82.31 355 VAL A C 1
ATOM 2547 O O . VAL A 1 355 ? 37.857 1.921 -78.816 1.00 82.31 355 VAL A O 1
ATOM 2550 N N . TRP A 1 356 ? 36.227 3.458 -78.969 1.00 87.69 356 TRP A N 1
ATOM 2551 C CA . TRP A 1 356 ? 35.228 2.637 -78.299 1.00 87.69 356 TRP A CA 1
ATOM 2552 C C . TRP A 1 356 ? 34.733 1.530 -79.233 1.00 87.69 356 TRP A C 1
ATOM 2554 O O . TRP A 1 356 ? 34.123 1.806 -80.269 1.00 87.69 356 TRP A O 1
ATOM 2564 N N . ASN A 1 357 ? 34.944 0.272 -78.848 1.00 82.50 357 ASN A N 1
ATOM 2565 C CA . ASN A 1 357 ? 34.394 -0.879 -79.546 1.00 82.50 357 ASN A CA 1
ATOM 2566 C C . ASN A 1 357 ? 33.067 -1.283 -78.897 1.00 82.50 357 ASN A C 1
ATOM 2568 O O . ASN A 1 357 ? 33.035 -2.043 -77.932 1.00 82.50 357 ASN A O 1
ATOM 2572 N N . ALA A 1 358 ? 31.951 -0.810 -79.455 1.00 81.94 358 ALA A N 1
ATOM 2573 C CA . ALA A 1 358 ? 30.615 -1.107 -78.933 1.00 81.94 358 ALA A CA 1
ATOM 2574 C C . ALA A 1 358 ? 30.246 -2.605 -78.951 1.00 81.94 358 ALA A C 1
ATOM 2576 O O . ALA A 1 358 ? 29.349 -3.011 -78.219 1.00 81.94 358 ALA A O 1
ATOM 2577 N N . THR A 1 359 ? 30.929 -3.426 -79.759 1.00 84.38 359 THR A N 1
ATOM 2578 C CA . THR A 1 359 ? 30.699 -4.881 -79.817 1.00 84.38 359 THR A CA 1
ATOM 2579 C C . THR A 1 359 ? 31.375 -5.599 -78.653 1.00 84.38 359 THR A C 1
ATOM 2581 O O . THR A 1 359 ? 30.820 -6.552 -78.112 1.00 84.38 359 THR A O 1
ATOM 2584 N N . LEU A 1 360 ? 32.568 -5.144 -78.266 1.00 81.06 360 LEU A N 1
ATOM 2585 C CA . LEU A 1 360 ? 33.337 -5.713 -77.157 1.00 81.06 360 LEU A CA 1
ATOM 2586 C C . LEU A 1 360 ? 33.084 -4.995 -75.822 1.00 81.06 360 LEU A C 1
ATOM 2588 O O . LEU A 1 360 ? 33.444 -5.524 -74.777 1.00 81.06 360 LEU A O 1
ATOM 2592 N N . GLY A 1 361 ? 32.460 -3.813 -75.846 1.00 88.00 361 GLY A N 1
ATOM 2593 C CA . GLY A 1 361 ? 32.201 -3.001 -74.656 1.00 88.00 361 GLY A CA 1
ATOM 2594 C C . GLY A 1 361 ? 33.471 -2.448 -74.006 1.00 88.00 361 GLY A C 1
ATOM 2595 O O . GLY A 1 361 ? 33.480 -2.244 -72.796 1.00 88.00 361 GLY A O 1
ATOM 2596 N N . VAL A 1 362 ? 34.536 -2.243 -74.788 1.00 90.81 362 VAL A N 1
ATOM 2597 C CA . VAL A 1 362 ? 35.843 -1.774 -74.301 1.00 90.81 362 VAL A CA 1
ATOM 2598 C C . VAL A 1 362 ? 36.417 -0.675 -75.192 1.00 90.81 362 VAL A C 1
ATOM 2600 O O . VAL A 1 362 ? 36.132 -0.602 -76.390 1.00 90.81 362 VAL A O 1
ATOM 2603 N N . TRP A 1 363 ? 37.279 0.157 -74.616 1.00 89.00 363 TRP A N 1
ATOM 2604 C CA . TRP A 1 363 ? 38.176 1.047 -75.347 1.00 89.00 363 TRP A CA 1
ATOM 2605 C C . TRP A 1 363 ? 39.392 0.264 -75.834 1.00 89.00 363 TRP A C 1
ATOM 2607 O O . TRP A 1 363 ? 40.113 -0.309 -75.022 1.00 89.00 363 TRP A O 1
ATOM 2617 N N . GLN A 1 364 ? 39.648 0.258 -77.140 1.00 89.50 364 GLN A N 1
ATOM 2618 C CA . GLN A 1 364 ? 40.795 -0.437 -77.733 1.00 89.50 364 GLN A CA 1
ATOM 2619 C C . GLN A 1 364 ? 41.713 0.530 -78.482 1.00 89.50 364 GLN A C 1
ATOM 2621 O O . GLN A 1 364 ? 41.242 1.543 -79.001 1.00 89.50 364 GLN A O 1
ATOM 2626 N N . ASN A 1 365 ? 43.019 0.244 -78.536 1.00 87.56 365 ASN A N 1
ATOM 2627 C CA . ASN A 1 365 ? 43.934 1.007 -79.389 1.00 87.56 365 ASN A CA 1
ATOM 2628 C C . ASN A 1 365 ? 43.696 0.650 -80.861 1.00 87.56 365 ASN A C 1
ATOM 2630 O O . ASN A 1 365 ? 43.737 -0.523 -81.220 1.00 87.56 365 ASN A O 1
ATOM 2634 N N . ASP A 1 366 ? 43.473 1.662 -81.694 1.00 81.31 366 ASP A N 1
ATOM 2635 C CA . ASP A 1 366 ? 43.158 1.505 -83.112 1.00 81.31 366 ASP A CA 1
ATOM 2636 C C . ASP A 1 366 ? 43.992 2.453 -83.987 1.00 81.31 366 ASP A C 1
ATOM 2638 O O . ASP A 1 366 ? 44.453 3.507 -83.528 1.00 81.31 366 ASP A O 1
ATOM 2642 N N . ASP A 1 367 ? 44.215 2.063 -85.243 1.00 74.19 367 ASP A N 1
ATOM 2643 C CA . ASP A 1 367 ? 44.950 2.861 -86.224 1.00 74.19 367 ASP A CA 1
ATOM 2644 C C . ASP A 1 367 ? 43.997 3.869 -86.900 1.00 74.19 367 ASP A C 1
ATOM 2646 O O . ASP A 1 367 ? 42.979 3.471 -87.473 1.00 74.19 367 ASP A O 1
ATOM 2650 N N . PRO A 1 368 ? 44.294 5.182 -86.878 1.00 60.72 368 PRO A N 1
ATOM 2651 C CA . PRO A 1 368 ? 43.451 6.200 -87.506 1.00 60.72 368 PRO A CA 1
ATOM 2652 C C . PRO A 1 368 ? 43.217 6.010 -89.018 1.00 60.72 368 PRO A C 1
ATOM 2654 O O . PRO A 1 368 ? 42.343 6.677 -89.571 1.00 60.72 368 PRO A O 1
ATOM 2657 N N . ALA A 1 369 ? 43.964 5.137 -89.703 1.00 56.31 369 ALA A N 1
ATOM 2658 C CA . ALA A 1 369 ? 43.759 4.850 -91.123 1.00 56.31 369 ALA A CA 1
ATOM 2659 C C . ALA A 1 369 ? 42.493 4.022 -91.437 1.00 56.31 369 ALA A C 1
ATOM 2661 O O . ALA A 1 369 ? 42.006 4.105 -92.565 1.00 56.31 369 ALA A O 1
ATOM 2662 N N . ASP A 1 370 ? 41.954 3.260 -90.478 1.00 53.47 370 ASP A N 1
ATOM 2663 C CA . ASP A 1 370 ? 40.856 2.299 -90.720 1.00 53.47 370 A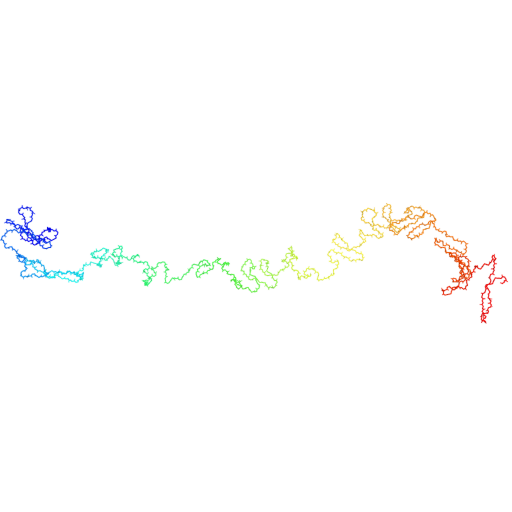SP A CA 1
ATOM 2664 C C . ASP A 1 370 ? 39.479 2.796 -90.229 1.00 53.47 370 ASP A C 1
ATOM 2666 O O . ASP A 1 370 ? 38.467 2.098 -90.299 1.00 53.47 370 ASP A O 1
ATOM 2670 N N . VAL A 1 371 ? 39.405 4.049 -89.765 1.00 51.25 371 VAL A N 1
ATOM 2671 C CA . VAL A 1 371 ? 38.156 4.656 -89.290 1.00 51.25 371 VAL A CA 1
ATOM 2672 C C . VAL A 1 371 ? 37.535 5.494 -90.409 1.00 51.25 371 VAL A C 1
ATOM 2674 O O . VAL A 1 371 ? 38.046 6.555 -90.780 1.00 51.25 371 VAL A O 1
ATOM 2677 N N . THR A 1 372 ? 36.394 5.046 -90.942 1.00 51.91 372 THR A N 1
ATOM 2678 C CA . THR A 1 372 ? 35.537 5.822 -91.855 1.00 51.91 372 THR A CA 1
ATOM 2679 C C . THR A 1 372 ? 35.137 7.149 -91.200 1.00 51.91 372 THR A C 1
ATOM 2681 O O . THR A 1 372 ? 34.172 7.206 -90.441 1.00 51.91 372 THR A O 1
ATOM 2684 N N . GLY A 1 373 ? 35.905 8.210 -91.458 1.00 56.62 373 GLY A N 1
ATOM 2685 C CA . GLY A 1 373 ? 35.734 9.522 -90.825 1.00 56.62 373 GLY A CA 1
ATOM 2686 C C . GLY A 1 373 ? 37.018 10.348 -90.690 1.00 56.62 373 GLY A C 1
ATOM 2687 O O . GLY A 1 373 ? 36.933 11.556 -90.482 1.00 56.62 373 GLY A O 1
ATOM 2688 N N . LEU A 1 374 ? 38.201 9.748 -90.862 1.00 51.47 374 LEU A N 1
ATOM 2689 C CA . LEU A 1 374 ? 39.478 10.468 -90.873 1.00 51.47 374 LEU A CA 1
ATOM 2690 C C . LEU A 1 374 ? 39.916 10.827 -92.304 1.00 51.47 374 LEU A C 1
ATOM 2692 O O . LEU A 1 374 ? 39.747 10.063 -93.252 1.00 51.47 374 LEU A O 1
ATOM 2696 N N . MET A 1 375 ? 40.416 12.054 -92.474 1.00 50.88 375 MET A N 1
ATOM 2697 C CA . MET A 1 375 ? 40.742 12.656 -93.771 1.00 50.88 375 MET A CA 1
ATOM 2698 C C . MET A 1 375 ? 41.763 11.816 -94.548 1.00 50.88 375 MET A C 1
ATOM 2700 O O . MET A 1 375 ? 42.898 11.656 -94.104 1.00 50.88 375 MET A O 1
ATOM 2704 N N . ALA A 1 376 ? 41.402 11.344 -95.746 1.00 57.88 376 ALA A N 1
ATOM 2705 C CA . ALA A 1 376 ? 42.354 10.688 -96.640 1.00 57.88 376 ALA A CA 1
ATOM 2706 C C . ALA A 1 376 ? 43.532 11.629 -96.969 1.00 57.88 376 ALA A C 1
ATOM 2708 O O . ALA A 1 376 ? 43.359 12.850 -97.074 1.00 57.88 376 ALA A O 1
ATOM 2709 N N . ALA A 1 377 ? 44.735 11.082 -97.170 1.00 58.56 377 ALA A N 1
ATOM 2710 C CA . ALA A 1 377 ? 45.883 11.868 -97.619 1.00 58.56 377 ALA A CA 1
ATOM 2711 C C . ALA A 1 377 ? 45.531 12.629 -98.916 1.00 58.56 377 ALA A C 1
ATOM 2713 O O . ALA A 1 377 ? 44.971 12.044 -99.840 1.00 58.56 377 ALA A O 1
ATOM 2714 N N . ARG A 1 378 ? 45.863 13.930 -98.987 1.00 63.34 378 ARG A N 1
ATOM 2715 C CA . ARG A 1 378 ? 45.493 14.856 -100.089 1.00 63.34 378 ARG A CA 1
ATOM 2716 C C . ARG A 1 378 ? 43.996 15.196 -100.185 1.00 63.34 378 ARG A C 1
ATOM 2718 O O . ARG A 1 378 ? 43.506 15.529 -101.265 1.00 63.34 378 ARG A O 1
ATOM 2725 N N . SER A 1 379 ? 43.278 15.148 -99.065 1.00 66.44 379 SER A N 1
ATOM 2726 C CA . SER A 1 379 ? 41.902 15.643 -98.972 1.00 66.44 379 SER A CA 1
ATOM 2727 C C . SER A 1 379 ? 41.796 16.943 -98.172 1.00 66.44 379 SER A C 1
ATOM 2729 O O . SER A 1 379 ? 42.653 17.262 -97.347 1.00 66.44 379 SER A O 1
ATOM 2731 N N . VAL A 1 380 ? 40.732 17.706 -98.427 1.00 72.81 380 VAL A N 1
ATOM 2732 C CA . VAL A 1 380 ? 40.326 18.868 -97.621 1.00 72.81 380 VAL A CA 1
ATOM 2733 C C . VAL A 1 380 ? 38.901 18.628 -97.129 1.00 72.81 380 VAL A C 1
ATOM 2735 O O . VAL A 1 380 ? 38.068 18.109 -97.872 1.00 72.81 380 VAL A O 1
ATOM 2738 N N . TRP A 1 381 ? 38.619 18.984 -95.875 1.00 74.69 381 TRP A N 1
ATOM 2739 C CA . TRP A 1 381 ? 37.291 18.859 -95.286 1.00 74.69 381 TRP A CA 1
ATOM 2740 C C . TRP A 1 381 ? 36.487 20.082 -95.689 1.00 74.69 381 TRP A C 1
ATOM 2742 O O . TRP A 1 381 ? 36.796 21.205 -95.285 1.00 74.69 381 TRP A O 1
ATOM 2752 N N . ALA A 1 382 ? 35.492 19.883 -96.540 1.00 73.19 382 ALA A N 1
ATOM 2753 C CA . ALA A 1 382 ? 34.695 20.972 -97.072 1.00 73.19 382 ALA A CA 1
ATOM 2754 C C . ALA A 1 382 ? 33.254 20.522 -97.296 1.00 73.19 382 ALA A C 1
ATOM 2756 O O . ALA A 1 382 ? 32.958 19.334 -97.370 1.00 73.19 382 ALA A O 1
ATOM 2757 N N . ASN A 1 383 ? 32.344 21.482 -97.422 1.00 78.88 383 ASN A N 1
ATOM 2758 C CA . ASN A 1 383 ? 30.972 21.217 -97.828 1.00 78.88 383 ASN A CA 1
ATOM 2759 C C . ASN A 1 383 ? 30.850 21.430 -99.351 1.00 78.88 383 ASN A C 1
ATOM 2761 O O . ASN A 1 383 ? 30.890 22.579 -99.809 1.00 78.88 383 ASN A O 1
ATOM 2765 N N . PRO A 1 384 ? 30.737 20.357 -100.157 1.00 72.62 384 PRO A N 1
ATOM 2766 C CA . PRO A 1 384 ? 30.829 20.461 -101.605 1.00 72.62 384 PRO A CA 1
ATOM 2767 C C . PRO A 1 384 ? 29.542 20.948 -102.274 1.00 72.62 384 PRO A C 1
ATOM 2769 O O . PRO A 1 384 ? 29.613 21.433 -103.402 1.00 72.62 384 PRO A O 1
ATOM 2772 N N . THR A 1 385 ? 28.385 20.851 -101.610 1.00 69.69 385 THR A N 1
ATOM 2773 C CA . THR A 1 385 ? 27.061 21.098 -102.214 1.00 69.69 385 THR A CA 1
ATOM 2774 C C . THR A 1 385 ? 26.465 22.460 -101.860 1.00 69.69 385 THR A C 1
ATOM 2776 O O . THR A 1 385 ? 25.520 22.893 -102.513 1.00 69.69 385 THR A O 1
ATOM 2779 N N . GLY A 1 386 ? 27.007 23.159 -100.854 1.00 65.75 386 GLY A N 1
ATOM 2780 C CA . GLY A 1 386 ? 26.520 24.479 -100.433 1.00 65.75 386 GLY A CA 1
ATOM 2781 C C . GLY A 1 386 ? 25.185 24.465 -99.675 1.00 65.75 386 GLY A C 1
ATOM 2782 O O . GLY A 1 386 ? 24.693 25.531 -99.315 1.00 65.75 386 GLY A O 1
ATOM 2783 N N . ALA A 1 387 ? 24.615 23.287 -99.405 1.00 70.62 387 ALA A N 1
ATOM 2784 C CA . ALA A 1 387 ? 23.485 23.100 -98.493 1.00 70.62 387 ALA A CA 1
ATOM 2785 C C . ALA A 1 387 ? 23.990 22.969 -97.040 1.00 70.62 387 ALA A C 1
ATOM 2787 O O . ALA A 1 387 ? 25.126 22.541 -96.855 1.00 70.62 387 ALA A O 1
ATOM 2788 N N . PRO A 1 388 ? 23.205 23.293 -95.995 1.00 62.53 388 PRO A N 1
ATOM 2789 C CA . PRO A 1 388 ? 23.609 23.075 -94.604 1.00 62.53 388 PRO A CA 1
ATOM 2790 C C . PRO A 1 388 ? 23.755 21.570 -94.316 1.00 62.53 388 PRO A C 1
ATOM 2792 O O . PRO A 1 388 ? 22.777 20.872 -94.068 1.00 62.53 388 PRO A O 1
ATOM 2795 N N . ALA A 1 389 ? 24.988 21.078 -94.391 1.00 67.38 389 ALA A N 1
ATOM 2796 C CA . ALA A 1 389 ? 25.389 19.703 -94.121 1.00 67.38 389 ALA A CA 1
ATOM 2797 C C . ALA A 1 389 ? 26.776 19.712 -93.464 1.00 67.38 389 ALA A C 1
ATOM 2799 O O . ALA A 1 389 ? 27.561 20.647 -93.685 1.00 67.38 389 ALA A O 1
ATOM 2800 N N . GLU A 1 390 ? 27.071 18.683 -92.667 1.00 66.06 390 GLU A N 1
ATOM 2801 C CA . GLU A 1 390 ? 28.422 18.448 -92.156 1.00 66.06 390 GLU A CA 1
ATOM 2802 C C . GLU A 1 390 ? 29.404 18.315 -93.326 1.00 66.06 390 GLU A C 1
ATOM 2804 O O . GLU A 1 390 ? 29.061 17.821 -94.405 1.00 66.06 390 GLU A O 1
ATOM 2809 N N . GLY A 1 391 ? 30.618 18.841 -93.145 1.00 67.25 391 GLY A N 1
ATOM 2810 C CA . GLY A 1 391 ? 31.642 18.749 -94.181 1.00 67.25 391 GLY A CA 1
ATOM 2811 C C . GLY A 1 391 ? 31.980 17.289 -94.480 1.00 67.25 391 GLY A C 1
ATOM 2812 O O . GLY A 1 391 ? 31.863 16.422 -93.622 1.00 67.25 391 GLY A O 1
ATOM 2813 N N . VAL A 1 392 ? 32.389 17.022 -95.712 1.00 73.75 392 VAL A N 1
ATOM 2814 C CA . VAL A 1 392 ? 32.874 15.710 -96.142 1.00 73.75 392 VAL A CA 1
ATOM 2815 C C . VAL A 1 392 ? 34.321 15.842 -96.602 1.00 73.75 392 VAL A C 1
ATOM 2817 O O . VAL A 1 392 ? 34.783 16.926 -96.972 1.00 73.75 392 VAL A O 1
ATOM 2820 N N . SER A 1 393 ? 35.056 14.733 -96.589 1.00 76.19 393 SER A N 1
ATOM 2821 C CA . SER A 1 393 ? 36.390 14.674 -97.185 1.00 76.19 393 SER A CA 1
ATOM 2822 C C . SER A 1 393 ? 36.272 14.770 -98.713 1.00 76.19 393 SER A C 1
ATOM 2824 O O . SER A 1 393 ? 35.660 13.915 -99.352 1.00 76.19 393 SER A O 1
ATOM 2826 N N . VAL A 1 394 ? 36.831 15.831 -99.307 1.00 74.75 394 VAL A N 1
ATOM 2827 C CA . VAL A 1 394 ? 36.944 15.997 -100.764 1.00 74.75 394 VAL A CA 1
ATOM 2828 C C . VAL A 1 394 ? 38.382 15.666 -101.160 1.00 74.75 394 VAL A C 1
ATOM 2830 O O . VAL A 1 394 ? 39.305 16.397 -100.800 1.00 74.75 394 VAL A O 1
ATOM 2833 N N . THR A 1 395 ? 38.586 14.557 -101.873 1.00 79.94 395 THR A N 1
ATOM 2834 C CA . THR A 1 395 ? 39.919 14.015 -102.201 1.00 79.94 395 THR A CA 1
ATOM 2835 C C . THR A 1 395 ? 40.392 14.470 -103.585 1.00 79.94 395 THR A C 1
ATOM 2837 O O . THR A 1 395 ? 39.628 14.414 -104.549 1.00 79.94 395 THR A O 1
ATOM 2840 N N . ALA A 1 396 ? 41.654 14.894 -103.711 1.00 75.81 396 ALA A N 1
ATOM 2841 C CA . ALA A 1 396 ? 42.278 15.144 -105.012 1.00 75.81 396 ALA A CA 1
ATOM 2842 C C . ALA A 1 396 ? 42.578 13.814 -105.729 1.00 75.81 396 ALA A C 1
ATOM 2844 O O . ALA A 1 396 ? 43.311 12.977 -105.206 1.00 75.81 396 ALA A O 1
ATOM 2845 N N . GLY A 1 397 ? 42.020 13.617 -106.928 1.00 72.06 397 GLY A N 1
ATOM 2846 C CA . GLY A 1 397 ? 42.165 12.370 -107.691 1.00 72.06 397 GLY A CA 1
ATOM 2847 C C . GLY A 1 397 ? 43.494 12.239 -108.445 1.00 72.06 397 GLY A C 1
ATOM 2848 O O . GLY A 1 397 ? 43.858 11.135 -108.843 1.00 72.06 397 GLY A O 1
ATOM 2849 N N . ALA A 1 398 ? 44.219 13.345 -108.651 1.00 73.44 398 ALA A N 1
ATOM 2850 C CA . ALA A 1 398 ? 45.518 13.376 -109.323 1.00 73.44 398 ALA A CA 1
ATOM 2851 C C . ALA A 1 398 ? 46.368 14.589 -108.896 1.00 73.44 398 ALA A C 1
ATOM 2853 O O . ALA A 1 398 ? 45.860 15.562 -108.335 1.00 73.44 398 ALA A O 1
ATOM 2854 N N . ASP A 1 399 ? 47.667 14.550 -109.208 1.00 71.19 399 ASP A N 1
ATOM 2855 C CA . ASP A 1 399 ? 48.547 15.725 -109.168 1.00 71.19 399 ASP A CA 1
ATOM 2856 C C . ASP A 1 399 ? 48.095 16.808 -110.166 1.00 71.19 399 ASP A C 1
ATOM 2858 O O . ASP A 1 399 ? 47.514 16.505 -111.207 1.00 71.19 399 ASP A O 1
ATOM 2862 N N . ASN A 1 400 ? 48.386 18.081 -109.866 1.00 70.75 400 ASN A N 1
ATOM 2863 C CA . ASN A 1 400 ? 48.038 19.267 -110.676 1.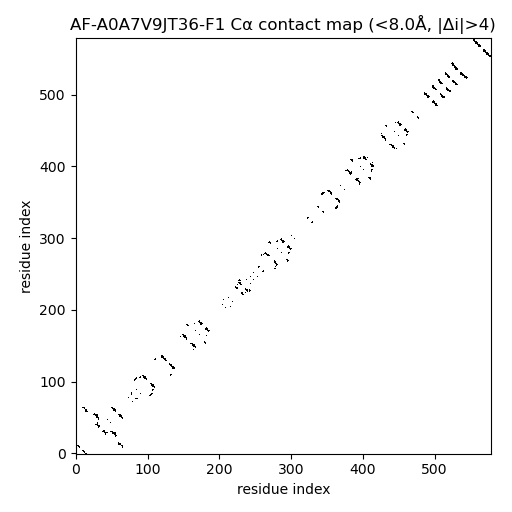00 70.75 400 ASN A CA 1
ATOM 2864 C C . ASN A 1 400 ? 46.541 19.635 -110.741 1.00 70.75 400 ASN A C 1
ATOM 2866 O O . ASN A 1 400 ? 46.106 20.337 -111.657 1.00 70.75 400 ASN A O 1
ATOM 2870 N N . GLN A 1 401 ? 45.750 19.206 -109.758 1.00 77.94 401 GLN A N 1
ATOM 2871 C CA . GLN A 1 401 ? 44.385 19.692 -109.556 1.00 77.94 401 GLN A CA 1
ATOM 2872 C C . GLN A 1 401 ? 44.356 20.800 -108.499 1.00 77.94 401 GLN A C 1
ATOM 2874 O O . GLN A 1 401 ? 45.090 20.749 -107.514 1.00 77.94 401 GLN A O 1
ATOM 2879 N N . VAL A 1 402 ? 43.485 21.791 -108.682 1.00 75.50 402 VAL A N 1
ATOM 2880 C CA . VAL A 1 402 ? 43.258 22.864 -107.704 1.00 75.50 402 VAL A CA 1
ATOM 2881 C C . VAL A 1 402 ? 41.825 22.752 -107.195 1.00 75.50 402 VAL A C 1
ATOM 2883 O O . VAL A 1 402 ? 40.926 22.370 -107.947 1.00 75.50 402 VAL A O 1
ATOM 2886 N N . LEU A 1 403 ? 41.604 23.054 -105.915 1.00 78.94 403 LEU A N 1
ATOM 2887 C CA . LEU A 1 403 ? 40.263 23.077 -105.339 1.00 78.94 403 LEU A CA 1
ATOM 2888 C C . LEU A 1 403 ? 39.500 24.279 -105.905 1.00 78.94 403 LEU A C 1
ATOM 2890 O O . LEU A 1 403 ? 39.846 25.427 -105.625 1.00 78.94 403 LEU A O 1
ATOM 2894 N N . MET A 1 404 ? 38.469 24.023 -106.705 1.00 74.62 404 MET A N 1
ATOM 2895 C CA . MET A 1 404 ? 37.654 25.068 -107.321 1.00 74.62 404 MET A CA 1
ATOM 2896 C C . MET A 1 404 ? 36.181 24.665 -107.392 1.00 74.62 404 MET A C 1
ATOM 2898 O O . MET A 1 404 ? 35.823 23.496 -107.254 1.00 74.62 404 MET A O 1
ATOM 2902 N N . ARG A 1 405 ? 35.290 25.641 -107.594 1.00 76.75 405 ARG A N 1
ATOM 2903 C CA . ARG A 1 405 ? 33.889 25.344 -107.910 1.00 76.75 405 ARG A CA 1
ATOM 2904 C C . ARG A 1 405 ? 33.758 25.085 -109.402 1.00 76.75 405 ARG A C 1
ATOM 2906 O O . ARG A 1 405 ? 34.038 25.969 -110.204 1.00 76.75 405 ARG A O 1
ATOM 2913 N N . VAL A 1 406 ? 33.274 23.902 -109.757 1.00 72.62 406 VAL A N 1
ATOM 2914 C CA . VAL A 1 406 ? 32.947 23.530 -111.138 1.00 72.62 406 VAL A CA 1
ATOM 2915 C C . VAL A 1 406 ? 31.467 23.170 -111.174 1.00 72.62 406 VAL A C 1
ATOM 2917 O O . VAL A 1 406 ? 31.037 22.263 -110.464 1.00 72.62 406 VAL A O 1
ATOM 2920 N N . SER A 1 407 ? 30.685 23.920 -111.957 1.00 72.69 407 SER A N 1
ATOM 2921 C CA . SER A 1 407 ? 29.231 23.736 -112.119 1.00 72.69 407 SER A CA 1
ATOM 2922 C C . SER A 1 407 ? 28.432 23.703 -110.804 1.00 72.69 407 SER A C 1
ATOM 2924 O O . SER A 1 407 ? 27.448 22.982 -110.688 1.00 72.69 407 SER A O 1
ATOM 2926 N N . GLY A 1 408 ? 28.851 24.486 -109.803 1.00 70.31 408 GLY A N 1
ATOM 2927 C CA . GLY A 1 408 ? 28.154 24.626 -108.515 1.00 70.31 408 GLY A CA 1
ATOM 2928 C C . GLY A 1 408 ? 28.690 23.747 -107.379 1.00 70.31 408 GLY A C 1
ATOM 2929 O O . GLY A 1 408 ? 28.457 24.075 -106.217 1.00 70.31 408 GLY A O 1
ATOM 2930 N N . THR A 1 409 ? 29.487 22.718 -107.678 1.00 73.69 409 THR A N 1
ATOM 2931 C CA . THR A 1 409 ? 30.082 21.818 -106.674 1.00 73.69 409 THR A CA 1
ATOM 2932 C C . THR A 1 409 ? 31.552 22.161 -106.429 1.00 73.69 409 THR A C 1
ATOM 2934 O O . THR A 1 409 ? 32.302 22.401 -107.378 1.00 73.69 409 THR A O 1
ATOM 2937 N N . LEU A 1 410 ? 31.977 22.201 -105.161 1.00 77.75 410 LEU A N 1
ATOM 2938 C CA . LEU A 1 410 ? 33.392 22.364 -104.801 1.00 77.75 410 LEU A CA 1
ATOM 2939 C C . LEU A 1 410 ? 34.127 21.029 -105.000 1.00 77.75 410 LEU A C 1
ATOM 2941 O O . LEU A 1 410 ? 33.811 20.053 -104.326 1.00 77.75 410 LEU A O 1
ATOM 2945 N N . GLN A 1 411 ? 35.090 20.985 -105.923 1.00 83.00 411 GLN A N 1
ATOM 2946 C CA . GLN A 1 411 ? 35.843 19.774 -106.263 1.00 83.00 411 GLN A CA 1
ATOM 2947 C C . GLN A 1 411 ? 37.283 20.092 -106.696 1.00 83.00 411 GLN A C 1
ATOM 2949 O O . GLN A 1 411 ? 37.588 21.207 -107.123 1.00 83.00 411 GLN A O 1
ATOM 2954 N N . PHE A 1 412 ? 38.180 19.109 -106.598 1.00 80.56 412 PHE A N 1
ATOM 2955 C CA . PHE A 1 412 ? 39.506 19.192 -107.212 1.00 80.56 412 PHE A CA 1
ATOM 2956 C C . PHE A 1 412 ? 39.389 18.930 -108.715 1.00 80.56 412 PHE A C 1
ATOM 2958 O O . PHE A 1 412 ? 38.935 17.868 -109.133 1.00 80.56 412 PHE A O 1
ATOM 2965 N N . ALA A 1 413 ? 39.802 19.893 -109.535 1.00 74.81 413 ALA A N 1
ATOM 2966 C CA . ALA A 1 413 ? 39.790 19.760 -110.987 1.00 74.81 413 ALA A CA 1
ATOM 2967 C C . ALA A 1 413 ? 41.020 20.438 -111.612 1.00 74.81 413 ALA A C 1
ATOM 2969 O O . ALA A 1 413 ? 41.643 21.315 -111.009 1.00 74.81 413 ALA A O 1
ATOM 2970 N N . ALA A 1 414 ? 41.402 20.005 -112.815 1.00 75.12 414 ALA A N 1
ATOM 2971 C CA . ALA A 1 414 ? 42.513 20.603 -113.551 1.00 75.12 414 ALA A CA 1
ATOM 2972 C C . ALA A 1 414 ? 42.117 21.984 -114.102 1.00 75.12 414 ALA A C 1
ATOM 2974 O O . ALA A 1 414 ? 41.005 22.165 -114.605 1.00 75.12 414 ALA A O 1
ATOM 2975 N N . LEU A 1 415 ? 43.040 22.947 -114.049 1.00 68.12 415 LEU A N 1
ATOM 2976 C CA . LEU A 1 415 ? 42.878 24.240 -114.718 1.00 68.12 415 LEU A CA 1
ATOM 2977 C C . LEU A 1 415 ? 42.877 24.013 -116.235 1.00 68.12 415 LEU A C 1
ATOM 2979 O O . LEU A 1 415 ? 43.887 23.604 -116.805 1.00 68.12 415 LEU A O 1
ATOM 2983 N N . THR A 1 416 ? 41.754 24.280 -116.899 1.00 64.44 416 THR A N 1
ATOM 2984 C CA . THR A 1 416 ? 41.651 24.197 -118.364 1.00 64.44 416 THR A CA 1
ATOM 2985 C C . THR A 1 416 ? 41.483 25.598 -118.948 1.00 64.44 416 THR A C 1
ATOM 2987 O O . THR A 1 416 ? 40.939 26.471 -118.283 1.00 64.44 416 THR A O 1
ATOM 2990 N N . PRO A 1 417 ? 41.882 25.864 -120.203 1.00 58.62 417 PRO A N 1
ATOM 2991 C CA 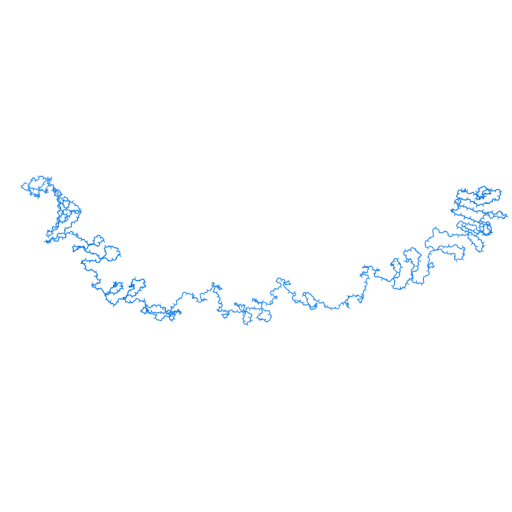. PRO A 1 417 ? 41.661 27.173 -120.827 1.00 58.62 417 PRO A CA 1
ATOM 2992 C C . PRO A 1 417 ? 40.189 27.630 -120.850 1.00 58.62 417 PRO A C 1
ATOM 2994 O O . PRO A 1 417 ? 39.933 28.822 -120.963 1.00 58.62 417 PRO A O 1
ATOM 2997 N N . ALA A 1 418 ? 39.233 26.701 -120.726 1.00 57.69 418 ALA A N 1
ATOM 2998 C CA . ALA A 1 418 ? 37.804 26.987 -120.611 1.00 57.69 418 ALA A CA 1
ATOM 2999 C C . ALA A 1 418 ? 37.363 27.398 -119.189 1.00 57.69 418 ALA A C 1
ATOM 3001 O O . ALA A 1 418 ? 36.306 28.001 -119.040 1.00 57.69 418 ALA A O 1
ATOM 3002 N N . SER A 1 419 ? 38.161 27.118 -118.148 1.00 59.50 419 SER A N 1
ATOM 3003 C CA . SER A 1 419 ? 37.886 27.535 -116.762 1.00 59.50 419 SER A CA 1
ATOM 3004 C C . SER A 1 419 ? 38.299 28.986 -116.465 1.00 59.50 419 SER A C 1
ATOM 3006 O O . SER A 1 419 ? 38.137 29.446 -115.339 1.00 59.50 419 SER A O 1
ATOM 3008 N N . TRP A 1 420 ? 38.825 29.700 -117.466 1.00 57.53 420 TRP A N 1
ATOM 3009 C CA . TRP A 1 420 ? 39.150 31.128 -117.443 1.00 57.53 420 TRP A CA 1
ATOM 3010 C C . TRP A 1 420 ? 38.113 31.855 -118.311 1.00 57.53 420 TRP A C 1
ATOM 3012 O O . TRP A 1 420 ? 38.335 32.091 -119.499 1.00 57.53 420 TRP A O 1
ATOM 3022 N N . GLY A 1 421 ? 36.925 32.095 -117.751 1.00 52.56 421 GLY A N 1
ATOM 3023 C CA . GLY A 1 421 ? 35.837 32.790 -118.442 1.00 52.56 421 GLY A CA 1
ATOM 3024 C C . GLY A 1 421 ? 36.186 34.251 -118.757 1.00 52.56 421 GLY A C 1
ATOM 3025 O O . GLY A 1 421 ? 36.710 34.946 -117.897 1.00 52.56 421 GLY A O 1
ATOM 3026 N N . ASP A 1 422 ? 35.838 34.667 -119.980 1.00 50.16 422 ASP A N 1
ATOM 3027 C CA . ASP A 1 422 ? 36.016 35.980 -120.631 1.00 50.16 422 ASP A CA 1
ATOM 3028 C C . ASP A 1 422 ? 37.460 36.385 -121.009 1.00 50.16 422 ASP A C 1
ATOM 3030 O O . ASP A 1 422 ? 38.266 36.862 -120.215 1.00 50.16 422 ASP A O 1
ATOM 3034 N N . ARG A 1 423 ? 37.769 36.198 -122.297 1.00 50.78 423 ARG A N 1
ATOM 3035 C CA . ARG A 1 423 ? 38.982 36.661 -122.970 1.00 50.78 423 ARG A CA 1
ATOM 3036 C C . ARG A 1 423 ? 38.701 37.994 -123.668 1.00 50.78 423 ARG A C 1
ATOM 3038 O O . ARG A 1 423 ? 38.436 37.998 -124.871 1.00 50.78 423 ARG A O 1
ATOM 3045 N N . LEU A 1 424 ? 38.873 39.107 -122.960 1.00 45.91 424 LEU A N 1
ATOM 3046 C CA . LEU A 1 424 ? 39.114 40.416 -123.571 1.00 45.91 424 LEU A CA 1
ATOM 3047 C C . LEU A 1 424 ? 40.407 41.026 -123.008 1.00 45.91 424 LEU A C 1
ATOM 3049 O O . LEU A 1 424 ? 40.721 40.935 -121.825 1.00 45.91 424 LEU A O 1
ATOM 3053 N N . SER A 1 425 ? 41.223 41.521 -123.929 1.00 53.19 425 SER A N 1
ATOM 3054 C CA . SER A 1 425 ? 42.670 41.690 -123.824 1.00 53.19 425 SER A CA 1
ATOM 3055 C C . SER A 1 425 ? 43.122 42.656 -122.720 1.00 53.19 425 SER A C 1
ATOM 3057 O O . SER A 1 425 ? 42.651 43.786 -122.656 1.00 53.19 425 SER A O 1
ATOM 3059 N N . CYS A 1 426 ? 44.128 42.224 -121.946 1.00 58.44 426 CYS A N 1
ATOM 3060 C CA . CYS A 1 426 ? 44.899 43.006 -120.963 1.00 58.44 426 CYS A CA 1
ATOM 3061 C C . CYS A 1 426 ? 44.181 43.300 -119.629 1.00 58.44 426 CYS A C 1
ATOM 3063 O O . CYS A 1 426 ? 44.054 44.449 -119.210 1.00 58.44 426 CYS A O 1
ATOM 3065 N N . SER A 1 427 ? 43.778 42.241 -118.926 1.00 55.50 427 SER A N 1
ATOM 3066 C CA . SER A 1 427 ? 43.378 42.290 -117.515 1.00 55.50 427 SER A CA 1
ATOM 3067 C C . SER A 1 427 ? 44.486 41.743 -116.605 1.00 55.50 427 SER A C 1
ATOM 3069 O O . SER A 1 427 ? 45.214 40.819 -116.979 1.00 55.50 427 SER A O 1
ATOM 3071 N N . VAL A 1 428 ? 44.601 42.297 -115.395 1.00 64.44 428 VAL A N 1
ATOM 3072 C CA . VAL A 1 428 ? 45.355 41.690 -114.293 1.00 64.44 428 VAL A CA 1
ATOM 3073 C C . VAL A 1 428 ? 44.384 41.454 -113.138 1.00 64.44 428 VAL A C 1
ATOM 3075 O O . VAL A 1 428 ? 43.723 42.385 -112.678 1.00 64.44 428 VAL A O 1
ATOM 3078 N N . ILE A 1 429 ? 44.312 40.216 -112.646 1.00 62.75 429 ILE A N 1
ATOM 3079 C CA . ILE A 1 429 ? 43.531 39.882 -111.450 1.00 62.75 429 ILE A CA 1
ATOM 3080 C C . ILE A 1 429 ? 44.285 40.419 -110.234 1.00 62.75 429 ILE A C 1
ATOM 3082 O O . ILE A 1 429 ? 45.398 39.983 -109.935 1.00 62.75 429 ILE A O 1
ATOM 3086 N N . GLY A 1 430 ? 43.684 41.373 -109.530 1.00 64.31 430 GLY A N 1
ATOM 3087 C CA . GLY A 1 430 ? 44.324 42.053 -108.412 1.00 64.31 430 GLY A CA 1
ATOM 3088 C C . GLY A 1 430 ? 43.323 42.630 -107.422 1.00 64.31 430 GLY A C 1
ATOM 3089 O O . GLY A 1 430 ? 42.109 42.588 -107.613 1.00 64.31 430 GLY A O 1
ATOM 3090 N N . ARG A 1 431 ? 43.839 43.166 -106.317 1.00 63.25 431 ARG A N 1
ATOM 3091 C CA . ARG A 1 431 ? 43.039 43.918 -105.346 1.00 63.25 431 ARG A CA 1
ATOM 3092 C C . ARG A 1 431 ? 43.282 45.399 -105.586 1.00 63.25 431 ARG A C 1
ATOM 3094 O O . ARG A 1 431 ? 44.413 45.859 -105.453 1.00 63.25 431 ARG A O 1
ATOM 3101 N N . SER A 1 432 ? 42.236 46.141 -105.941 1.00 62.50 432 SER A N 1
ATOM 3102 C CA . SER A 1 432 ? 42.354 47.580 -106.187 1.00 62.50 432 SER A CA 1
ATOM 3103 C C . SER A 1 432 ? 42.490 48.394 -104.893 1.00 62.50 432 SER A C 1
ATOM 3105 O O . SER A 1 432 ? 42.841 49.557 -104.967 1.00 62.50 432 SER A O 1
ATOM 3107 N N . SER A 1 433 ? 42.289 47.817 -103.699 1.00 58.97 433 SER A N 1
ATOM 3108 C CA . SER A 1 433 ? 42.562 48.470 -102.404 1.00 58.97 433 SER A CA 1
ATOM 3109 C C . SER A 1 433 ? 42.902 47.450 -101.303 1.00 58.97 433 SER A C 1
ATOM 3111 O O . SER A 1 433 ? 42.749 46.244 -101.493 1.00 58.97 433 SER A O 1
ATOM 3113 N N . ILE A 1 434 ? 43.366 47.922 -100.141 1.00 54.50 434 ILE A N 1
ATOM 3114 C CA . ILE A 1 434 ? 43.907 47.114 -99.026 1.00 54.50 434 ILE A CA 1
ATOM 3115 C C . ILE A 1 434 ? 42.860 46.298 -98.223 1.00 54.50 434 ILE A C 1
ATOM 3117 O O . ILE A 1 434 ? 43.229 45.664 -97.237 1.00 54.50 434 ILE A O 1
ATOM 3121 N N . ASN A 1 435 ? 41.577 46.263 -98.612 1.00 51.12 435 ASN A N 1
ATOM 3122 C CA . ASN A 1 435 ? 40.532 45.508 -97.893 1.00 51.12 435 ASN A CA 1
ATOM 3123 C C . ASN A 1 435 ? 40.320 44.070 -98.440 1.00 51.12 435 ASN A C 1
ATOM 3125 O O . ASN A 1 435 ? 40.478 43.838 -99.640 1.00 51.12 435 ASN A O 1
ATOM 3129 N N . PRO A 1 436 ? 39.926 43.085 -97.598 1.00 54.22 436 PRO A N 1
ATOM 3130 C CA . PRO A 1 436 ? 39.979 41.646 -97.900 1.00 54.22 436 PRO A CA 1
ATOM 3131 C C . PRO A 1 436 ? 38.778 41.115 -98.714 1.00 54.22 436 PRO A C 1
ATOM 3133 O O . PRO A 1 436 ? 38.295 40.010 -98.473 1.00 54.22 436 PRO A O 1
ATOM 3136 N N . GLY A 1 437 ? 38.300 41.879 -99.698 1.00 63.75 437 GLY A N 1
ATOM 3137 C CA . GLY A 1 437 ? 37.322 41.389 -100.673 1.00 63.75 437 GLY A CA 1
ATOM 3138 C C . GLY A 1 437 ? 37.913 40.348 -101.645 1.00 63.75 437 GLY A C 1
ATOM 3139 O O . GLY A 1 437 ? 39.143 40.188 -101.721 1.00 63.75 437 GLY A O 1
ATOM 3140 N N . PRO A 1 438 ? 37.061 39.621 -102.397 1.00 58.56 438 PRO A N 1
ATOM 3141 C CA . PRO A 1 438 ? 37.514 38.728 -103.463 1.00 58.56 438 PRO A CA 1
ATOM 3142 C C . PRO A 1 438 ? 38.316 39.512 -104.513 1.00 58.56 438 PRO A C 1
ATOM 3144 O O . PRO A 1 438 ? 38.051 40.689 -104.755 1.00 58.56 438 PRO A O 1
ATOM 3147 N N . ALA A 1 439 ? 39.327 38.871 -105.107 1.00 60.78 439 ALA A N 1
ATOM 3148 C CA . ALA A 1 439 ? 40.082 39.475 -106.201 1.00 60.78 439 ALA A CA 1
ATOM 3149 C C . ALA A 1 439 ? 39.125 39.808 -107.355 1.00 60.78 439 ALA A C 1
ATOM 3151 O O . ALA A 1 439 ? 38.291 38.979 -107.719 1.00 60.78 439 ALA A O 1
ATOM 3152 N N . ALA A 1 440 ? 39.233 41.022 -107.889 1.00 64.12 440 ALA A N 1
ATOM 3153 C CA . ALA A 1 440 ? 38.412 41.496 -108.993 1.00 64.12 440 ALA A CA 1
ATOM 3154 C C . ALA A 1 440 ? 39.285 41.689 -110.237 1.00 64.12 440 ALA A C 1
ATOM 3156 O O . ALA A 1 440 ? 40.499 41.894 -110.143 1.00 64.12 440 ALA A O 1
ATOM 3157 N N . ASP A 1 441 ? 38.654 41.615 -111.400 1.00 65.25 441 ASP A N 1
ATOM 3158 C CA . ASP A 1 441 ? 39.263 42.020 -112.660 1.00 65.25 441 ASP A CA 1
ATOM 3159 C C . ASP A 1 441 ? 39.462 43.552 -112.659 1.00 65.25 441 ASP A C 1
ATOM 3161 O O . ASP A 1 441 ? 38.500 44.303 -112.478 1.00 65.25 441 ASP A O 1
ATOM 3165 N N . ILE A 1 442 ? 40.709 44.021 -112.821 1.00 69.56 442 ILE A N 1
ATOM 3166 C CA . ILE A 1 442 ? 41.032 45.442 -113.021 1.00 69.56 442 ILE A CA 1
ATOM 3167 C C . ILE A 1 442 ? 41.368 45.654 -114.503 1.00 69.56 442 ILE A C 1
ATOM 3169 O O . ILE A 1 442 ? 42.527 45.542 -114.919 1.00 69.56 442 ILE A O 1
ATOM 3173 N N . GLN A 1 443 ? 40.348 45.987 -115.294 1.00 69.75 443 GLN A N 1
ATOM 3174 C CA . GLN A 1 443 ? 40.497 46.212 -116.732 1.00 69.75 443 GLN A CA 1
ATOM 3175 C C . GLN A 1 443 ? 41.367 47.439 -117.043 1.00 69.75 443 GLN A C 1
ATOM 3177 O O . GLN A 1 443 ? 41.171 48.522 -116.483 1.00 69.75 443 GLN A O 1
ATOM 3182 N N . ALA A 1 444 ? 42.317 47.280 -117.971 1.00 67.94 444 ALA A N 1
ATOM 3183 C CA . ALA A 1 444 ? 43.027 48.404 -118.567 1.00 67.94 444 ALA A CA 1
ATOM 3184 C C . ALA A 1 444 ? 42.065 49.208 -119.467 1.00 67.94 444 ALA A C 1
ATOM 3186 O O . ALA A 1 444 ? 41.397 48.617 -120.317 1.00 67.94 444 ALA A O 1
ATOM 3187 N N . PRO A 1 445 ? 41.989 50.545 -119.338 1.00 65.75 445 PRO A N 1
ATOM 3188 C CA . PRO A 1 445 ? 41.064 51.350 -120.136 1.00 65.75 445 PRO A CA 1
ATOM 3189 C C . PRO A 1 445 ? 41.510 51.512 -121.603 1.00 65.75 445 PRO A C 1
ATOM 3191 O O . PRO A 1 445 ? 40.686 51.843 -122.454 1.00 65.75 445 PRO A O 1
ATOM 3194 N N . SER A 1 446 ? 42.798 51.304 -121.917 1.00 68.75 446 SER A N 1
ATOM 3195 C CA . SER A 1 446 ? 43.357 51.323 -123.280 1.00 68.75 446 SER A CA 1
ATOM 3196 C C . SER A 1 446 ? 44.759 50.687 -123.343 1.00 68.75 446 SER A C 1
ATOM 3198 O O . SER A 1 446 ? 45.425 50.549 -122.316 1.00 68.75 446 SER A O 1
ATOM 3200 N N . ASN A 1 447 ? 45.239 50.362 -124.554 1.00 66.75 447 ASN A N 1
ATOM 3201 C CA . ASN A 1 447 ? 46.558 49.748 -124.799 1.00 66.75 447 ASN A CA 1
ATOM 3202 C C . ASN A 1 447 ? 47.768 50.608 -124.372 1.00 66.75 447 ASN A C 1
ATOM 3204 O O . ASN A 1 447 ? 48.854 50.063 -124.200 1.00 66.75 447 ASN A O 1
ATOM 3208 N N . ASP A 1 448 ? 47.588 51.917 -124.174 1.00 64.38 448 ASP A N 1
ATOM 3209 C CA . ASP A 1 448 ? 48.673 52.864 -123.858 1.00 64.38 448 ASP A CA 1
ATOM 3210 C C . ASP A 1 448 ? 48.747 53.212 -122.360 1.00 64.38 448 ASP A C 1
ATOM 3212 O O . ASP A 1 448 ? 49.339 54.216 -121.958 1.00 64.38 448 ASP A O 1
ATOM 3216 N N . SER A 1 449 ? 48.113 52.400 -121.515 1.00 64.44 449 SER A N 1
ATOM 3217 C CA . SER A 1 449 ? 48.107 52.595 -120.067 1.00 64.44 449 SER A CA 1
ATOM 3218 C C . SER A 1 449 ? 49.265 51.841 -119.415 1.00 64.44 449 SER A C 1
ATOM 3220 O O . SER A 1 449 ? 49.556 50.702 -119.772 1.00 64.44 449 SER A O 1
ATOM 3222 N N . VAL A 1 450 ? 49.900 52.441 -118.406 1.00 69.31 450 VAL A N 1
ATOM 3223 C CA . VAL A 1 450 ? 50.876 51.746 -117.550 1.00 69.31 450 VAL A CA 1
ATOM 3224 C C . VAL A 1 450 ? 50.248 51.518 -116.182 1.00 69.31 450 VAL A C 1
ATOM 3226 O O . VAL A 1 450 ? 49.708 52.446 -115.572 1.00 69.31 450 VAL A O 1
ATOM 3229 N N . LEU A 1 451 ? 50.307 50.274 -115.706 1.00 69.56 451 LEU A N 1
ATOM 3230 C CA . LEU A 1 451 ? 49.871 49.917 -114.364 1.00 69.56 451 LEU A CA 1
ATOM 3231 C C . LEU A 1 451 ? 50.952 50.357 -113.389 1.00 69.56 451 LEU A C 1
ATOM 3233 O O . LEU A 1 451 ? 52.051 49.805 -113.370 1.00 69.56 451 LEU A O 1
ATOM 3237 N N . MET A 1 452 ? 50.645 51.359 -112.578 1.00 70.62 452 MET A N 1
ATOM 3238 C CA . MET A 1 452 ? 51.544 51.791 -111.523 1.00 70.62 452 MET A CA 1
ATOM 3239 C C . MET A 1 452 ? 50.771 52.027 -110.241 1.00 70.62 452 MET A C 1
ATOM 3241 O O . MET A 1 452 ? 49.576 52.322 -110.228 1.00 70.62 452 MET A O 1
ATOM 3245 N N . ARG A 1 453 ? 51.478 51.887 -109.128 1.00 70.12 453 ARG A N 1
ATOM 3246 C CA . ARG A 1 453 ? 50.941 52.277 -107.839 1.00 70.12 453 ARG A CA 1
ATOM 3247 C C . ARG A 1 453 ? 50.978 53.799 -107.758 1.00 70.12 453 ARG A C 1
ATOM 3249 O O . ARG A 1 453 ? 52.054 54.392 -107.767 1.00 70.12 453 ARG A O 1
ATOM 3256 N N . VAL A 1 454 ? 49.810 54.420 -107.667 1.00 68.00 454 VAL A N 1
ATOM 3257 C CA . VAL A 1 454 ? 49.690 55.841 -107.336 1.00 68.00 454 VAL A CA 1
ATOM 3258 C C . VAL A 1 454 ? 49.125 55.900 -105.931 1.00 68.00 454 VAL A C 1
ATOM 3260 O O . VAL A 1 454 ? 48.090 55.293 -105.669 1.00 68.00 454 VAL A O 1
ATOM 3263 N N . THR A 1 455 ? 49.861 56.559 -105.035 1.00 73.31 455 THR A N 1
ATOM 3264 C CA . THR A 1 455 ? 49.656 56.483 -103.581 1.00 73.31 455 THR A CA 1
ATOM 3265 C C . THR A 1 455 ? 49.577 55.024 -103.102 1.00 73.31 455 THR A C 1
ATOM 3267 O O . THR A 1 455 ? 50.590 54.321 -103.111 1.00 73.31 455 THR A O 1
ATOM 3270 N N . ASP A 1 456 ? 48.385 54.540 -102.758 1.00 67.31 456 ASP A N 1
ATOM 3271 C CA . ASP A 1 456 ? 48.127 53.223 -102.162 1.00 67.31 456 ASP A CA 1
ATOM 3272 C C . ASP A 1 456 ? 47.177 52.354 -102.994 1.00 67.31 456 ASP A C 1
ATOM 3274 O O . ASP A 1 456 ? 46.740 51.293 -102.551 1.00 67.31 456 ASP A O 1
ATOM 3278 N N . THR A 1 457 ? 46.858 52.792 -104.213 1.00 61.00 457 THR A N 1
ATOM 3279 C CA . THR A 1 457 ? 45.933 52.109 -105.124 1.00 61.00 457 THR A CA 1
ATOM 3280 C C . THR A 1 457 ? 46.698 51.650 -106.365 1.00 61.00 457 THR A C 1
ATOM 3282 O O . THR A 1 457 ? 47.466 52.418 -106.954 1.00 61.00 457 THR A O 1
ATOM 3285 N N . LEU A 1 458 ? 46.520 50.391 -106.773 1.00 69.12 458 LEU A N 1
ATOM 3286 C CA . LEU A 1 458 ? 47.026 49.923 -108.063 1.00 69.12 458 LEU A CA 1
ATOM 3287 C C . LEU A 1 458 ? 46.046 50.402 -109.140 1.00 69.12 458 LEU A C 1
ATOM 3289 O O . LEU A 1 458 ? 44.915 49.922 -109.187 1.00 69.12 458 LEU A O 1
ATOM 3293 N N . GLN A 1 459 ? 46.452 51.373 -109.961 1.00 75.38 459 GLN A N 1
ATOM 3294 C CA . GLN A 1 459 ? 45.589 51.944 -110.995 1.00 75.38 459 GLN A CA 1
ATOM 3295 C C . GLN A 1 459 ? 46.319 52.106 -112.330 1.00 75.38 459 GLN A C 1
ATOM 3297 O O . GLN A 1 459 ? 47.524 52.353 -112.384 1.00 75.38 459 GLN A O 1
ATOM 3302 N N . TRP A 1 460 ? 45.570 51.966 -113.421 1.00 75.81 460 TRP A N 1
ATOM 3303 C CA . TRP A 1 460 ? 46.046 52.270 -114.766 1.00 75.81 460 TRP A CA 1
ATOM 3304 C C . TRP A 1 460 ? 46.038 53.788 -114.969 1.00 75.81 460 TRP A C 1
ATOM 3306 O O . TRP A 1 460 ? 44.987 54.414 -114.838 1.00 75.81 460 TRP A O 1
ATOM 3316 N N . LEU A 1 461 ? 47.192 54.388 -115.286 1.00 67.69 461 LEU A N 1
ATOM 3317 C CA . LEU A 1 461 ? 47.260 55.810 -115.635 1.00 67.69 461 LEU A CA 1
ATOM 3318 C C . LEU A 1 461 ? 47.380 55.985 -117.151 1.00 67.69 461 LEU A C 1
ATOM 3320 O O . LEU A 1 461 ? 48.281 55.434 -117.779 1.00 67.69 461 LEU A O 1
ATOM 3324 N N . THR A 1 462 ? 46.491 56.796 -117.719 1.00 62.81 462 THR A N 1
ATOM 3325 C CA . THR A 1 462 ? 46.375 57.058 -119.164 1.00 62.81 462 THR A CA 1
ATOM 3326 C C . THR A 1 462 ? 47.201 58.252 -119.655 1.00 62.81 462 THR A C 1
ATOM 3328 O O . THR A 1 462 ? 47.257 58.494 -120.855 1.00 62.81 462 THR A O 1
ATOM 3331 N N . THR A 1 463 ? 47.859 59.013 -118.767 1.00 58.47 463 THR A N 1
ATOM 3332 C CA . THR A 1 463 ? 48.685 60.173 -119.165 1.00 58.47 463 THR A CA 1
ATOM 3333 C C . THR A 1 463 ? 49.978 60.243 -118.345 1.00 58.47 463 THR A C 1
ATOM 3335 O O . THR A 1 463 ? 50.001 60.814 -117.259 1.00 58.47 463 THR A O 1
ATOM 3338 N N . VAL A 1 464 ? 51.073 59.666 -118.844 1.00 52.88 464 VAL A N 1
ATOM 3339 C CA . VAL A 1 464 ? 52.426 59.916 -118.307 1.00 52.88 464 VAL A CA 1
ATOM 3340 C C . VAL A 1 464 ? 53.135 60.912 -119.242 1.00 52.88 464 VAL A C 1
ATOM 3342 O O . VAL A 1 464 ? 53.059 60.734 -120.462 1.00 52.88 464 VAL A O 1
ATOM 3345 N N . PRO A 1 465 ? 53.804 61.973 -118.735 1.00 49.75 465 PRO A N 1
ATOM 3346 C CA . PRO A 1 465 ? 54.537 62.923 -119.573 1.00 49.75 465 PRO A CA 1
ATOM 3347 C C . PRO A 1 465 ? 55.603 62.196 -120.398 1.00 49.75 465 PRO A C 1
ATOM 3349 O O . PRO A 1 465 ? 56.349 61.375 -119.869 1.00 49.75 465 PRO A O 1
ATOM 3352 N N . ARG A 1 466 ? 55.652 62.491 -121.702 1.00 47.41 466 ARG A N 1
ATOM 3353 C CA . ARG A 1 466 ? 56.533 61.857 -122.695 1.00 47.41 466 ARG A CA 1
ATOM 3354 C C . ARG A 1 466 ? 57.976 61.721 -122.187 1.00 47.41 466 ARG A C 1
ATOM 3356 O O . ARG A 1 466 ? 58.731 62.688 -122.232 1.00 47.41 466 ARG A O 1
ATOM 3363 N N . MET A 1 467 ? 58.395 60.510 -121.826 1.00 44.97 467 MET A N 1
ATOM 3364 C CA . MET A 1 467 ? 59.816 60.162 -121.780 1.00 44.97 467 MET A CA 1
ATOM 3365 C C . MET A 1 467 ? 60.340 60.153 -123.220 1.00 44.97 467 MET A C 1
ATOM 3367 O O . MET A 1 467 ? 60.092 59.217 -123.977 1.00 44.97 467 MET A O 1
ATOM 3371 N N . LYS A 1 468 ? 61.013 61.228 -123.639 1.00 50.62 468 LYS A N 1
ATOM 3372 C CA . LYS A 1 468 ? 61.735 61.254 -124.915 1.00 50.62 468 LYS A CA 1
ATOM 3373 C C . LYS A 1 468 ? 63.168 60.792 -124.679 1.00 50.62 468 LYS A C 1
ATOM 3375 O O . LYS A 1 468 ? 63.960 61.521 -124.099 1.00 50.62 468 LYS A O 1
ATOM 3380 N N . PHE A 1 469 ? 63.518 59.623 -125.199 1.00 47.50 469 PHE A N 1
ATOM 3381 C CA . PHE A 1 469 ? 64.916 59.272 -125.429 1.00 47.50 469 PHE A CA 1
ATOM 3382 C C . PHE A 1 469 ? 65.353 59.962 -126.728 1.00 47.50 469 PHE A C 1
ATOM 3384 O O . PHE A 1 469 ? 64.934 59.576 -127.817 1.00 47.50 469 PHE A O 1
ATOM 3391 N N . GLY A 1 470 ? 66.104 61.060 -126.626 1.00 44.78 470 GLY A N 1
ATOM 3392 C CA . GLY A 1 470 ? 66.700 61.706 -127.796 1.00 44.78 470 GLY A CA 1
ATOM 3393 C C . GLY A 1 470 ? 67.875 60.883 -128.336 1.00 44.78 470 GLY A C 1
ATOM 3394 O O . GLY A 1 470 ? 68.714 60.439 -127.561 1.00 44.78 470 GLY A O 1
ATOM 3395 N N . ASN A 1 471 ? 67.963 60.709 -129.659 1.00 46.19 471 ASN A N 1
ATOM 3396 C CA . ASN A 1 471 ? 69.053 60.002 -130.356 1.00 46.19 471 ASN A CA 1
ATOM 3397 C C . ASN A 1 471 ? 70.372 60.818 -130.413 1.00 46.19 471 ASN A C 1
ATOM 3399 O O . ASN A 1 471 ? 70.914 61.061 -131.488 1.00 46.19 471 ASN A O 1
ATOM 3403 N N . SER A 1 472 ? 70.897 61.250 -129.264 1.00 44.06 472 SER A N 1
ATOM 3404 C CA . SER A 1 472 ? 72.261 61.788 -129.102 1.00 44.06 472 SER A CA 1
ATOM 3405 C C . SER A 1 472 ? 72.996 60.950 -128.042 1.00 44.06 472 SER A C 1
ATOM 3407 O O . SER A 1 472 ? 72.344 60.548 -127.078 1.00 44.06 472 SER A O 1
ATOM 3409 N N . PRO A 1 473 ? 74.321 60.693 -128.138 1.00 49.78 473 PRO A N 1
ATOM 3410 C CA . PRO A 1 473 ? 75.067 59.891 -127.151 1.00 49.78 473 PRO A CA 1
ATOM 3411 C C . PRO A 1 473 ? 75.071 60.474 -125.725 1.00 49.78 473 PRO A C 1
ATOM 3413 O O . PRO A 1 473 ? 75.558 59.840 -124.794 1.00 49.78 473 PRO A O 1
ATOM 3416 N N . THR A 1 474 ? 74.536 61.681 -125.544 1.00 47.78 474 THR A N 1
ATOM 3417 C CA . THR A 1 474 ? 74.325 62.357 -124.264 1.00 47.78 474 THR A CA 1
ATOM 3418 C C . THR A 1 474 ? 72.822 62.461 -123.989 1.00 47.78 474 THR A C 1
ATOM 3420 O O . THR A 1 474 ? 72.171 63.443 -124.341 1.00 47.78 474 THR A O 1
ATOM 3423 N N . GLY A 1 475 ? 72.240 61.420 -123.390 1.00 45.06 475 GLY A N 1
ATOM 3424 C CA . GLY A 1 475 ? 70.833 61.433 -122.987 1.00 45.06 475 GLY A CA 1
ATOM 3425 C C . GLY A 1 475 ? 70.580 62.489 -121.909 1.00 45.06 475 GLY A C 1
ATOM 3426 O O . GLY A 1 475 ? 71.154 62.414 -120.825 1.00 45.06 475 GLY A O 1
ATOM 3427 N N . SER A 1 476 ? 69.721 63.469 -122.191 1.00 44.62 476 SER A N 1
ATOM 3428 C CA . SER A 1 476 ? 69.144 64.339 -121.167 1.00 44.62 476 SER A CA 1
ATOM 3429 C C . SER A 1 476 ? 67.821 63.742 -120.686 1.00 44.62 476 SER A C 1
ATOM 3431 O O . SER A 1 476 ? 66.987 63.314 -121.484 1.00 44.62 476 SER A O 1
ATOM 3433 N N . ILE A 1 477 ? 67.635 63.688 -119.366 1.00 47.28 477 ILE A N 1
ATOM 3434 C CA . ILE A 1 477 ? 66.362 63.323 -118.741 1.00 47.28 477 ILE A CA 1
ATOM 3435 C C . ILE A 1 477 ? 65.763 64.611 -118.180 1.00 47.28 477 ILE A C 1
ATOM 3437 O O . ILE A 1 477 ? 66.293 65.190 -117.234 1.00 47.28 477 ILE A O 1
ATOM 3441 N N . GLU A 1 478 ? 64.679 65.079 -118.794 1.00 45.50 478 GLU A N 1
ATOM 3442 C CA . GLU A 1 478 ? 63.955 66.272 -118.364 1.00 45.50 478 GLU A CA 1
ATOM 3443 C C . GLU A 1 478 ? 62.798 65.861 -117.443 1.00 45.50 478 GLU A C 1
ATOM 3445 O O . GLU A 1 478 ? 61.806 65.281 -117.884 1.00 45.50 478 GLU A O 1
ATOM 3450 N N . PHE A 1 479 ? 62.926 66.141 -116.145 1.00 49.84 479 PHE A N 1
ATOM 3451 C CA . PHE A 1 479 ? 61.841 65.957 -115.183 1.00 49.84 479 PHE A CA 1
ATOM 3452 C C . PHE A 1 479 ? 61.078 67.274 -115.026 1.00 49.84 479 PHE A C 1
ATOM 3454 O O . PHE A 1 479 ? 61.522 68.180 -114.323 1.00 49.84 479 PHE A O 1
ATOM 3461 N N . ILE A 1 480 ? 59.917 67.387 -115.674 1.00 51.19 480 ILE A N 1
ATOM 3462 C CA . ILE A 1 480 ? 59.028 68.543 -115.508 1.00 51.19 480 ILE A CA 1
ATOM 3463 C C . ILE A 1 480 ? 58.121 68.265 -114.308 1.00 51.19 480 ILE A C 1
ATOM 3465 O O . ILE A 1 480 ? 57.147 67.523 -114.421 1.00 51.19 480 ILE A O 1
ATOM 3469 N N . ASN A 1 481 ? 58.444 68.850 -113.153 1.00 44.94 481 ASN A N 1
ATOM 3470 C CA . ASN A 1 481 ? 57.549 68.862 -111.997 1.00 44.94 481 ASN A CA 1
ATOM 3471 C C . ASN A 1 481 ? 56.872 70.238 -111.895 1.00 44.94 481 ASN A C 1
ATOM 3473 O O . ASN A 1 481 ? 57.532 71.274 -111.965 1.00 44.94 481 ASN A O 1
ATOM 3477 N N . SER A 1 482 ? 55.549 70.263 -111.755 1.00 47.16 482 SER A N 1
ATOM 3478 C CA . SER A 1 482 ? 54.681 71.437 -111.931 1.00 47.16 482 SER A CA 1
ATOM 3479 C C . SER A 1 482 ? 54.719 72.461 -110.777 1.00 47.16 482 SER A C 1
ATOM 3481 O O . SER A 1 482 ? 53.699 73.076 -110.480 1.00 47.16 482 SER A O 1
ATOM 3483 N N . GLY A 1 483 ? 55.867 72.658 -110.110 1.00 48.12 483 GLY A N 1
ATOM 3484 C CA . GLY A 1 483 ? 55.961 73.441 -108.865 1.00 48.12 483 GLY A CA 1
ATOM 3485 C C . GLY A 1 483 ? 57.184 74.351 -108.659 1.00 48.12 483 GLY A C 1
ATOM 3486 O O . GLY A 1 483 ? 57.302 74.929 -107.584 1.00 48.12 483 GLY A O 1
ATOM 3487 N N . GLY A 1 484 ? 58.088 74.517 -109.633 1.00 53.78 484 GLY A N 1
ATOM 3488 C CA . GLY A 1 484 ? 59.235 75.439 -109.522 1.00 53.78 484 GLY A CA 1
ATOM 3489 C C . GLY A 1 484 ? 60.416 75.029 -110.406 1.00 53.78 484 GLY A C 1
ATOM 3490 O O . GLY A 1 484 ? 60.878 73.894 -110.335 1.00 53.78 484 GLY A O 1
ATOM 3491 N N . PHE A 1 485 ? 60.888 75.934 -111.271 1.00 50.53 485 PHE A N 1
ATOM 3492 C CA . PHE A 1 485 ? 61.860 75.624 -112.327 1.00 50.53 485 PHE A CA 1
ATOM 3493 C C . PHE A 1 485 ? 63.298 75.536 -111.798 1.00 50.53 485 PHE A C 1
ATOM 3495 O O . PHE A 1 485 ? 63.935 76.556 -111.536 1.00 50.53 485 PHE A O 1
ATOM 3502 N N . VAL A 1 486 ? 63.840 74.319 -111.738 1.00 55.12 486 VAL A N 1
ATOM 3503 C CA . VAL A 1 486 ? 65.289 74.084 -111.703 1.00 55.12 486 VAL A CA 1
ATOM 3504 C C . VAL A 1 486 ? 65.630 73.175 -112.876 1.00 55.12 486 VAL A C 1
ATOM 3506 O O . VAL A 1 486 ? 65.268 72.002 -112.875 1.00 55.12 486 VAL A O 1
ATOM 3509 N N . SER A 1 487 ? 66.306 73.719 -113.891 1.00 55.19 487 SER A N 1
ATOM 3510 C CA . SER A 1 487 ? 66.892 72.905 -114.962 1.00 55.19 487 SER A CA 1
ATOM 3511 C C . SER A 1 487 ? 68.382 72.722 -114.698 1.00 55.19 487 SER A C 1
ATOM 3513 O O . SER A 1 487 ? 69.105 73.691 -114.439 1.00 55.19 487 SER A O 1
ATOM 3515 N N . HIS A 1 488 ? 68.823 71.464 -114.720 1.00 58.69 488 HIS A N 1
ATOM 3516 C CA . HIS A 1 488 ? 70.233 71.091 -114.697 1.00 58.69 488 HIS A CA 1
ATOM 3517 C C . HIS A 1 488 ? 70.616 70.587 -116.085 1.00 58.69 488 HIS A C 1
ATOM 3519 O O . HIS A 1 488 ? 70.093 69.578 -116.554 1.00 58.69 488 HIS A O 1
ATOM 3525 N N . GLU A 1 489 ? 71.535 71.295 -116.732 1.00 61.91 489 GLU A N 1
ATOM 3526 C CA . GLU A 1 489 ? 72.139 70.874 -117.992 1.00 61.91 489 GLU A CA 1
ATOM 3527 C C . GLU A 1 489 ? 73.574 70.423 -117.697 1.00 61.91 489 GLU A C 1
ATOM 3529 O O . GLU A 1 489 ? 74.425 71.224 -117.296 1.00 61.91 489 GLU A O 1
ATOM 3534 N N . TYR A 1 490 ? 73.825 69.119 -117.831 1.00 60.47 490 TYR A N 1
ATOM 3535 C CA . TYR A 1 490 ? 75.151 68.531 -117.656 1.00 60.47 490 TYR A CA 1
ATOM 3536 C C . TYR A 1 490 ? 75.922 68.619 -118.971 1.00 60.47 490 TYR A C 1
ATOM 3538 O O . TYR A 1 490 ? 75.551 67.979 -119.955 1.00 60.47 490 TYR A O 1
ATOM 3546 N N . ILE A 1 491 ? 77.012 69.388 -118.982 1.00 61.94 491 ILE A N 1
ATOM 3547 C CA . ILE A 1 491 ? 77.902 69.508 -120.136 1.00 61.94 491 ILE A CA 1
ATOM 3548 C C . ILE A 1 491 ? 79.160 68.696 -119.827 1.00 61.94 491 ILE A C 1
ATOM 3550 O O . ILE A 1 491 ? 79.998 69.065 -119.003 1.00 61.94 491 ILE A O 1
ATOM 3554 N N . SER A 1 492 ? 79.284 67.550 -120.489 1.00 54.12 492 SER A N 1
ATOM 3555 C CA . SER A 1 492 ? 80.512 66.760 -120.473 1.00 54.12 492 SER A CA 1
ATOM 3556 C C . SER A 1 492 ? 81.590 67.490 -121.280 1.00 54.12 492 SER A C 1
ATOM 3558 O O . SER A 1 492 ? 81.473 67.617 -122.497 1.00 54.12 492 SER A O 1
ATOM 3560 N N . LEU A 1 493 ? 82.639 67.974 -120.609 1.00 56.16 493 LEU A N 1
ATOM 3561 C CA . LEU A 1 493 ? 83.870 68.440 -121.246 1.00 56.16 493 LEU A CA 1
ATOM 3562 C C . LEU A 1 493 ? 84.977 67.444 -120.907 1.00 56.16 493 LEU A C 1
ATOM 3564 O O . LEU A 1 493 ? 85.640 67.618 -119.897 1.00 56.16 493 LEU A O 1
ATOM 3568 N N . ASN A 1 494 ? 85.142 66.406 -121.731 1.00 55.81 494 ASN A N 1
ATOM 3569 C CA . ASN A 1 494 ? 86.213 65.391 -121.810 1.00 55.81 494 ASN A CA 1
ATOM 3570 C C . ASN A 1 494 ? 86.830 64.840 -120.495 1.00 55.81 494 ASN A C 1
ATOM 3572 O O . ASN A 1 494 ? 86.861 63.628 -120.318 1.00 55.81 494 ASN A O 1
ATOM 3576 N N . THR A 1 495 ? 87.334 65.674 -119.582 1.00 56.25 495 THR A N 1
ATOM 3577 C CA . THR A 1 495 ? 87.950 65.283 -118.300 1.00 56.25 495 THR A CA 1
ATOM 3578 C C . THR A 1 495 ? 87.458 66.068 -117.069 1.00 56.25 495 THR A C 1
ATOM 3580 O O . THR A 1 495 ? 87.909 65.768 -115.967 1.00 56.25 495 THR A O 1
ATOM 3583 N N . SER A 1 496 ? 86.519 67.018 -117.209 1.00 55.94 496 SER A N 1
ATOM 3584 C CA . SER A 1 496 ? 85.902 67.766 -116.094 1.00 55.94 496 SER A CA 1
ATOM 3585 C C . SER A 1 496 ? 84.391 67.947 -116.305 1.00 55.94 496 SER A C 1
ATOM 3587 O O . SER A 1 496 ? 83.939 68.257 -117.407 1.00 55.94 496 SER A O 1
ATOM 3589 N N . GLN A 1 497 ? 83.588 67.761 -115.250 1.00 61.12 497 GLN A N 1
ATOM 3590 C CA . GLN A 1 497 ? 82.137 67.982 -115.297 1.00 61.12 497 GLN A CA 1
ATOM 3591 C C . GLN A 1 497 ? 81.819 69.455 -115.028 1.00 61.12 497 GLN A C 1
ATOM 3593 O O . GLN A 1 497 ? 81.988 69.931 -113.905 1.00 61.12 497 GLN A O 1
ATOM 3598 N N . ALA A 1 498 ? 81.321 70.159 -116.044 1.00 63.38 498 ALA A N 1
ATOM 3599 C CA . ALA A 1 498 ? 80.667 71.446 -115.864 1.00 63.38 498 ALA A CA 1
ATOM 3600 C C . ALA A 1 498 ? 79.151 71.240 -115.939 1.00 63.38 498 ALA A C 1
ATOM 3602 O O . ALA A 1 498 ? 78.651 70.484 -116.772 1.00 63.38 498 ALA A O 1
ATOM 3603 N N . TRP A 1 499 ? 78.398 71.906 -115.073 1.00 70.44 499 TRP A N 1
ATOM 3604 C CA . TRP A 1 499 ? 76.943 71.910 -115.178 1.00 70.44 499 TRP A CA 1
ATOM 3605 C C . TRP A 1 499 ? 76.410 73.324 -115.036 1.00 70.44 499 TRP A C 1
ATOM 3607 O O . TRP A 1 499 ? 76.974 74.178 -114.342 1.00 70.44 499 TRP A O 1
ATOM 3617 N N . LYS A 1 500 ? 75.332 73.568 -115.771 1.00 71.75 500 LYS A N 1
ATOM 3618 C CA . LYS A 1 500 ? 74.624 74.835 -115.801 1.00 71.75 500 LYS A CA 1
ATOM 3619 C C . LYS A 1 500 ? 73.348 74.683 -114.993 1.00 71.75 500 LYS A C 1
ATOM 3621 O O . LYS A 1 500 ? 72.570 73.755 -115.216 1.00 71.75 500 LYS A O 1
ATOM 3626 N N . GLN A 1 501 ? 73.141 75.619 -114.075 1.00 76.12 501 GLN A N 1
ATOM 3627 C CA . GLN A 1 501 ? 71.905 75.731 -113.316 1.00 76.12 501 GLN A CA 1
ATOM 3628 C C . GLN A 1 501 ? 71.164 76.986 -113.748 1.00 76.12 501 GLN A C 1
ATOM 3630 O O . GLN A 1 501 ? 71.720 78.087 -113.681 1.00 76.12 501 GLN A O 1
ATOM 3635 N N . HIS A 1 502 ? 69.901 76.821 -114.135 1.00 71.75 502 HIS A N 1
ATOM 3636 C CA . HIS A 1 502 ? 68.974 77.941 -114.221 1.00 71.75 502 HIS A CA 1
ATOM 3637 C C . HIS A 1 502 ? 67.999 77.866 -113.048 1.00 71.75 502 HIS A C 1
ATOM 3639 O O . HIS A 1 502 ? 67.239 76.904 -112.931 1.00 71.75 502 HIS A O 1
ATOM 3645 N N . ASN A 1 503 ? 68.062 78.860 -112.162 1.00 69.50 503 ASN A N 1
ATOM 3646 C CA . ASN A 1 503 ? 67.208 78.943 -110.982 1.00 69.50 503 ASN A CA 1
ATOM 3647 C C . ASN A 1 503 ? 66.736 80.391 -110.807 1.00 69.50 503 ASN A C 1
ATOM 3649 O O . ASN A 1 503 ? 67.549 81.291 -110.591 1.00 69.50 503 ASN A O 1
ATOM 3653 N N . ASN A 1 504 ? 65.425 80.611 -110.929 1.00 67.56 504 ASN A N 1
ATOM 3654 C CA . ASN A 1 504 ? 64.773 81.909 -110.720 1.00 67.56 504 ASN A CA 1
ATOM 3655 C C . ASN A 1 504 ? 65.453 83.084 -111.462 1.00 67.56 504 ASN A C 1
ATOM 3657 O O . ASN A 1 504 ? 65.719 84.134 -110.879 1.00 67.56 504 ASN A O 1
ATOM 3661 N N . GLY A 1 505 ? 65.776 82.894 -112.747 1.00 67.06 505 GLY A N 1
ATOM 3662 C CA . GLY A 1 505 ? 66.371 83.918 -113.617 1.00 67.06 505 GLY A CA 1
ATOM 3663 C C . GLY A 1 505 ? 67.890 84.085 -113.493 1.00 67.06 505 GLY A C 1
ATOM 3664 O O . GLY A 1 505 ? 68.501 84.690 -114.370 1.00 67.06 505 GLY A O 1
ATOM 3665 N N . ARG A 1 506 ? 68.532 83.517 -112.463 1.00 71.62 506 ARG A N 1
ATOM 3666 C CA . ARG A 1 506 ? 70.000 83.469 -112.350 1.00 71.62 506 ARG A CA 1
ATOM 3667 C C . ARG A 1 506 ? 70.551 82.309 -113.170 1.00 71.62 506 ARG A C 1
ATOM 3669 O O . ARG A 1 506 ? 69.989 81.211 -113.156 1.00 71.62 506 ARG A O 1
ATOM 3676 N N . THR A 1 507 ? 71.680 82.542 -113.837 1.00 75.06 507 THR A N 1
ATOM 3677 C CA . THR A 1 507 ? 72.428 81.478 -114.519 1.00 75.06 507 THR A CA 1
ATOM 3678 C C . THR A 1 507 ? 73.768 81.291 -113.832 1.00 75.06 507 THR A C 1
ATOM 3680 O O . THR A 1 507 ? 74.587 82.211 -113.804 1.00 75.06 507 THR A O 1
ATOM 3683 N N . ARG A 1 508 ? 73.983 80.093 -113.282 1.00 79.62 508 ARG A N 1
ATOM 3684 C CA . ARG A 1 508 ? 75.266 79.679 -112.709 1.00 79.62 508 ARG A CA 1
ATOM 3685 C C . ARG A 1 508 ? 75.932 78.656 -113.598 1.00 79.62 508 ARG A C 1
ATOM 3687 O O . ARG A 1 508 ? 75.288 77.717 -114.068 1.00 79.62 508 ARG A O 1
ATOM 3694 N N . PHE A 1 509 ? 77.233 78.823 -113.753 1.00 76.56 509 PHE A N 1
ATOM 3695 C CA . PHE A 1 509 ? 78.098 77.889 -114.448 1.00 76.56 509 PHE A CA 1
ATOM 3696 C C . PHE A 1 509 ? 79.146 77.383 -113.464 1.00 76.56 509 PHE A C 1
ATOM 3698 O O . PHE A 1 509 ? 80.001 78.146 -113.008 1.00 76.56 509 PHE A O 1
ATOM 3705 N N . TYR A 1 510 ? 79.062 76.099 -113.131 1.00 74.94 510 TYR A N 1
ATOM 3706 C CA . TYR A 1 510 ? 79.986 75.440 -112.215 1.00 74.94 510 TYR A CA 1
ATOM 3707 C C . TYR A 1 510 ? 81.144 74.831 -113.005 1.00 74.94 510 TYR A C 1
ATOM 3709 O O . TYR A 1 510 ? 80.903 74.105 -113.969 1.00 74.94 510 TYR A O 1
ATOM 3717 N N . TYR A 1 511 ? 82.389 75.110 -112.605 1.00 67.94 511 TYR A N 1
ATOM 3718 C CA . TYR A 1 511 ? 83.583 74.589 -113.293 1.00 67.94 511 TYR A CA 1
ATOM 3719 C C . TYR A 1 511 ? 84.219 73.377 -112.582 1.00 67.94 511 TYR A C 1
ATOM 3721 O O . TYR A 1 511 ? 84.884 72.570 -113.225 1.00 67.94 511 TYR A O 1
ATOM 3729 N N . ASN A 1 512 ? 84.009 73.209 -111.270 1.00 66.12 512 ASN A N 1
ATOM 3730 C CA . ASN A 1 512 ? 84.591 72.106 -110.483 1.00 66.12 512 ASN A CA 1
ATOM 3731 C C . ASN A 1 512 ? 83.736 71.693 -109.260 1.00 66.12 512 ASN A C 1
ATOM 3733 O O . ASN A 1 512 ? 84.268 71.304 -108.225 1.00 66.12 512 ASN A O 1
ATOM 3737 N N . GLY A 1 513 ? 82.407 71.808 -109.356 1.00 65.56 513 GLY A N 1
ATOM 3738 C CA . GLY A 1 513 ? 81.462 71.464 -108.278 1.00 65.56 513 GLY A CA 1
ATOM 3739 C C . GLY A 1 513 ? 81.347 72.500 -107.152 1.00 65.56 513 GLY A C 1
ATOM 3740 O O . GLY A 1 513 ? 80.310 72.554 -106.496 1.00 65.56 513 GLY A O 1
ATOM 3741 N N . SER A 1 514 ? 82.354 73.359 -106.977 1.00 65.06 514 SER A N 1
ATOM 3742 C CA . SER A 1 514 ? 82.425 74.331 -105.877 1.00 65.06 514 SER A CA 1
ATOM 3743 C C . SER A 1 514 ? 82.616 75.777 -106.338 1.00 65.06 514 SER A C 1
ATOM 3745 O O . SER A 1 514 ? 81.995 76.680 -105.781 1.00 65.06 514 SER A O 1
ATOM 3747 N N . ASP A 1 515 ? 83.409 76.003 -107.382 1.00 70.69 515 ASP A N 1
ATOM 3748 C CA . ASP A 1 515 ? 83.615 77.323 -107.968 1.00 70.69 515 ASP A CA 1
ATOM 3749 C C . ASP A 1 515 ? 82.622 77.551 -109.106 1.00 70.69 515 ASP A C 1
ATOM 3751 O O . ASP A 1 515 ? 82.438 76.701 -109.992 1.00 70.69 515 ASP A O 1
ATOM 3755 N N . TYR A 1 516 ? 81.987 78.719 -109.084 1.00 73.62 516 TYR A N 1
ATOM 3756 C CA . TYR A 1 516 ? 81.045 79.120 -110.114 1.00 73.62 516 TYR A CA 1
ATOM 3757 C C . TYR A 1 516 ? 81.189 80.591 -110.465 1.00 73.62 516 TYR A C 1
ATOM 3759 O O . TYR A 1 516 ? 81.606 81.431 -109.662 1.00 73.62 516 TYR A O 1
ATOM 3767 N N . TRP A 1 517 ? 80.788 80.892 -111.691 1.00 76.00 517 TRP A N 1
ATOM 3768 C CA . TRP A 1 517 ? 80.454 82.244 -112.091 1.00 76.00 517 TRP A CA 1
ATOM 3769 C C . TRP A 1 517 ? 78.939 82.341 -112.216 1.00 76.00 517 TRP A C 1
ATOM 3771 O O . TRP A 1 517 ? 78.281 81.462 -112.783 1.00 76.00 517 TRP A O 1
ATOM 3781 N N . GLU A 1 518 ? 78.382 83.377 -111.601 1.00 79.12 518 GLU A N 1
ATOM 3782 C CA . GLU A 1 518 ? 76.957 83.672 -111.650 1.00 79.12 518 GLU A CA 1
ATOM 3783 C C . GLU A 1 518 ? 76.735 84.957 -112.429 1.00 79.12 518 GLU A C 1
ATOM 3785 O O . GLU A 1 518 ? 77.407 85.966 -112.206 1.00 79.12 518 GLU A O 1
ATOM 3790 N N . ILE A 1 519 ? 75.747 84.906 -113.316 1.00 75.88 519 ILE A N 1
ATOM 3791 C CA . ILE A 1 519 ? 75.115 86.091 -113.875 1.00 75.88 519 ILE A CA 1
ATOM 3792 C C . ILE A 1 519 ? 73.829 86.310 -113.081 1.00 75.88 519 ILE A C 1
ATOM 3794 O O . ILE A 1 519 ? 72.969 85.420 -113.014 1.00 75.88 519 ILE A O 1
ATOM 3798 N N . SER A 1 520 ? 73.715 87.479 -112.454 1.00 73.06 520 SER A N 1
ATOM 3799 C CA . SER A 1 520 ? 72.527 87.846 -111.684 1.00 73.06 520 SER A CA 1
ATOM 3800 C C . SER A 1 520 ? 71.270 87.879 -112.560 1.00 73.06 520 SER A C 1
ATOM 3802 O O . SER A 1 520 ? 71.340 88.017 -113.780 1.00 73.06 520 SER A O 1
ATOM 3804 N N . ALA A 1 521 ? 70.091 87.761 -111.940 1.00 69.12 521 ALA A N 1
ATOM 3805 C CA . ALA A 1 521 ? 68.820 87.624 -112.661 1.00 69.12 521 ALA A CA 1
ATOM 3806 C C . ALA A 1 521 ? 68.477 88.802 -113.593 1.00 69.12 521 ALA A C 1
ATOM 3808 O O . ALA A 1 521 ? 67.674 88.646 -114.506 1.00 69.12 521 ALA A O 1
ATOM 3809 N N . ASN A 1 522 ? 69.077 89.976 -113.374 1.00 71.31 522 ASN A N 1
ATOM 3810 C CA . ASN A 1 522 ? 68.909 91.159 -114.220 1.00 71.31 522 ASN A CA 1
ATOM 3811 C C . ASN A 1 522 ? 70.060 91.358 -115.229 1.00 71.31 522 ASN A C 1
ATOM 3813 O O . ASN A 1 522 ? 70.054 92.347 -115.956 1.00 71.31 522 ASN A O 1
ATOM 3817 N N . GLY A 1 523 ? 71.052 90.459 -115.263 1.00 65.94 523 GLY A N 1
ATOM 3818 C CA . GLY A 1 523 ? 72.215 90.530 -116.152 1.00 65.94 523 GLY A CA 1
ATOM 3819 C C . GLY A 1 523 ? 73.233 91.627 -115.817 1.00 65.94 523 GLY A C 1
ATOM 3820 O O . GLY A 1 523 ? 74.164 91.832 -116.589 1.00 65.94 523 GLY A O 1
ATOM 3821 N N . GLN A 1 524 ? 73.077 92.343 -114.696 1.00 69.50 524 GLN A N 1
ATOM 3822 C CA . GLN A 1 524 ? 73.868 93.547 -114.394 1.00 69.50 524 GLN A CA 1
ATOM 3823 C C . GLN A 1 524 ? 75.142 93.279 -113.590 1.00 69.50 524 GLN A C 1
ATOM 3825 O O . GLN A 1 524 ? 75.997 94.156 -113.485 1.00 69.50 524 GLN A O 1
ATOM 3830 N N . THR A 1 525 ? 75.295 92.092 -113.010 1.00 67.88 525 THR A N 1
ATOM 3831 C CA . THR A 1 525 ? 76.510 91.717 -112.279 1.00 67.88 525 THR A CA 1
ATOM 3832 C C . THR A 1 525 ? 76.989 90.341 -112.704 1.00 67.88 525 THR A C 1
ATOM 3834 O O . THR A 1 525 ? 76.197 89.404 -112.827 1.00 67.88 525 THR A O 1
ATOM 3837 N N . ILE A 1 526 ? 78.301 90.242 -112.919 1.00 73.19 526 ILE A N 1
ATOM 3838 C CA . ILE A 1 526 ? 79.005 88.971 -113.074 1.00 73.19 526 ILE A CA 1
ATOM 3839 C C . ILE A 1 526 ? 79.865 88.797 -111.831 1.00 73.19 526 ILE A C 1
ATOM 3841 O O . ILE A 1 526 ? 80.752 89.611 -111.559 1.00 73.19 526 ILE A O 1
ATOM 3845 N N . GLU A 1 527 ? 79.589 87.744 -111.073 1.00 74.31 527 GLU A N 1
ATOM 3846 C CA . GLU A 1 527 ? 80.321 87.433 -109.850 1.00 74.31 527 GLU A CA 1
ATOM 3847 C C . GLU A 1 527 ? 81.123 86.150 -110.030 1.00 74.31 527 GLU A C 1
ATOM 3849 O O . GLU A 1 527 ? 80.575 85.103 -110.378 1.00 74.31 527 GLU A O 1
ATOM 3854 N N . LEU A 1 528 ? 82.429 86.239 -109.772 1.00 75.88 528 LEU A N 1
ATOM 3855 C CA . LEU A 1 528 ? 83.316 85.086 -109.671 1.00 75.88 528 LEU A CA 1
ATOM 3856 C C . LEU A 1 528 ? 83.446 84.708 -108.197 1.00 75.88 528 LEU A C 1
ATOM 3858 O O . LEU A 1 528 ? 84.095 85.403 -107.403 1.00 75.88 528 LEU A O 1
ATOM 3862 N N . SER A 1 529 ? 82.817 83.592 -107.844 1.00 70.75 529 SER A N 1
ATOM 3863 C CA . SER A 1 529 ? 82.804 83.070 -106.485 1.00 70.75 529 SER A CA 1
ATOM 3864 C C . SER A 1 529 ? 83.654 81.811 -106.412 1.00 70.75 529 SER A C 1
ATOM 3866 O O . SER A 1 529 ? 83.419 80.847 -107.140 1.00 70.75 529 SER A O 1
ATOM 3868 N N . GLY A 1 530 ? 84.654 81.839 -105.528 1.00 69.81 530 GLY A N 1
ATOM 3869 C CA . GLY A 1 530 ? 85.453 80.665 -105.199 1.00 69.81 530 GLY A CA 1
ATOM 3870 C C . GLY A 1 530 ? 85.022 80.088 -103.854 1.00 69.81 530 GLY A C 1
ATOM 3871 O O . GLY A 1 530 ? 84.917 80.838 -102.875 1.00 69.81 530 GLY A O 1
ATOM 3872 N N . TRP A 1 531 ? 84.790 78.780 -103.781 1.00 63.47 531 TRP A N 1
ATOM 3873 C CA . TRP A 1 531 ? 84.387 78.109 -102.545 1.00 63.47 531 TRP A CA 1
ATOM 3874 C C . TRP A 1 531 ? 85.593 77.386 -101.935 1.00 63.47 531 TRP A C 1
ATOM 3876 O O . TRP A 1 531 ? 86.083 76.393 -102.463 1.00 63.47 531 TRP A O 1
ATOM 3886 N N . VAL A 1 532 ? 86.105 77.909 -100.814 1.00 59.50 532 VAL A N 1
ATOM 3887 C CA . VAL A 1 532 ? 87.232 77.318 -100.068 1.00 59.50 532 VAL A CA 1
ATOM 3888 C C . VAL A 1 532 ? 86.762 77.044 -98.640 1.00 59.50 532 VAL A C 1
ATOM 3890 O O . VAL A 1 532 ? 86.425 77.979 -97.916 1.00 59.50 532 VAL A O 1
ATOM 3893 N N . SER A 1 533 ? 86.722 75.769 -98.237 1.00 52.97 533 SER A N 1
ATOM 3894 C CA . SER A 1 533 ? 86.322 75.308 -96.892 1.00 52.97 533 SER A CA 1
ATOM 3895 C C . SER A 1 533 ? 84.992 75.878 -96.370 1.00 52.97 533 SER A C 1
ATOM 3897 O O . SER A 1 533 ? 84.924 76.393 -95.258 1.00 52.97 533 SER A O 1
ATOM 3899 N N . GLY A 1 534 ? 83.919 75.787 -97.161 1.00 60.91 534 GLY A N 1
ATOM 3900 C CA . GLY A 1 534 ? 82.554 76.057 -96.685 1.00 60.91 534 GLY A CA 1
ATOM 3901 C C . GLY A 1 534 ? 82.125 77.528 -96.676 1.00 60.91 534 GLY A C 1
ATOM 3902 O O . GLY A 1 534 ? 80.929 77.792 -96.594 1.00 60.91 534 GLY A O 1
ATOM 3903 N N . THR A 1 535 ? 83.037 78.482 -96.882 1.00 56.81 535 THR A N 1
ATOM 3904 C CA . THR A 1 535 ? 82.705 79.916 -96.950 1.00 56.81 535 THR A CA 1
ATOM 3905 C C . THR A 1 535 ? 82.838 80.436 -98.379 1.00 56.81 535 THR A C 1
ATOM 3907 O O . THR A 1 535 ? 83.890 80.286 -99.005 1.00 56.81 535 THR A O 1
ATOM 3910 N N . ILE A 1 536 ? 81.783 81.064 -98.909 1.00 60.53 536 ILE A N 1
ATOM 3911 C CA . ILE A 1 536 ? 81.839 81.751 -100.207 1.00 60.53 536 ILE A CA 1
ATOM 3912 C C . ILE A 1 536 ? 82.751 82.968 -100.041 1.00 60.53 536 ILE A C 1
ATOM 3914 O O . ILE A 1 536 ? 82.406 83.921 -99.343 1.00 60.53 536 ILE A O 1
ATOM 3918 N N . ARG A 1 537 ? 83.932 82.944 -100.668 1.00 62.25 537 ARG A N 1
ATOM 3919 C CA . ARG A 1 537 ? 84.739 84.154 -100.831 1.00 62.25 537 ARG A CA 1
ATOM 3920 C C . ARG A 1 537 ? 84.454 84.712 -102.216 1.00 62.25 537 ARG A C 1
ATOM 3922 O O . ARG A 1 537 ? 84.958 84.197 -103.215 1.00 62.25 537 ARG A O 1
ATOM 3929 N N . HIS A 1 538 ? 83.654 85.773 -102.255 1.00 62.44 538 HIS A N 1
ATOM 3930 C CA . HIS A 1 538 ? 83.485 86.591 -103.452 1.00 62.44 538 HIS A CA 1
ATOM 3931 C C . HIS A 1 538 ? 84.849 87.177 -103.800 1.00 62.44 538 HIS A C 1
ATOM 3933 O O . HIS A 1 538 ? 85.396 87.983 -103.045 1.00 62.44 538 HIS A O 1
ATOM 3939 N N . ARG A 1 539 ? 85.453 86.679 -104.882 1.00 63.22 539 ARG A N 1
ATOM 3940 C CA . ARG A 1 539 ? 86.833 87.031 -105.218 1.00 63.22 539 ARG A CA 1
ATOM 3941 C C . ARG A 1 539 ? 86.865 88.243 -106.140 1.00 63.22 539 ARG A C 1
ATOM 3943 O O . ARG A 1 539 ? 87.772 89.054 -106.003 1.00 63.22 539 ARG A O 1
ATOM 3950 N N . ILE A 1 540 ? 85.871 88.393 -107.023 1.00 68.12 540 ILE A N 1
ATOM 3951 C CA . ILE A 1 540 ? 85.687 89.568 -107.886 1.00 68.12 540 ILE A CA 1
ATOM 3952 C C . ILE A 1 540 ? 84.187 89.717 -108.207 1.00 68.12 540 ILE A C 1
ATOM 3954 O O . ILE A 1 540 ? 83.596 88.801 -108.782 1.00 68.12 540 ILE A O 1
ATOM 3958 N N . SER A 1 541 ? 83.589 90.869 -107.884 1.00 66.38 541 SER A N 1
ATOM 3959 C CA . SER A 1 541 ? 82.273 91.275 -108.407 1.00 66.38 541 SER A CA 1
ATOM 3960 C C . SER A 1 541 ? 82.474 92.370 -109.449 1.00 66.38 541 SER A C 1
ATOM 3962 O O . SER A 1 541 ? 83.027 93.429 -109.151 1.00 66.38 541 SER A O 1
ATOM 3964 N N . LEU A 1 542 ? 82.032 92.113 -110.678 1.00 69.00 542 LEU A N 1
ATOM 3965 C CA . LEU A 1 542 ? 82.049 93.083 -111.767 1.00 69.00 542 LEU A CA 1
ATOM 3966 C C . LEU A 1 542 ? 80.646 93.666 -111.914 1.00 69.00 542 LEU A C 1
ATOM 3968 O O . LEU A 1 542 ? 79.692 92.949 -112.222 1.00 69.00 542 LEU A O 1
ATOM 3972 N N . ASN A 1 543 ? 80.524 94.973 -111.693 1.00 68.19 543 ASN A N 1
ATOM 3973 C CA . ASN A 1 543 ? 79.285 95.695 -111.943 1.00 68.19 543 ASN A CA 1
ATOM 3974 C C . ASN A 1 543 ? 79.235 96.112 -113.418 1.00 68.19 543 ASN A C 1
ATOM 3976 O O . ASN A 1 543 ? 79.981 96.992 -113.847 1.00 68.19 543 ASN A O 1
ATOM 3980 N N . ALA A 1 544 ? 78.360 95.475 -114.191 1.00 62.12 544 ALA A N 1
ATOM 3981 C CA . ALA A 1 544 ? 78.175 95.740 -115.612 1.00 62.12 544 ALA A CA 1
ATOM 3982 C C . ALA A 1 544 ? 77.292 96.978 -115.892 1.00 62.12 544 ALA A C 1
ATOM 3984 O O . ALA A 1 544 ? 77.031 97.270 -117.054 1.00 62.12 544 ALA A O 1
ATOM 3985 N N . ASN A 1 545 ? 76.876 97.748 -114.869 1.00 52.97 545 ASN A N 1
ATOM 3986 C CA . ASN A 1 545 ? 76.157 99.024 -115.047 1.00 52.97 545 ASN A CA 1
ATOM 3987 C C . ASN A 1 545 ? 77.058 100.216 -115.416 1.00 52.97 545 ASN A C 1
ATOM 3989 O O . ASN A 1 545 ? 76.562 101.336 -115.563 1.00 52.97 545 ASN A O 1
ATOM 3993 N N . ALA A 1 546 ? 78.366 100.022 -115.596 1.00 52.66 546 ALA A N 1
ATOM 3994 C CA . ALA A 1 546 ? 79.147 101.015 -116.322 1.00 52.66 546 ALA A CA 1
ATOM 3995 C C . ALA A 1 546 ? 78.617 101.043 -117.759 1.00 52.66 546 ALA A C 1
ATOM 3997 O O . ALA A 1 546 ? 78.669 100.036 -118.458 1.00 52.66 546 ALA A O 1
ATOM 3998 N N . ASN A 1 547 ? 78.059 102.178 -118.172 1.00 52.78 547 ASN A N 1
ATOM 3999 C CA . ASN A 1 547 ? 77.463 102.399 -119.485 1.00 52.78 547 ASN A CA 1
ATOM 4000 C C . ASN A 1 547 ? 78.563 102.307 -120.570 1.00 52.78 547 ASN A C 1
ATOM 4002 O O . ASN A 1 547 ? 79.091 103.312 -121.042 1.00 52.78 547 ASN A O 1
ATOM 4006 N N . LEU A 1 548 ? 78.981 101.082 -120.903 1.00 53.16 548 LEU A N 1
ATOM 4007 C CA . LEU A 1 548 ? 79.963 100.741 -121.930 1.00 53.16 548 LEU A CA 1
ATOM 4008 C C . LEU A 1 548 ? 79.256 100.862 -123.283 1.00 53.16 548 LEU A C 1
ATOM 4010 O O . LEU A 1 548 ? 78.823 99.870 -123.859 1.00 53.16 548 LEU A O 1
ATOM 4014 N N . GLY A 1 549 ? 79.047 102.106 -123.723 1.00 50.38 549 GLY A N 1
ATOM 4015 C CA . GLY A 1 549 ? 78.183 102.470 -124.844 1.00 50.38 549 GLY A CA 1
ATOM 4016 C C . GLY A 1 549 ? 78.259 101.519 -126.043 1.00 50.38 549 GLY A C 1
ATOM 4017 O O . GLY A 1 549 ? 79.268 101.481 -126.739 1.00 50.38 549 GLY A O 1
ATOM 4018 N N . GLY A 1 550 ? 77.167 100.778 -126.266 1.00 45.09 550 GLY A N 1
ATOM 4019 C CA . GLY A 1 550 ? 76.671 100.230 -127.539 1.00 45.09 550 GLY A CA 1
ATOM 4020 C C . GLY A 1 550 ? 77.546 99.295 -128.384 1.00 45.09 550 GLY A C 1
ATOM 4021 O O . GLY A 1 550 ? 77.026 98.703 -129.324 1.00 45.09 550 GLY A O 1
ATOM 4022 N N . ALA A 1 551 ? 78.834 99.134 -128.096 1.00 57.16 551 ALA A N 1
ATOM 4023 C CA . ALA A 1 551 ? 79.753 98.339 -128.903 1.00 57.16 551 ALA A CA 1
ATOM 4024 C C . ALA A 1 551 ? 80.456 97.286 -128.039 1.00 57.16 551 ALA A C 1
ATOM 4026 O O . ALA A 1 551 ? 81.036 97.616 -127.004 1.00 57.16 551 ALA A O 1
ATOM 4027 N N . SER A 1 552 ? 80.428 96.023 -128.482 1.00 55.72 552 SER A N 1
ATOM 4028 C CA . SER A 1 552 ? 81.175 94.918 -127.867 1.00 55.72 552 SER A CA 1
ATOM 4029 C C . SER A 1 552 ? 82.646 95.298 -127.706 1.00 55.72 552 SER A C 1
ATOM 4031 O O . SER A 1 552 ? 83.356 95.481 -128.694 1.00 55.72 552 SER A O 1
ATOM 4033 N N . ARG A 1 553 ? 83.116 95.391 -126.460 1.00 57.56 553 ARG A N 1
ATOM 4034 C CA . ARG A 1 553 ? 84.537 95.555 -126.140 1.00 57.56 553 ARG A CA 1
ATOM 4035 C C . ARG A 1 553 ? 85.046 94.310 -125.437 1.00 57.56 553 ARG A C 1
ATOM 4037 O O . ARG A 1 553 ? 84.434 93.835 -124.484 1.00 57.56 553 ARG A O 1
ATOM 4044 N N . THR A 1 554 ? 86.192 93.812 -125.883 1.00 59.69 554 THR A N 1
ATOM 4045 C CA . THR A 1 554 ? 86.913 92.750 -125.182 1.00 59.69 554 THR A CA 1
ATOM 4046 C C . THR A 1 554 ? 87.667 93.368 -124.011 1.00 59.69 554 THR A C 1
ATOM 4048 O O . THR A 1 554 ? 88.563 94.193 -124.202 1.00 59.69 554 THR A O 1
ATOM 4051 N N . LEU A 1 555 ? 87.298 92.980 -122.793 1.00 57.59 555 LEU A N 1
ATOM 4052 C CA . LEU A 1 555 ? 88.031 93.329 -121.581 1.00 57.59 555 LEU A CA 1
ATOM 4053 C C . LEU A 1 555 ? 89.093 92.257 -121.326 1.00 57.59 555 LEU A C 1
ATOM 4055 O O . LEU A 1 555 ? 88.782 91.070 -121.270 1.00 57.59 555 LEU A O 1
ATOM 4059 N N . SER A 1 556 ? 90.346 92.676 -121.179 1.00 58.31 556 SER A N 1
ATOM 4060 C CA . SER A 1 556 ? 91.455 91.806 -120.784 1.00 58.31 556 SER A CA 1
ATOM 4061 C C . SER A 1 556 ? 91.860 92.118 -119.349 1.00 58.31 556 SER A C 1
ATOM 4063 O O . SER A 1 556 ? 92.058 93.281 -118.999 1.00 58.31 556 SER A O 1
ATOM 4065 N N . LEU A 1 557 ? 91.976 91.087 -118.515 1.00 65.25 557 LEU A N 1
ATOM 4066 C CA . LEU A 1 557 ? 92.557 91.220 -117.184 1.00 65.25 557 LEU A CA 1
ATOM 4067 C C . LEU A 1 557 ? 94.081 91.290 -117.340 1.00 65.25 557 LEU A C 1
ATOM 4069 O O . LEU A 1 557 ? 94.684 90.359 -117.874 1.00 65.25 557 LEU A O 1
ATOM 4073 N N . ARG A 1 558 ? 94.699 92.392 -116.916 1.00 64.19 558 ARG A N 1
ATOM 4074 C CA . ARG A 1 558 ? 96.155 92.582 -116.938 1.00 64.19 558 ARG A CA 1
ATOM 4075 C C . ARG A 1 558 ? 96.661 92.824 -115.525 1.00 64.19 558 ARG A C 1
ATOM 4077 O O . ARG A 1 558 ? 96.066 93.603 -114.787 1.00 64.19 558 ARG A O 1
ATOM 4084 N N . GLU A 1 559 ? 97.762 92.182 -115.153 1.00 69.88 559 GLU A N 1
ATOM 4085 C CA . GLU A 1 559 ? 98.524 92.593 -113.974 1.00 69.88 559 GLU A CA 1
ATOM 4086 C C . GLU A 1 559 ? 99.364 93.816 -114.335 1.00 69.88 559 GLU A C 1
ATOM 4088 O O . GLU A 1 559 ? 100.072 93.816 -115.342 1.00 69.88 559 GLU A O 1
ATOM 4093 N N . ILE A 1 560 ? 99.277 94.855 -113.514 1.00 70.50 560 ILE A N 1
ATOM 4094 C CA . ILE A 1 560 ? 100.211 95.975 -113.533 1.00 70.50 560 ILE A CA 1
ATOM 4095 C C . ILE A 1 560 ? 100.968 96.001 -112.210 1.00 70.50 560 ILE A C 1
ATOM 4097 O O . ILE A 1 560 ? 100.410 95.704 -111.149 1.00 70.50 560 ILE A O 1
ATOM 4101 N N . ASP A 1 561 ? 102.237 96.378 -112.272 1.00 77.75 561 ASP A N 1
ATOM 4102 C CA . ASP A 1 561 ? 103.006 96.687 -111.077 1.00 77.75 561 ASP A CA 1
ATOM 4103 C C . ASP A 1 561 ? 102.633 98.100 -110.613 1.00 77.75 561 ASP A C 1
ATOM 4105 O O . ASP A 1 561 ? 102.725 99.072 -111.364 1.00 77.75 561 ASP A O 1
ATOM 4109 N N . VAL A 1 562 ? 102.186 98.217 -109.368 1.00 77.00 562 VAL A N 1
ATOM 4110 C CA . VAL A 1 562 ? 101.821 99.478 -108.724 1.00 77.00 562 VAL A CA 1
ATOM 4111 C C . VAL A 1 562 ? 102.665 99.623 -107.470 1.00 77.00 562 VAL A C 1
ATOM 4113 O O . VAL A 1 562 ? 102.776 98.693 -106.673 1.00 77.00 562 VAL A O 1
ATOM 4116 N N . CYS A 1 563 ? 103.271 100.789 -107.273 1.00 63.12 563 CYS A N 1
ATOM 4117 C CA . CYS A 1 563 ? 104.047 101.066 -106.071 1.00 63.12 563 CYS A CA 1
ATOM 4118 C C . CYS A 1 563 ? 103.170 101.841 -105.087 1.00 63.12 563 CYS A C 1
ATOM 4120 O O . CYS A 1 563 ? 102.812 102.987 -105.346 1.00 63.12 563 CYS A O 1
ATOM 4122 N N . GLU A 1 564 ? 102.820 101.224 -103.961 1.00 67.81 564 GLU A N 1
ATOM 4123 C CA . GLU A 1 564 ? 102.033 101.866 -102.907 1.00 67.81 564 GLU A CA 1
ATOM 4124 C C . GLU A 1 564 ? 102.880 101.892 -101.631 1.00 67.81 564 GLU A C 1
ATOM 4126 O O . GLU A 1 564 ? 103.312 100.846 -101.145 1.00 67.81 564 GLU A O 1
ATOM 4131 N N . ASN A 1 565 ? 103.183 103.092 -101.123 1.00 61.50 565 ASN A N 1
ATOM 4132 C CA . ASN A 1 565 ? 104.122 103.321 -100.013 1.00 61.50 565 ASN A CA 1
ATOM 4133 C C . ASN A 1 565 ? 105.532 102.728 -100.236 1.00 61.50 565 ASN A C 1
ATOM 4135 O O . ASN A 1 565 ? 106.178 102.270 -99.297 1.00 61.50 565 ASN A O 1
ATOM 4139 N N . GLY A 1 566 ? 106.014 102.733 -101.485 1.00 68.69 566 GLY A N 1
ATOM 4140 C CA . GLY A 1 566 ? 107.378 102.317 -101.846 1.00 68.69 566 GLY A CA 1
ATOM 4141 C C . GLY A 1 566 ? 107.598 100.806 -101.985 1.00 68.69 566 GLY A C 1
ATOM 4142 O O . GLY A 1 566 ? 108.717 100.388 -102.273 1.00 68.69 566 GLY A O 1
ATOM 4143 N N . ILE A 1 567 ? 106.556 99.985 -101.820 1.00 68.75 567 ILE A N 1
ATOM 4144 C CA . ILE A 1 567 ? 106.606 98.535 -102.044 1.00 68.75 567 ILE A CA 1
ATOM 4145 C C . ILE A 1 567 ? 105.933 98.225 -103.382 1.00 68.75 567 ILE A C 1
ATOM 4147 O O . ILE A 1 567 ? 104.786 98.618 -103.607 1.00 68.75 567 ILE A O 1
ATOM 4151 N N . ALA A 1 568 ? 106.628 97.489 -104.252 1.00 60.53 568 ALA A N 1
ATOM 4152 C CA . ALA A 1 568 ? 106.042 96.981 -105.486 1.00 60.53 568 ALA A CA 1
ATOM 4153 C C . ALA A 1 568 ? 104.936 95.965 -105.156 1.00 60.53 568 ALA A C 1
ATOM 4155 O O . ALA A 1 568 ? 105.194 94.911 -104.572 1.00 60.53 568 ALA A O 1
ATOM 4156 N N . LYS A 1 569 ? 103.699 96.292 -105.525 1.00 71.88 569 LYS A N 1
ATOM 4157 C CA . LYS A 1 569 ? 102.542 95.397 -105.491 1.00 71.88 569 LYS A CA 1
ATOM 4158 C C . LYS A 1 569 ? 102.124 95.084 -106.920 1.00 71.88 569 LYS A C 1
ATOM 4160 O O . LYS A 1 569 ? 102.239 95.929 -107.799 1.00 71.88 569 LYS A O 1
ATOM 4165 N N . ARG A 1 570 ? 101.568 93.898 -107.144 1.00 62.16 570 ARG A N 1
ATOM 4166 C CA . ARG A 1 570 ? 100.844 93.601 -108.384 1.00 62.16 570 ARG A CA 1
ATOM 4167 C C . ARG A 1 570 ? 99.372 93.871 -108.169 1.00 62.16 570 ARG A C 1
ATOM 4169 O O . ARG A 1 570 ? 98.792 93.376 -107.204 1.00 62.16 570 ARG A O 1
ATOM 4176 N N . MET A 1 571 ? 98.774 94.649 -109.058 1.00 66.25 571 MET A N 1
ATOM 4177 C CA . MET A 1 571 ? 97.342 94.900 -109.069 1.00 66.25 571 MET A CA 1
ATOM 4178 C C . MET A 1 571 ? 96.778 94.410 -110.397 1.00 66.25 571 MET A C 1
ATOM 4180 O O . MET A 1 571 ? 97.287 94.752 -111.462 1.00 66.25 571 MET A O 1
ATOM 4184 N N . ALA A 1 572 ? 95.738 93.585 -110.343 1.00 63.41 572 ALA A N 1
ATOM 4185 C CA . ALA A 1 572 ? 95.028 93.162 -111.540 1.00 63.41 572 ALA A CA 1
ATOM 4186 C C . ALA A 1 572 ? 94.008 94.242 -111.921 1.00 63.41 572 ALA A C 1
ATOM 4188 O O . ALA A 1 572 ? 93.136 94.584 -111.122 1.00 63.41 572 ALA A O 1
ATOM 4189 N N . VAL A 1 573 ? 94.107 94.773 -113.135 1.00 64.44 573 VAL A N 1
ATOM 4190 C CA . VAL A 1 573 ? 93.165 95.748 -113.696 1.00 64.44 573 VAL A CA 1
ATOM 4191 C C . VAL A 1 573 ? 92.481 95.137 -114.908 1.00 64.44 573 VAL A C 1
ATOM 4193 O O . VAL A 1 573 ? 93.113 94.461 -115.721 1.00 64.44 573 VAL A O 1
ATOM 4196 N N . LEU A 1 574 ? 91.182 95.387 -115.057 1.00 64.50 574 LEU A N 1
ATOM 4197 C CA . LEU A 1 574 ? 90.500 95.149 -116.326 1.00 64.50 574 LEU A CA 1
ATOM 4198 C C . LEU A 1 574 ? 90.799 96.320 -117.265 1.00 64.50 574 LEU A C 1
ATOM 4200 O O . LEU A 1 574 ? 90.418 97.451 -116.974 1.00 64.50 574 LEU A O 1
ATOM 4204 N N . ALA A 1 575 ? 91.429 96.040 -118.403 1.00 62.44 575 ALA A N 1
ATOM 4205 C CA . ALA A 1 575 ? 91.673 97.011 -119.466 1.00 62.44 575 ALA A CA 1
ATOM 4206 C C . ALA A 1 575 ? 90.954 96.579 -120.754 1.00 62.44 575 ALA A C 1
ATOM 4208 O O . ALA A 1 575 ? 91.064 95.421 -121.172 1.00 62.44 575 ALA A O 1
ATOM 4209 N N . SER A 1 576 ? 90.219 97.493 -121.398 1.00 65.94 576 SER A N 1
ATOM 4210 C CA . SER A 1 576 ? 89.619 97.255 -122.720 1.00 65.94 576 SER A CA 1
ATOM 4211 C C . SER A 1 576 ? 90.595 97.681 -123.818 1.00 65.94 576 SER A C 1
ATOM 4213 O O . SER A 1 576 ? 90.906 98.861 -123.922 1.00 65.94 576 SER A O 1
ATOM 4215 N N . ALA A 1 577 ? 91.068 96.767 -124.664 1.00 61.69 577 ALA A N 1
ATOM 4216 C CA . ALA A 1 577 ? 92.016 97.131 -125.724 1.00 61.69 577 ALA A CA 1
ATOM 4217 C C . ALA A 1 577 ? 91.339 97.976 -126.838 1.00 61.69 577 ALA A C 1
ATOM 4219 O O . ALA A 1 577 ? 90.191 97.679 -127.182 1.00 61.69 577 ALA A O 1
ATOM 4220 N N . PRO A 1 578 ? 92.017 98.994 -127.428 1.00 51.16 578 PRO A N 1
ATOM 4221 C CA . PRO A 1 578 ? 93.468 99.201 -127.421 1.00 51.16 578 PRO A CA 1
ATOM 4222 C C . PRO A 1 578 ? 93.976 100.404 -126.585 1.00 51.16 578 PRO A C 1
ATOM 4224 O O . PRO A 1 578 ? 95.038 100.924 -126.921 1.00 51.16 578 PRO A O 1
ATOM 4227 N N . TYR A 1 579 ? 93.273 100.834 -125.523 1.00 40.69 579 TYR A N 1
ATOM 4228 C CA . TYR A 1 579 ? 93.732 101.912 -124.622 1.00 40.69 579 TYR A CA 1
ATOM 4229 C C . TYR A 1 579 ? 93.832 101.465 -123.166 1.00 40.69 579 TYR A C 1
ATOM 4231 O O . TYR A 1 579 ? 92.816 100.957 -122.637 1.00 40.69 579 TYR A O 1
#

pLDDT: mean 73.18, std 13.96, range [33.97, 95.81]

Radius of gyration: 106.05 Å; Cα contacts (8 Å, |Δi|>4): 734; chains: 1; bounding box: 200×128×239 Å

Solvent-accessible surface area (backbone atoms only — not comparable to full-atom values): 37895 Å² total; per-residue (Å²): 104,83,65,88,65,98,57,100,86,59,71,60,51,48,56,80,56,98,80,52,75,81,94,67,60,68,76,37,57,30,20,60,33,90,89,45,89,90,41,76,28,76,63,83,54,94,68,88,64,41,49,47,38,37,31,38,80,88,59,38,38,43,38,48,72,69,78,93,65,100,61,91,71,62,85,50,77,62,58,37,92,50,34,41,46,74,94,47,66,72,57,94,68,46,42,78,42,80,36,79,91,76,63,28,30,28,56,38,76,54,89,81,63,86,81,67,60,94,56,50,42,83,41,69,47,91,85,43,100,80,46,72,52,47,75,41,71,72,50,76,86,77,49,82,88,70,98,54,71,56,44,80,39,62,43,51,87,58,96,67,83,67,42,78,50,64,66,91,58,92,81,45,43,85,43,78,55,94,75,28,54,44,78,39,63,90,47,74,84,74,52,58,88,81,69,78,44,72,90,76,52,90,78,76,64,71,91,77,52,82,96,58,71,99,46,86,79,62,73,92,77,73,50,78,46,62,80,53,32,29,55,26,72,88,55,68,38,75,28,91,79,53,72,50,76,83,76,48,54,92,73,69,78,41,74,80,72,74,50,92,71,81,72,79,60,46,81,41,51,44,43,99,70,79,71,77,39,75,45,53,58,93,53,90,85,41,42,86,45,73,57,98,77,33,46,41,55,42,72,89,50,74,91,75,50,60,78,87,74,49,86,55,73,90,78,53,88,56,92,82,62,50,40,65,80,72,77,38,72,82,57,98,76,86,77,61,72,62,73,40,94,51,31,51,65,76,85,83,59,96,79,50,44,80,42,79,36,81,89,78,67,28,33,27,68,40,60,62,88,80,45,98,84,56,75,57,91,70,42,50,79,40,61,40,74,79,62,101,60,81,62,42,73,49,62,55,90,58,88,81,48,46,84,43,73,58,96,75,32,54,43,56,42,67,89,45,84,80,76,59,78,82,93,68,88,68,62,49,82,41,67,62,50,95,64,94,67,80,74,40,82,53,71,54,95,52,95,80,44,52,82,43,73,55,93,82,29,62,42,69,47,80,79,75,86,83,84,65,86,60,99,49,102,72,72,69,85,85,80,89,62,102,82,68,74,70,52,79,48,80,47,84,52,99,90,50,65,29,41,37,40,44,48,88,66,24,44,36,42,30,66,68,85,56,34,33,40,36,36,42,61,84,68,44,35,46,35,41,35,42,54,61,92,92,45,81,43,77,74,47,77,45,71,60,75,61,83,69,74,96,55,98,73,65,69,42,82,40,79,43,83,43,73,61,96,85,43,86,38,80,44,80,41,80,40,47,76,96,105

Secondary structure (DSSP, 8-state):
-BPPPS-TT---EEEESTTSPTTPPTTEEEEE-SSSTT-EESSPPSSS--EEEEEETTTEEEE-------S----SGGGSTTB-SSSS---TTEEEEEETTTTEEEEEE----SSPPTTEEEEPPSS-TTSPPEEEE--GGGSPP-SSSEEEE--SSS----EEEE---TT-EEEEETTEEEEE---GGGS-TT-S-GGG-S---GGGSTTS-SSSSPPP-PPBP-TTEEEETTEEEEPTT---TTTS-TT-S-GGGS----SS-EEE-SSSSS--EEE--SSTT-EEEEETTEEEEE---GGGS-TTT---GGGS--TT--GGGGT--SS--PPPGGGSTTEE--S--TT-EEEEETTTTEEEEE-TTSSTTSPPTTEEEE-SS-SS---EEEE--STTEEEEEETTEEEEEE--GGGS----S-EEEE-SSSS-PPPEEEE-SSTT-EEEEETTEEEEES--------SSSS-------TT--EEEEEEEETTEEEEEEEETTEEEEESSSS-EEEE-TTS-EEEEEEEETTEEEEEEEEETTS---SS---EEEEEEEEEETTEEEEEEEEEETT-

Mean predicted aligned error: 24.05 Å

Nearest PDB structures (foldseek):
  6y8j-assembly1_A-3  TM=5.016E-01  e=2.427E+00  Acinetobacter baumannii
  6e7o-assembly1_A  TM=4.254E-01  e=2.562E+00  Homo sapiens

Sequence (579 aa):
MVGRIPDEDTALLVLWGLCCLDDLAPHTDYWLDPVVPGALTPVKPTEDPRLILHSAEGRLCVVRTGGGGGGASATTFADLTDVDVTTTPPTDGQAAVWNDAEQLWMPRDIVASDPVDPHLVLIGPTSDPADTPTFRLLELDDLPELAATSVVVNATATAGKPSALAADADDRVLMRAAETLQWLTITTAAIGDAQVTDAKIQSVAWTKITGTPTAFPPTAHDHVLGGDLTGTTSAAAIAPGAVDTSEIANGAITRPKLAPITGPAVLGRATGTGLVNALSPATEGEVLRQQGGVLGFGLIGDDSIDPAAGIAWSKLDTTDATPADVGAAPASHTHLISELSDVQVVSPTIGQVLVWNATLGVWQNDDPADVTGLMAARSVWANPTGAPAEGVSVTAGADNQVLMRVSGTLQFAALTPASWGDRLSCSVIGRSSINPGPAADIQAPSNDSVLMRVTDTLQWLTTVPRMKFGNSPTGSIEFINSGGFVSHEYISLNTSQAWKQHNNGRTRFYYNGSDYWEISANGQTIELSGWVSGTIRHRISLNANANLGGASRTLSLREIDVCENGIAKRMAVLASAPY

Foldseek 3Di:
DWDDDDDPDDGKDKDDDDPQDPPDDAQAWWWQDPVDHPDIDSDADPPPTATQWGHHPPRTITGDGDDDDDDDDDPDPCSDPQEDCDVPPADPQWDQDQDPVVSHGYTAHADDDVVDDPQWDWDQDPPDNRDYTDTDGDDPVNDDDDPAQWDFAPQAPDDDGTDTAHDPDPQWDFDQDPRGTHTDHCDPVNQDPPNCDPVNDPDDDPVPDPPDAPDVVHDDDWDADDQQWGDTPVDIDGDVPSDDPVNQPVCNCDPVNLPPDDPDWDFADQAPDDDTDTADDPDPQWDFDADPRGTHTDHCDPVNDDVVVDPPPVNDDCVPPACVNVVHDNDDDDDDPCVDPQEPEDPADPQWDFDQDPVVSHTYTDHPVPDPPDADPQWDFADFQPPPDGTDTAHAPDPQWDFDDDPRTTHTDHDDPVVPPDDDPDWDFADQADDPDHTDTQDAPDPQWDFDDDPGGGHTDPDDPDPDQDPDPDGDGDDDDPPADWDWDWDDDPPWIWIWTDHPQKIWIDGHVAWIWIQDSVNQKIWTWGGDPHDTDGPDIDGNPPCPDDDDFDWDWDWDFDQDPNDTDTDTDTDTPPD